Protein AF-0000000084738644 (afdb_homodimer)

Solvent-accessible surface area (backbone atoms only — not comparable to full-atom values): 33623 Å² total; per-residue (Å²): 111,67,91,70,59,58,33,34,40,40,30,47,86,84,39,48,60,25,46,39,52,50,38,49,37,42,56,42,66,54,77,56,34,34,26,78,48,74,93,55,86,80,57,75,73,49,34,63,57,49,36,42,52,64,68,69,28,37,40,32,46,27,19,35,22,23,37,47,69,67,31,37,50,54,48,46,40,69,77,33,54,62,65,42,54,50,46,48,28,77,83,65,40,88,31,53,58,59,37,56,51,52,43,53,23,50,71,39,67,52,38,51,48,50,58,53,48,56,59,50,88,77,48,48,70,68,51,44,51,50,48,21,62,33,58,73,43,93,69,48,62,68,58,49,58,66,42,29,62,35,44,47,27,26,40,50,29,52,49,51,50,52,44,50,42,34,34,72,28,5,70,69,65,77,36,31,50,71,35,15,93,50,73,33,50,49,48,46,56,51,30,30,54,54,51,45,43,24,71,48,74,35,56,64,54,43,44,69,78,35,46,66,54,42,50,49,31,52,53,50,39,62,69,24,49,64,84,50,65,82,73,45,54,74,45,57,53,68,55,54,54,50,40,20,57,68,33,52,67,79,85,76,80,66,42,71,72,68,59,51,94,64,62,74,68,40,51,27,30,42,26,40,71,74,48,33,70,39,52,23,46,25,28,29,54,26,36,44,63,67,33,35,30,26,42,24,74,26,78,90,76,68,33,62,25,40,35,32,31,36,25,69,64,35,36,58,41,71,50,72,68,83,125,111,66,93,70,60,58,35,34,41,42,30,46,86,84,38,49,60,26,45,39,51,51,36,48,37,42,55,44,66,54,78,57,34,35,26,79,50,73,96,53,85,79,58,74,72,49,34,62,58,48,36,42,54,66,66,69,27,39,39,32,47,25,19,33,22,23,37,48,68,66,29,38,51,55,49,48,42,69,77,32,55,63,63,41,56,49,48,49,29,77,84,65,40,87,31,52,58,60,37,56,51,52,42,53,22,50,72,40,66,53,37,51,48,52,57,54,46,57,60,50,89,77,47,47,70,68,51,44,52,50,49,22,62,31,58,74,43,93,70,47,63,68,57,48,58,65,43,28,62,36,43,46,26,27,38,51,29,53,49,50,51,52,43,50,42,32,35,73,26,4,69,71,64,76,34,32,49,70,34,15,93,51,73,33,51,50,48,44,55,54,29,32,54,54,50,45,44,24,71,48,73,35,56,62,53,44,44,68,78,36,46,66,52,42,50,50,32,52,54,49,39,61,68,24,49,63,85,52,64,83,73,45,54,75,46,56,55,68,55,54,53,50,40,21,59,69,32,52,66,80,83,76,80,66,45,71,73,68,58,52,92,65,61,75,67,39,53,27,29,42,26,40,71,74,50,34,71,38,52,22,46,27,28,29,53,27,38,46,63,66,35,35,26,27,41,23,74,24,78,90,77,68,34,62,24,39,35,34,30,36,25,70,63,35,38,60,40,73,51,74,69,79,126

Foldseek 3Di:
DDPAFAKEKEDADLDLLSLLLLLVCLLLVHAHFYAYADPFDDGVLCCQQAQWQPDDDWMDTQQEIEDDVLRSLVVSCVVRVPPHLWAAFPVRHTCVVVLVVVLVVLVPPLLVLLVLLAQLVPQDPRNQVRVCQFQVHHDDSVVSVVCNVVSVVVNLVVVVVQLVQQCVCQVLQVRGSNVGNDNHSSLSSLLSSLVNSCVRPHNVVCCVSPVSSSSSNVVSCVSSVSVCVVVHHYDYSVVSQVSNAVRDDDDPPADDPPPDPDDFQFWKWKAFPGTSRITRIATFRHDDQAKTWGWDADPVSRGIHIYIYGPPRIDMGGPPPPD/DDPAFAKEKEDADLDLLSLLLLLVCLLLVHAHFYAYADPFDDGVLCCQQAQWQPDDDWMDTQQEIEDDVLRSLVVSCVVRVPPHLWAAFPVRHTCVVVLVVVLVVLVPVLLVLLVLLAQLVPQDPRNQVRVCQFQVHHDDSVVSVVCNVVSVVVNLVVVVVQLVQQCVCQVLQVRGSNVGNDNHSSLSSLLSSLVNSCVRPHNVVCCPSPVSSSSSNVVSCVSSVSVCVVVHHYDYSVVSQVSNAVRDDDDPDADDPPPDPDDFQFWKWKAFPGTSRITRIATFRHDDQFKTWGWDADPVSRGIHIYIYGPPRIDIGGPPPDD

InterPro domains:
  IPR004045 Glutathione S-transferase, N-terminal [PF13417] (9-83)
  IPR004045 Glutathione S-transferase, N-terminal [PS50404] (5-84)
  IPR036249 Thioredoxin-like superfamily [SSF52833] (6-111)
  IPR058268 Domain of unknown function DUF7962 [PF25907] (122-197)

Organism: Rhizopus delemar (strain RA 99-880 / ATCC MYA-4621 / FGSC 9543 / NRRL 43880) (NCBI:txid246409)

Sequence (646 aa):
MTNNPTIILHWYSFSPFAQKVRWALNFKKAEYKLVEIPILEPRPERRPIDGGYRKTPILQIGNHTFCDSKAIFAELERRFPEPSFYPAGPQNEPTEAKVKSLARWLDSTFFMTVGSQVPVDVLDDAFLKDRQEFSGRPLEKQKLKFTAPYMRHTLKSEFELLQTIVAEGSENGKRWALGTDQLSLLDLHIAMNSWFISALIGSEWIQKEFPLLAGHLQKTLAAVNFDDADSRDKLVPEEAIEIAKKEKIELVEAKHDGSLPIELGESVAVIPTDTGVIPSTGKLVHSTTSETVIEHQDETHKSTVYIHFPVNGFVVIPLQNKLMTNNPTIILHWYSFSPFAQKVRWALNFKKAEYKLVEIPILEPRPERRPIDGGYRKTPILQIGNHTFCDSKAIFAELERRFPEPSFYPAGPQNEPTEAKVKSLARWLDSTFFMTVGSQVPVDVLDDAFLKDRQEFSGRPLEKQKLKFTAPYMRHTLKSEFELLQTIVAEGSENGKRWALGTDQLSLLDLHIAMNSWFISALIGSEWIQKEFPLLAGHLQKTLAAVNFDDADSRDKLVPEEAIEIAKKEKIELVEAKHDGSLPIELGESVAVIPTDTGVIPSTGKLVHSTTSETVIEHQDETHKSTVYIHFPVNGFVVIPLQNKL

Secondary structure (DSSP, 8-state):
--SSPPEEEEE-TT-HHHHHHHHHHHHTT---EEEE--SSS--TTTHHHHTT--SS-EEEETTEEEESHHHHHHHHHHH--SS-SS---TTS---HHHHHHHHHHHTTHHHHHHHTT--GGG--HHHHHHHHHHHTS---HHHHHHHHHHHHHHHHHHHHHHHHHHHHHHTTTTS-TTS-SS--HHHHHHHHHHHHHHHHH-HHHHHHH-HHHHHHHHHHHHHTTGGGGGGS-EE-HHHHHHHHHHS--------B-S-SSS-TT-EEEEEESSS----EEEEEEEE-SSEEEEEEEETTTTEEEEEEEESTTEEEEE-----/--SSPPEEEEE-TT-HHHHHHHHHHHHTT---EEEE--SSS--TTTHHHHTT--SS-EEEETTEEEESHHHHHHHHHHH--SS-SS---TTS---HHHHHHHHHHHTTHHHHHHHTT--GGG--HHHHHHHHHHHTS---HHHHHHHHHHHHHHHHHHHHHHHHHHHHHHTTTTS-TTS-SS--HHHHHHHHHHHHHHHHH-HHHHHHH-HHHHHHHHHHHHHTTGGGGGGS-EE-HHHHHHHHHHS--------B-S-SSS-TT-EEEEEESSS----EEEEEEEE-SSEEEEEEEETTTTEEEEEEEESTTEEEEE-----

Nearest PDB structures (foldseek):
  4kf9-assembly1_A-2  TM=8.338E-01  e=3.991E-23  Ralstonia solanacearum IPO1609
  3ic8-assembly2_B  TM=8.720E-01  e=3.286E-19  Pseudomonas syringae pv. tomato
  3ic8-assembly3_C  TM=8.233E-01  e=2.760E-18  Pseudomonas syringae pv. tomato
  4dej-assembly2_C  TM=7.360E-01  e=2.038E-06  Idiomarina loihiensis L2TR
  1oyj-assembly1_A  TM=6.171E-01  e=1.231E-06  Oryza sativa

Structure (mmCIF, N/CA/C/O backbone):
data_AF-0000000084738644-model_v1
#
loop_
_entity.id
_entity.type
_entity.pdbx_description
1 polymer 'GST N-terminal domain-containing protein'
#
loop_
_atom_site.group_PDB
_atom_site.id
_atom_site.type_symbol
_atom_site.label_atom_id
_atom_site.label_alt_id
_atom_site.label_comp_id
_atom_site.label_asym_id
_atom_site.label_entity_id
_atom_site.label_seq_id
_atom_site.pdbx_PDB_ins_code
_atom_site.Cartn_x
_atom_site.Cartn_y
_atom_site.Cartn_z
_atom_site.occupancy
_atom_site.B_iso_or_equiv
_atom_site.auth_seq_id
_atom_site.auth_comp_id
_atom_site.auth_asym_id
_atom_site.auth_atom_id
_atom_site.pdbx_PDB_model_num
ATOM 1 N N . MET A 1 1 ? 11.547 36.781 16.5 1 43.59 1 MET A N 1
ATOM 2 C CA . MET A 1 1 ? 11.281 35.406 16.141 1 43.59 1 MET A CA 1
ATOM 3 C C . MET A 1 1 ? 10.469 34.688 17.219 1 43.59 1 MET A C 1
ATOM 5 O O . MET A 1 1 ? 10.82 34.75 18.391 1 43.59 1 MET A O 1
ATOM 9 N N . THR A 1 2 ? 9.18 34.594 16.969 1 51.19 2 THR A N 1
ATOM 10 C CA . THR A 1 2 ? 8.336 34.125 18.078 1 51.19 2 THR A CA 1
ATOM 11 C C . THR A 1 2 ? 8.812 32.75 18.578 1 51.19 2 THR A C 1
ATOM 13 O O . THR A 1 2 ? 9.141 31.875 17.797 1 51.19 2 THR A O 1
ATOM 16 N N . ASN A 1 3 ? 9.164 32.656 19.844 1 68.5 3 ASN A N 1
ATOM 17 C CA . ASN A 1 3 ? 9.555 31.453 20.578 1 68.5 3 ASN A CA 1
ATOM 18 C C . ASN A 1 3 ? 8.414 30.438 20.656 1 68.5 3 ASN A C 1
ATOM 20 O O . ASN A 1 3 ? 8.641 29.266 20.938 1 68.5 3 ASN A O 1
ATOM 24 N N . ASN A 1 4 ? 7.234 30.969 20.281 1 84.62 4 ASN A N 1
ATOM 25 C CA . ASN A 1 4 ? 6.066 30.094 20.359 1 84.62 4 ASN A CA 1
ATOM 26 C C . ASN A 1 4 ? 5.148 30.281 19.156 1 84.62 4 ASN A C 1
ATOM 28 O O . ASN A 1 4 ? 4.059 30.844 19.281 1 84.62 4 ASN A O 1
ATOM 32 N N . PRO A 1 5 ? 5.562 29.844 18.047 1 92.44 5 PRO A N 1
ATOM 33 C CA . PRO A 1 5 ? 4.766 30.062 16.844 1 92.44 5 PRO A CA 1
ATOM 34 C C . PRO A 1 5 ? 3.371 29.453 16.938 1 92.44 5 PRO A C 1
ATOM 36 O O . PRO A 1 5 ? 3.17 28.469 17.656 1 92.44 5 PRO A O 1
ATOM 39 N N . THR A 1 6 ? 2.439 30.156 16.25 1 96.94 6 THR A N 1
ATOM 40 C CA . THR A 1 6 ? 1.07 29.656 16.188 1 96.94 6 THR A CA 1
ATOM 41 C C . THR A 1 6 ? 0.995 28.375 15.359 1 96.94 6 THR A C 1
ATOM 43 O O . THR A 1 6 ? 1.598 28.297 14.289 1 96.94 6 THR A O 1
ATOM 46 N N . ILE A 1 7 ? 0.357 27.359 15.875 1 98.19 7 ILE A N 1
ATOM 47 C CA . ILE A 1 7 ? 0.091 26.125 15.148 1 98.19 7 ILE A CA 1
ATOM 48 C C . ILE A 1 7 ? -1.337 26.125 14.609 1 98.19 7 ILE A C 1
ATOM 50 O O . ILE A 1 7 ? -2.291 26.328 15.367 1 98.19 7 ILE A O 1
ATOM 54 N N . ILE A 1 8 ? -1.474 26.016 13.281 1 98.56 8 ILE A N 1
ATOM 55 C CA . ILE A 1 8 ? -2.773 26.109 12.625 1 98.56 8 ILE A CA 1
ATOM 56 C C . ILE A 1 8 ? -3.025 24.875 11.781 1 98.56 8 ILE A C 1
ATOM 58 O O . ILE A 1 8 ? -2.223 24.531 10.906 1 98.56 8 ILE A O 1
ATOM 62 N N . LEU A 1 9 ? -4.082 24.156 12.039 1 98.25 9 LEU A N 1
ATOM 63 C CA . LEU A 1 9 ? -4.527 23.031 11.219 1 98.25 9 LEU A CA 1
ATOM 64 C C . LEU A 1 9 ? -5.527 23.484 10.164 1 98.25 9 LEU A C 1
ATOM 66 O O . LEU A 1 9 ? -6.605 23.984 10.5 1 98.25 9 LEU A O 1
ATOM 70 N N . HIS A 1 10 ? -5.168 23.453 8.883 1 98.56 10 HIS A N 1
ATOM 71 C CA . HIS A 1 10 ? -6.102 23.641 7.781 1 98.56 10 HIS A CA 1
ATOM 72 C C . HIS A 1 10 ? -6.844 22.359 7.453 1 98.56 10 HIS A C 1
ATOM 74 O O . HIS A 1 10 ? -6.227 21.359 7.039 1 98.56 10 HIS A O 1
ATOM 80 N N . TRP A 1 11 ? -8.172 22.406 7.656 1 96.94 11 TRP A N 1
ATOM 81 C CA . TRP A 1 11 ? -8.867 21.125 7.637 1 96.94 11 TRP A CA 1
ATOM 82 C C . TRP A 1 11 ? -10.336 21.297 7.27 1 96.94 11 TRP A C 1
ATOM 84 O O . TRP A 1 11 ? -10.812 22.438 7.125 1 96.94 11 TRP A O 1
ATOM 94 N N . TYR A 1 12 ? -11.008 20.297 6.914 1 95.25 12 TYR A N 1
ATOM 95 C CA . TYR A 1 12 ? -12.453 20.172 7.031 1 95.25 12 TYR A CA 1
ATOM 96 C C . TYR A 1 12 ? -12.82 18.891 7.781 1 95.25 12 TYR A C 1
ATOM 98 O O . TYR A 1 12 ? -12.109 17.891 7.699 1 95.25 12 TYR A O 1
ATOM 106 N N . SER A 1 13 ? -13.867 18.844 8.445 1 92.31 13 SER A N 1
ATOM 107 C CA . SER A 1 13 ? -14.148 17.906 9.516 1 92.31 13 SER A CA 1
ATOM 108 C C . SER A 1 13 ? -14.352 16.484 8.969 1 92.31 13 SER A C 1
ATOM 110 O O . SER A 1 13 ? -14.078 15.508 9.656 1 92.31 13 SER A O 1
ATOM 112 N N . PHE A 1 14 ? -14.766 16.344 7.801 1 93.19 14 PHE A N 1
ATOM 113 C CA . PHE A 1 14 ? -15.078 15.016 7.273 1 93.19 14 PHE A CA 1
ATOM 114 C C . PHE A 1 14 ? -13.836 14.352 6.707 1 93.19 14 PHE A C 1
ATOM 116 O O . PHE A 1 14 ? -13.852 13.164 6.371 1 93.19 14 PHE A O 1
ATOM 123 N N . SER A 1 15 ? -12.766 15.062 6.586 1 95.31 15 SER A N 1
ATOM 124 C CA . SER A 1 15 ? -11.516 14.484 6.094 1 95.31 15 SER A CA 1
ATOM 125 C C . SER A 1 15 ? -10.914 13.516 7.105 1 95.31 15 SER A C 1
ATOM 127 O O . SER A 1 15 ? -10.547 13.914 8.211 1 95.31 15 SER A O 1
ATOM 129 N N . PRO A 1 16 ? -10.773 12.273 6.742 1 97.19 16 PRO A N 1
ATOM 130 C CA . PRO A 1 16 ? -10.195 11.312 7.688 1 97.19 16 PRO A CA 1
ATOM 131 C C . PRO A 1 16 ? -8.742 11.633 8.039 1 97.19 16 PRO A C 1
ATOM 133 O O . PRO A 1 16 ? -8.344 11.508 9.195 1 97.19 16 PRO A O 1
ATOM 136 N N . PHE A 1 17 ? -7.98 12.078 7.109 1 98.06 17 PHE A N 1
ATOM 137 C CA . PHE A 1 17 ? -6.59 12.422 7.375 1 98.06 17 PHE A CA 1
ATOM 138 C C . PHE A 1 17 ? -6.496 13.664 8.25 1 98.06 17 PHE A C 1
ATOM 140 O O . PHE A 1 17 ? -5.602 13.773 9.094 1 98.06 17 PHE A O 1
ATOM 147 N N . ALA A 1 18 ? -7.387 14.602 8.055 1 97.5 18 ALA A N 1
ATOM 148 C CA . ALA A 1 18 ? -7.43 15.773 8.922 1 97.5 18 ALA A CA 1
ATOM 149 C C . ALA A 1 18 ? -7.785 15.391 10.352 1 97.5 18 ALA A C 1
ATOM 151 O O . ALA A 1 18 ? -7.199 15.906 11.305 1 97.5 18 ALA A O 1
ATOM 152 N N . GLN A 1 19 ? -8.758 14.492 10.469 1 97.38 19 GLN A N 1
ATOM 153 C CA . GLN A 1 19 ? -9.102 13.992 11.805 1 97.38 19 GLN A CA 1
ATOM 154 C C . GLN A 1 19 ? -7.898 13.344 12.477 1 97.38 19 GLN A C 1
ATOM 156 O O . GLN A 1 19 ? -7.609 13.617 13.641 1 97.38 19 GLN A O 1
ATOM 161 N N . LYS A 1 20 ? -7.227 12.508 11.789 1 98.56 20 LYS A N 1
ATOM 162 C CA . LYS A 1 20 ? -6.062 11.82 12.336 1 98.56 20 LYS A CA 1
ATOM 163 C C . LYS A 1 20 ? -5.023 12.812 12.844 1 98.56 20 LYS A C 1
ATOM 165 O O . LYS A 1 20 ? -4.445 12.617 13.914 1 98.56 20 LYS A O 1
ATOM 170 N N . VAL A 1 21 ? -4.762 13.883 12.086 1 98.44 21 VAL A N 1
ATOM 171 C CA . VAL A 1 21 ? -3.809 14.906 12.5 1 98.44 21 VAL A CA 1
ATOM 172 C C . VAL A 1 21 ? -4.336 15.633 13.734 1 98.44 21 VAL A C 1
ATOM 174 O O . VAL A 1 21 ? -3.58 15.922 14.664 1 98.44 21 VAL A O 1
ATOM 177 N N . ARG A 1 22 ? -5.586 15.922 13.703 1 97.69 22 ARG A N 1
ATOM 178 C CA . ARG A 1 22 ? -6.184 16.547 14.875 1 97.69 22 ARG A CA 1
ATOM 179 C C . ARG A 1 22 ? -6.004 15.68 16.109 1 97.69 22 ARG A C 1
ATOM 181 O O . ARG A 1 22 ? -5.629 16.172 17.172 1 97.69 22 ARG A O 1
ATOM 188 N N . TRP A 1 23 ? -6.316 14.367 15.977 1 98.12 23 TRP A N 1
ATOM 189 C CA . TRP A 1 23 ? -6.121 13.43 17.078 1 98.12 23 TRP A CA 1
ATOM 190 C C . TRP A 1 23 ? -4.676 13.461 17.562 1 98.12 23 TRP A C 1
ATOM 192 O O . TRP A 1 23 ? -4.426 13.422 18.766 1 98.12 23 TRP A O 1
ATOM 202 N N . ALA A 1 24 ? -3.746 13.508 16.625 1 98.5 24 ALA A N 1
ATOM 203 C CA . ALA A 1 24 ? -2.328 13.57 16.969 1 98.5 24 ALA A CA 1
ATOM 204 C C . ALA A 1 24 ? -2.004 14.828 17.766 1 98.5 24 ALA A C 1
ATOM 206 O O . ALA A 1 24 ? -1.271 14.773 18.766 1 98.5 24 ALA A O 1
ATOM 207 N N . LEU A 1 25 ? -2.533 15.953 17.312 1 97.88 25 LEU A N 1
ATOM 208 C CA . LEU A 1 25 ? -2.334 17.219 18.031 1 97.88 25 LEU A CA 1
ATOM 209 C C . LEU A 1 25 ? -2.869 17.125 19.453 1 97.88 25 LEU A C 1
ATOM 211 O O . LEU A 1 25 ? -2.207 17.578 20.391 1 97.88 25 LEU A O 1
ATOM 215 N N . ASN A 1 26 ? -4.02 16.547 19.578 1 97.19 26 ASN A N 1
ATOM 216 C CA . ASN A 1 26 ? -4.625 16.375 20.906 1 97.19 26 ASN A CA 1
ATOM 217 C C . ASN A 1 26 ? -3.797 15.445 21.781 1 97.19 26 ASN A C 1
ATOM 219 O O . ASN A 1 26 ? -3.588 15.719 22.969 1 97.19 26 ASN A O 1
ATOM 223 N N . PHE A 1 27 ? -3.361 14.344 21.25 1 97.56 27 PHE A N 1
ATOM 224 C CA . PHE A 1 27 ? -2.527 13.383 21.953 1 97.56 27 PHE A CA 1
ATOM 225 C C . PHE A 1 27 ? -1.268 14.047 22.5 1 97.56 27 PHE A C 1
ATOM 227 O O . PHE A 1 27 ? -0.854 13.789 23.625 1 97.56 27 PHE A O 1
ATOM 234 N N . LYS A 1 28 ? -0.726 14.969 21.609 1 97.38 28 LYS A N 1
ATOM 235 C CA . LYS A 1 28 ? 0.485 15.695 21.984 1 97.38 28 LYS A CA 1
ATOM 236 C C . LYS A 1 28 ? 0.165 16.859 22.922 1 97.38 28 LYS A C 1
ATOM 238 O O . LYS A 1 28 ? 1.071 17.531 23.422 1 97.38 28 LYS A O 1
ATOM 243 N N . LYS A 1 29 ? -1.089 17.172 23.172 1 95.06 29 LYS A N 1
ATOM 244 C CA . LYS A 1 29 ? -1.556 18.281 23.984 1 95.06 29 LYS A CA 1
ATOM 245 C C . LYS A 1 29 ? -1.049 19.609 23.438 1 95.06 29 LYS A C 1
ATOM 247 O O . LYS A 1 29 ? -0.683 20.5 24.203 1 95.06 29 LYS A O 1
ATOM 252 N N . ALA A 1 30 ? -0.95 19.641 22.156 1 95.31 30 ALA A N 1
ATOM 253 C CA . ALA A 1 30 ? -0.523 20.875 21.516 1 95.31 30 ALA A CA 1
ATOM 254 C C . ALA A 1 30 ? -1.662 21.891 21.453 1 95.31 30 ALA A C 1
ATOM 256 O O . ALA A 1 30 ? -2.82 21.516 21.234 1 95.31 30 ALA A O 1
ATOM 257 N N . GLU A 1 31 ? -1.354 23.109 21.703 1 94.75 31 GLU A N 1
ATOM 258 C CA . GLU A 1 31 ? -2.299 24.188 21.422 1 94.75 31 GLU A CA 1
ATOM 259 C C . GLU A 1 31 ? -2.287 24.562 19.953 1 94.75 31 GLU A C 1
ATOM 261 O O . GLU A 1 31 ? -1.225 24.797 19.375 1 94.75 31 GLU A O 1
ATOM 266 N N . TYR A 1 32 ? -3.418 24.5 19.375 1 96.5 32 TYR A N 1
ATOM 267 C CA . TYR A 1 32 ? -3.486 24.828 17.953 1 96.5 32 TYR A CA 1
ATOM 268 C C . TYR A 1 32 ? -4.805 25.5 17.609 1 96.5 32 TYR A C 1
ATOM 270 O O . TYR A 1 32 ? -5.754 25.469 18.406 1 96.5 32 TYR A O 1
ATOM 278 N N . LYS A 1 33 ? -4.84 26.125 16.469 1 97.12 33 LYS A N 1
ATOM 279 C CA . LYS A 1 33 ? -6.023 26.781 15.906 1 97.12 33 LYS A CA 1
ATOM 280 C C . LYS A 1 33 ? -6.477 26.094 14.625 1 97.12 33 LYS A C 1
ATOM 282 O O . LYS A 1 33 ? -5.762 25.25 14.078 1 97.12 33 LYS A O 1
ATOM 287 N N . LEU A 1 34 ? -7.715 26.422 14.234 1 97 34 LEU A N 1
ATOM 288 C CA . LEU A 1 34 ? -8.289 25.75 13.07 1 97 34 LEU A CA 1
ATOM 289 C C . LEU A 1 34 ? -8.609 26.766 11.969 1 97 34 LEU A C 1
ATOM 291 O O . LEU A 1 34 ? -9.07 27.875 12.242 1 97 34 LEU A O 1
ATOM 295 N N . VAL A 1 35 ? -8.305 26.438 10.789 1 97.81 35 VAL A N 1
ATOM 296 C CA . VAL A 1 35 ? -8.844 27.094 9.594 1 97.81 35 VAL A CA 1
ATOM 297 C C . VAL A 1 35 ? -9.672 26.094 8.797 1 97.81 35 VAL A C 1
ATOM 299 O O . VAL A 1 35 ? -9.148 25.094 8.297 1 97.81 35 VAL A O 1
ATOM 302 N N . GLU A 1 36 ? -10.914 26.328 8.688 1 96.44 36 GLU A N 1
ATOM 303 C CA . GLU A 1 36 ? -11.781 25.484 7.863 1 96.44 36 GLU A CA 1
ATOM 304 C C . GLU A 1 36 ? -11.578 25.781 6.379 1 96.44 36 GLU A C 1
ATOM 306 O O . GLU A 1 36 ? -11.516 26.938 5.969 1 96.44 36 GLU A O 1
ATOM 311 N N . ILE A 1 37 ? -11.414 24.75 5.625 1 96.81 37 ILE A N 1
ATOM 312 C CA . ILE A 1 37 ? -11.227 24.906 4.188 1 96.81 37 ILE A CA 1
ATOM 313 C C . ILE A 1 37 ? -12.367 24.219 3.439 1 96.81 37 ILE A C 1
ATOM 315 O O . ILE A 1 37 ? -13.023 23.328 3.982 1 96.81 37 ILE A O 1
ATOM 319 N N . PRO A 1 38 ? -12.641 24.656 2.162 1 94.69 38 PRO A N 1
ATOM 320 C CA . PRO A 1 38 ? -13.617 23.938 1.354 1 94.69 38 PRO A CA 1
ATOM 321 C C . PRO A 1 38 ? -13.195 22.484 1.077 1 94.69 38 PRO A C 1
ATOM 323 O O . PRO A 1 38 ? -12 22.219 0.92 1 94.69 38 PRO A O 1
ATOM 326 N N . ILE A 1 39 ? -14.203 21.672 0.961 1 92.5 39 ILE A N 1
ATOM 327 C CA . ILE A 1 39 ? -13.945 20.266 0.646 1 92.5 39 ILE A CA 1
ATOM 328 C C . ILE A 1 39 ? -13.391 20.141 -0.772 1 92.5 39 ILE A C 1
ATOM 330 O O . ILE A 1 39 ? -12.461 19.375 -1.02 1 92.5 39 ILE A O 1
ATOM 334 N N . LEU A 1 40 ? -13.914 21 -1.663 1 92.38 40 LEU A N 1
ATOM 335 C CA . LEU A 1 40 ? -13.57 20.953 -3.08 1 92.38 40 LEU A CA 1
ATOM 336 C C . LEU A 1 40 ? -12.656 22.109 -3.459 1 92.38 40 LEU A C 1
ATOM 338 O O . LEU A 1 40 ? -12.711 23.188 -2.844 1 92.38 40 LEU A O 1
ATOM 342 N N . GLU A 1 41 ? -11.828 21.828 -4.445 1 91.75 41 GLU A N 1
ATOM 343 C CA . GLU A 1 41 ? -11.125 22.938 -5.09 1 91.75 41 GLU A CA 1
ATOM 344 C C . GLU A 1 41 ? -12.102 23.875 -5.793 1 91.75 41 GLU A C 1
ATOM 346 O O . GLU A 1 41 ? -13.195 23.469 -6.184 1 91.75 41 GLU A O 1
ATOM 351 N N . PRO A 1 42 ? -11.75 25.141 -5.898 1 93.5 42 PRO A N 1
ATOM 352 C CA . PRO A 1 42 ? -10.469 25.781 -5.609 1 93.5 42 PRO A CA 1
ATOM 353 C C . PRO A 1 42 ? -10.344 26.219 -4.156 1 93.5 42 PRO A C 1
ATOM 355 O O . PRO A 1 42 ? -11.352 26.406 -3.471 1 93.5 42 PRO A O 1
ATOM 358 N N . ARG A 1 43 ? -9.141 26.312 -3.707 1 94.44 43 ARG A N 1
ATOM 359 C CA . ARG A 1 43 ? -8.766 26.828 -2.396 1 94.44 43 ARG A CA 1
ATOM 360 C C . ARG A 1 43 ? -7.742 27.953 -2.525 1 94.44 43 ARG A C 1
ATOM 362 O O . ARG A 1 43 ? -6.621 27.844 -2.023 1 94.44 43 ARG A O 1
ATOM 369 N N . PRO A 1 44 ? -8.18 29.078 -3.062 1 94.44 44 PRO A N 1
ATOM 370 C CA . PRO A 1 44 ? -7.234 30.156 -3.396 1 94.44 44 PRO A CA 1
ATOM 371 C C . PRO A 1 44 ? -6.539 30.734 -2.166 1 94.44 44 PRO A C 1
ATOM 373 O O . PRO A 1 44 ? -5.375 31.125 -2.24 1 94.44 44 PRO A O 1
ATOM 376 N N . GLU A 1 45 ? -7.203 30.781 -1.051 1 95 45 GLU A N 1
ATOM 377 C CA . GLU A 1 45 ? -6.645 31.406 0.145 1 95 45 GLU A CA 1
ATOM 378 C C . GLU A 1 45 ? -5.656 30.484 0.844 1 95 45 GLU A C 1
ATOM 380 O O . GLU A 1 45 ? -4.949 30.906 1.762 1 95 45 GLU A O 1
ATOM 385 N N . ARG A 1 46 ? -5.578 29.25 0.448 1 96.56 46 ARG A N 1
ATOM 386 C CA . ARG A 1 46 ? -4.602 28.312 1.012 1 96.56 46 ARG A CA 1
ATOM 387 C C . ARG A 1 46 ? -3.334 28.281 0.164 1 96.56 46 ARG A C 1
ATOM 389 O O . ARG A 1 46 ? -2.266 27.906 0.656 1 96.56 46 ARG A O 1
ATOM 396 N N . ARG A 1 47 ? -3.416 28.6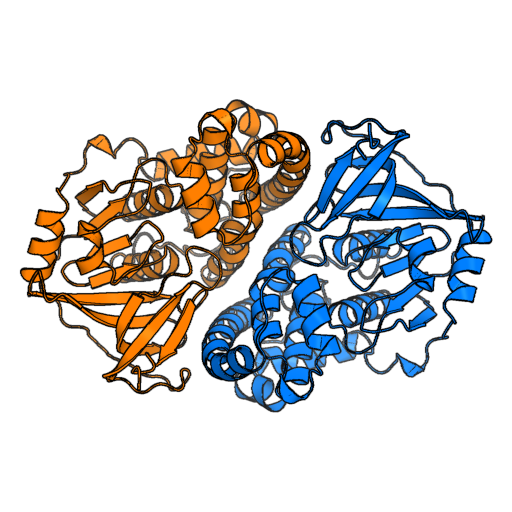88 -1.079 1 95.88 47 ARG A N 1
ATOM 397 C CA . ARG A 1 47 ? -2.34 28.531 -2.053 1 95.88 47 ARG A CA 1
ATOM 398 C C . ARG A 1 47 ? -1.105 29.312 -1.636 1 95.88 47 ARG A C 1
ATOM 400 O O . ARG A 1 47 ? 0.023 28.859 -1.799 1 95.88 47 ARG A O 1
ATOM 407 N N . PRO A 1 48 ? -1.311 30.5 -1.035 1 96.81 48 PRO A N 1
ATOM 408 C CA . PRO A 1 48 ? -0.127 31.234 -0.572 1 96.81 48 PRO A CA 1
ATOM 409 C C . PRO A 1 48 ? 0.646 30.469 0.507 1 96.81 48 PRO A C 1
ATOM 411 O O . PRO A 1 48 ? 1.813 30.781 0.764 1 96.81 48 PRO A O 1
ATOM 414 N N . ILE A 1 49 ? -0.003 29.438 1.101 1 96.44 49 ILE A N 1
ATOM 415 C CA . ILE A 1 49 ? 0.559 28.734 2.252 1 96.44 49 ILE A CA 1
ATOM 416 C C . ILE A 1 49 ? 1.081 27.359 1.823 1 96.44 49 ILE A C 1
ATOM 418 O O . ILE A 1 49 ? 2.029 26.844 2.414 1 96.44 49 ILE A O 1
ATOM 422 N N . ASP A 1 50 ? 0.535 26.812 0.779 1 97 50 ASP A N 1
ATOM 423 C CA . ASP A 1 50 ? 0.855 25.422 0.473 1 97 50 ASP A CA 1
ATOM 424 C C . ASP A 1 50 ? 1.453 25.281 -0.926 1 97 50 ASP A C 1
ATOM 426 O O . ASP A 1 50 ? 1.837 24.188 -1.343 1 97 50 ASP A O 1
ATOM 430 N N . GLY A 1 51 ? 1.536 26.344 -1.7 1 96.12 51 GLY A N 1
ATOM 431 C CA . GLY A 1 51 ? 2.223 26.359 -2.98 1 96.12 51 GLY A CA 1
ATOM 432 C C . GLY A 1 51 ? 1.534 25.531 -4.043 1 96.12 51 GLY A C 1
ATOM 433 O O . GLY A 1 51 ? 2.154 25.141 -5.035 1 96.12 51 GLY A O 1
ATOM 434 N N . GLY A 1 52 ? 0.329 25.125 -3.83 1 96.06 52 GLY A N 1
ATOM 435 C CA . GLY A 1 52 ? -0.407 24.359 -4.82 1 96.06 52 GLY A CA 1
ATOM 436 C C . GLY A 1 52 ? -0.82 22.984 -4.32 1 96.06 52 GLY A C 1
ATOM 437 O O . GLY A 1 52 ? -1.542 22.266 -5.012 1 96.06 52 GLY A O 1
ATOM 438 N N . TYR A 1 53 ? -0.409 22.641 -3.135 1 97.31 53 TYR A N 1
ATOM 439 C CA . TYR A 1 53 ? -0.682 21.312 -2.584 1 97.31 53 TYR A CA 1
ATOM 440 C C . TYR A 1 53 ? -2.182 21.062 -2.477 1 97.31 53 TYR A C 1
ATOM 442 O O . TYR A 1 53 ? -2.873 21.734 -1.705 1 97.31 53 TYR A O 1
ATOM 450 N N . ARG A 1 54 ? -2.664 20.141 -3.176 1 95.62 54 ARG A N 1
ATOM 451 C CA . ARG A 1 54 ? -4.102 19.922 -3.297 1 95.62 54 ARG A CA 1
ATOM 452 C C . ARG A 1 54 ? -4.625 19.094 -2.127 1 95.62 54 ARG A C 1
ATOM 454 O O . ARG A 1 54 ? -5.773 19.266 -1.707 1 95.62 54 ARG A O 1
ATOM 461 N N . LYS A 1 55 ? -3.83 18.203 -1.617 1 96.06 55 LYS A N 1
ATOM 462 C CA . LYS A 1 55 ? -4.293 17.281 -0.576 1 96.06 55 LYS A CA 1
ATOM 463 C C . LYS A 1 55 ? -4.504 18.016 0.746 1 96.06 55 LYS A C 1
ATOM 465 O O . LYS A 1 55 ? -4.105 19.172 0.888 1 96.06 55 LYS A O 1
ATOM 470 N N . THR A 1 56 ? -5.191 17.453 1.644 1 96 56 THR A N 1
ATOM 471 C CA . THR A 1 56 ? -5.523 17.953 2.973 1 96 56 THR A CA 1
ATOM 472 C C . THR A 1 56 ? -5.301 16.875 4.027 1 96 56 THR A C 1
ATOM 474 O O . THR A 1 56 ? -5.422 15.688 3.742 1 96 56 THR A O 1
ATOM 477 N N . PRO A 1 57 ? -4.918 17.172 5.199 1 97.94 57 PRO A N 1
ATOM 478 C CA . PRO A 1 57 ? -4.742 18.516 5.75 1 97.94 57 PRO A CA 1
ATOM 479 C C . PRO A 1 57 ? -3.334 19.062 5.523 1 97.94 57 PRO A C 1
ATOM 481 O O . PRO A 1 57 ? -2.475 18.375 4.98 1 97.94 57 PRO A O 1
ATOM 484 N N . ILE A 1 58 ? -3.131 20.312 5.848 1 98.75 58 ILE A N 1
ATOM 485 C CA . ILE A 1 58 ? -1.79 20.828 6.094 1 98.75 58 ILE A CA 1
ATOM 486 C C . ILE A 1 58 ? -1.705 21.375 7.516 1 98.75 58 ILE A C 1
ATOM 488 O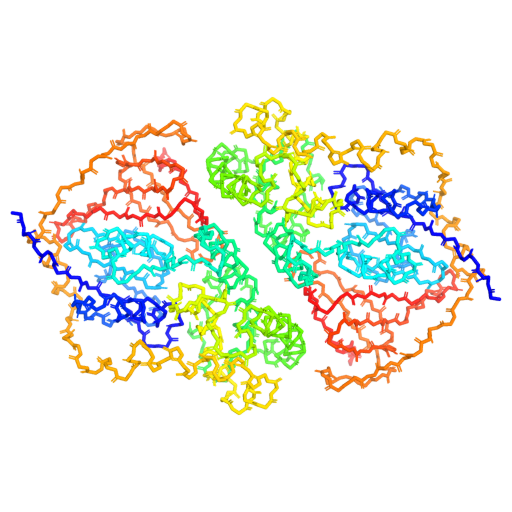 O . ILE A 1 58 ? -2.725 21.719 8.117 1 98.75 58 ILE A O 1
ATOM 492 N N . LEU A 1 59 ? -0.53 21.391 8.039 1 98.88 59 LEU A N 1
ATOM 493 C CA . LEU A 1 59 ? -0.242 22.016 9.328 1 98.88 59 LEU A CA 1
ATOM 494 C C . LEU A 1 59 ? 0.699 23.203 9.156 1 98.88 59 LEU A C 1
ATOM 496 O O . LEU A 1 59 ? 1.817 23.047 8.664 1 98.88 59 LEU A O 1
ATOM 500 N N . GLN A 1 60 ? 0.236 24.328 9.539 1 98.75 60 GLN A N 1
ATOM 501 C CA . GLN A 1 60 ? 1.012 25.562 9.477 1 98.75 60 GLN A CA 1
ATOM 502 C C . GLN A 1 60 ? 1.602 25.922 10.836 1 98.75 60 GLN A C 1
ATOM 504 O O . GLN A 1 60 ? 0.896 25.906 11.852 1 98.75 60 GLN A O 1
ATOM 509 N N . ILE A 1 61 ? 2.842 26.156 10.938 1 98.31 61 ILE A N 1
ATOM 510 C CA . ILE A 1 61 ? 3.535 26.672 12.117 1 98.31 61 ILE A CA 1
ATOM 511 C C . ILE A 1 61 ? 4.34 27.906 11.75 1 98.31 61 ILE A C 1
ATOM 513 O O . ILE A 1 61 ? 5.457 27.812 11.242 1 98.31 61 ILE A O 1
ATOM 517 N N . GLY A 1 62 ? 3.785 29.109 12.109 1 97.12 62 GLY A N 1
ATOM 518 C CA . GLY A 1 62 ? 4.359 30.328 11.562 1 97.12 62 GLY A CA 1
ATOM 519 C C . GLY A 1 62 ? 4.406 30.344 10.047 1 97.12 62 GLY A C 1
ATOM 520 O O . GLY A 1 62 ? 3.385 30.156 9.391 1 97.12 62 GLY A O 1
ATOM 521 N N . ASN A 1 63 ? 5.594 30.578 9.539 1 97.25 63 ASN A N 1
ATOM 522 C CA . ASN A 1 63 ? 5.746 30.609 8.094 1 97.25 63 ASN A CA 1
ATOM 523 C C . ASN A 1 63 ? 6.203 29.25 7.555 1 97.25 63 ASN A C 1
ATOM 525 O O . ASN A 1 63 ? 6.707 29.156 6.434 1 97.25 63 ASN A O 1
ATOM 529 N N . HIS A 1 64 ? 6.098 28.156 8.297 1 98.19 64 HIS A N 1
ATOM 530 C CA . HIS A 1 64 ? 6.348 26.797 7.852 1 98.19 64 HIS A CA 1
ATOM 531 C C . HIS A 1 64 ? 5.039 26.031 7.652 1 98.19 64 HIS A C 1
ATOM 533 O O . HIS A 1 64 ? 4.133 26.125 8.484 1 98.19 64 HIS A O 1
ATOM 539 N N . THR A 1 65 ? 4.973 25.375 6.562 1 98.62 65 THR A N 1
ATOM 540 C CA . THR A 1 65 ? 3.822 24.531 6.258 1 98.62 65 THR A CA 1
ATOM 541 C C . THR A 1 65 ? 4.258 23.078 6.055 1 98.62 65 THR A C 1
ATOM 543 O O . THR A 1 65 ? 5.176 22.812 5.277 1 98.62 65 THR A O 1
ATOM 546 N N . PHE A 1 66 ? 3.617 22.203 6.746 1 98.75 66 PHE A N 1
ATOM 547 C CA . PHE A 1 66 ? 3.881 20.766 6.598 1 98.75 66 PHE A CA 1
ATOM 548 C C . PHE A 1 66 ? 2.758 20.094 5.824 1 98.75 66 PHE A C 1
ATOM 550 O O . PHE A 1 66 ? 1.604 20.109 6.254 1 98.75 66 PHE A O 1
ATOM 557 N N . CYS A 1 67 ? 3.16 19.531 4.691 1 98.44 67 CYS A N 1
ATOM 558 C CA . CYS A 1 67 ? 2.217 18.859 3.812 1 98.44 67 CYS A CA 1
ATOM 559 C C . CYS A 1 67 ? 2.342 17.344 3.951 1 98.44 67 CYS A C 1
ATOM 561 O O . CYS A 1 67 ? 3.451 16.812 4.035 1 98.44 67 CYS A O 1
ATOM 563 N N . ASP A 1 68 ? 1.152 16.672 3.943 1 97.75 68 ASP A N 1
ATOM 564 C CA . ASP A 1 68 ? 1.08 15.219 4.121 1 97.75 68 ASP A CA 1
ATOM 565 C C . ASP A 1 68 ? 1.265 14.836 5.586 1 97.75 68 ASP A C 1
ATOM 567 O O . ASP A 1 68 ? 2.133 15.383 6.273 1 97.75 68 ASP A O 1
ATOM 571 N N . SER A 1 69 ? 0.474 13.891 6.023 1 98.06 69 SER A N 1
ATOM 572 C CA . SER A 1 69 ? 0.465 13.516 7.434 1 98.06 69 SER A CA 1
ATOM 573 C C . SER A 1 69 ? 1.838 13.023 7.887 1 98.06 69 SER A C 1
ATOM 575 O O . SER A 1 69 ? 2.223 13.219 9.039 1 98.06 69 SER A O 1
ATOM 577 N N . LYS A 1 70 ? 2.629 12.438 7.023 1 97.88 70 LYS A N 1
ATOM 578 C CA . LYS A 1 70 ? 3.949 11.93 7.398 1 97.88 70 LYS A CA 1
ATOM 579 C C . LYS A 1 70 ? 4.859 13.07 7.859 1 97.88 70 LYS A C 1
ATOM 581 O O . LYS A 1 70 ? 5.5 12.977 8.906 1 97.88 70 LYS A O 1
ATOM 586 N N . ALA A 1 71 ? 4.883 14.164 7.09 1 98.25 71 ALA A N 1
ATOM 587 C CA . ALA A 1 71 ? 5.695 15.312 7.48 1 98.25 71 ALA A CA 1
ATOM 588 C C . ALA A 1 71 ? 5.152 15.953 8.75 1 98.25 71 ALA A C 1
ATOM 590 O O . ALA A 1 71 ? 5.922 16.406 9.602 1 98.25 71 ALA A O 1
ATOM 591 N N . ILE A 1 72 ? 3.859 15.992 8.844 1 98.81 72 ILE A N 1
ATOM 592 C CA . ILE A 1 72 ? 3.221 16.578 10.023 1 98.81 72 ILE A CA 1
ATOM 593 C C . ILE A 1 72 ? 3.611 15.781 11.266 1 98.81 72 ILE A C 1
ATOM 595 O O . ILE A 1 72 ? 4.035 16.359 12.273 1 98.81 72 ILE A O 1
ATOM 599 N N . PHE A 1 73 ? 3.504 14.469 11.227 1 98.81 73 PHE A N 1
ATOM 600 C CA . PHE A 1 73 ? 3.803 13.633 12.391 1 98.81 73 PHE A CA 1
ATOM 601 C C . PHE A 1 73 ? 5.277 13.727 12.758 1 98.81 73 PHE A C 1
ATOM 603 O O . PHE A 1 73 ? 5.633 13.711 13.938 1 98.81 73 PHE A O 1
ATOM 610 N N . ALA A 1 74 ? 6.152 13.773 11.711 1 98.12 74 ALA A N 1
ATOM 611 C CA . ALA A 1 74 ? 7.578 13.938 11.992 1 98.12 74 ALA A CA 1
ATOM 612 C C . ALA A 1 74 ? 7.84 15.227 12.758 1 98.12 74 ALA A C 1
ATOM 614 O O . ALA A 1 74 ? 8.586 15.234 13.742 1 98.12 74 ALA A O 1
ATOM 615 N N . GLU A 1 75 ? 7.195 16.297 12.375 1 97.69 75 GLU A N 1
ATOM 616 C CA . GLU A 1 75 ? 7.383 17.594 13.031 1 97.69 75 GLU A CA 1
ATOM 617 C C . GLU A 1 75 ? 6.797 17.578 14.438 1 97.69 75 GLU A C 1
ATOM 619 O O . GLU A 1 75 ? 7.418 18.094 15.375 1 97.69 75 GLU A O 1
ATOM 624 N N . LEU A 1 76 ? 5.625 17.031 14.578 1 98.5 76 LEU A N 1
ATOM 625 C CA . LEU A 1 76 ? 4.996 16.984 15.898 1 98.5 76 LEU A CA 1
ATOM 626 C C . LEU A 1 76 ? 5.84 16.172 16.875 1 98.5 76 LEU A C 1
ATOM 628 O O . LEU A 1 76 ? 5.938 16.531 18.047 1 98.5 76 LEU A O 1
ATOM 632 N N . GLU A 1 77 ? 6.418 15.055 16.375 1 98.44 77 GLU A N 1
ATOM 633 C CA . GLU A 1 77 ? 7.293 14.258 17.234 1 98.44 77 GLU A CA 1
ATOM 634 C C . GLU A 1 77 ? 8.523 15.047 17.656 1 98.44 77 GLU A C 1
ATOM 636 O O . GLU A 1 77 ? 8.992 14.922 18.797 1 98.44 77 GLU A O 1
ATOM 641 N N . ARG A 1 78 ? 9.031 15.805 16.781 1 96.44 78 ARG A N 1
ATOM 642 C CA . ARG A 1 78 ? 10.211 16.609 17.062 1 96.44 78 ARG A CA 1
ATOM 643 C C . ARG A 1 78 ? 9.883 17.719 18.078 1 96.44 78 ARG A C 1
AT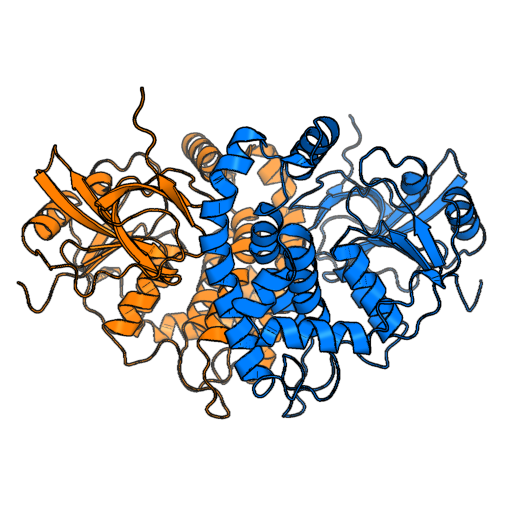OM 645 O O . ARG A 1 78 ? 10.617 17.922 19.031 1 96.44 78 ARG A O 1
ATOM 652 N N . ARG A 1 79 ? 8.797 18.391 17.922 1 96.19 79 ARG A N 1
ATOM 653 C CA . ARG A 1 79 ? 8.422 19.547 18.734 1 96.19 79 ARG A CA 1
ATOM 654 C C . ARG A 1 79 ? 7.879 19.109 20.094 1 96.19 79 ARG A C 1
ATOM 656 O O . ARG A 1 79 ? 8.07 19.797 21.094 1 96.19 79 ARG A O 1
ATOM 663 N N . PHE A 1 80 ? 7.137 18.031 20.031 1 97.44 80 PHE A N 1
ATOM 664 C CA . PHE A 1 80 ? 6.527 17.469 21.219 1 97.44 80 PHE A CA 1
ATOM 665 C C . PHE A 1 80 ? 6.957 16.016 21.422 1 97.44 80 PHE A C 1
ATOM 667 O O . PHE A 1 80 ? 6.164 15.102 21.203 1 97.44 80 PHE A O 1
ATOM 674 N N . PRO A 1 81 ? 8.086 15.789 22 1 97.62 81 PRO A N 1
ATOM 675 C CA . PRO A 1 81 ? 8.641 14.438 22.062 1 97.62 81 PRO A CA 1
ATOM 676 C C . PRO A 1 81 ? 7.895 13.531 23.031 1 97.62 81 PRO A C 1
ATOM 678 O O . PRO A 1 81 ? 7.949 12.305 22.922 1 97.62 81 PRO A O 1
ATOM 681 N N . GLU A 1 82 ? 7.152 14.203 24.016 1 97.38 82 GLU A N 1
ATOM 682 C CA . GLU A 1 82 ? 6.363 13.422 24.953 1 97.38 82 GLU A CA 1
ATOM 683 C C . GLU A 1 82 ? 4.902 13.867 24.953 1 97.38 82 GLU A C 1
ATOM 685 O O . GLU A 1 82 ? 4.613 15.062 24.984 1 97.38 82 GLU A O 1
ATOM 690 N N . PRO A 1 83 ? 4.008 13.055 25.016 1 97.81 83 PRO A N 1
ATOM 691 C CA . PRO A 1 83 ? 4.219 11.625 24.797 1 97.81 83 PRO A CA 1
ATOM 692 C C . PRO A 1 83 ? 4.695 11.305 23.375 1 97.81 83 PRO A C 1
ATOM 694 O O . PRO A 1 83 ? 4.395 12.039 22.438 1 97.81 83 PRO A O 1
ATOM 697 N N . SER A 1 84 ? 5.449 10.18 23.234 1 98.56 84 SER A N 1
ATOM 698 C CA . SER A 1 84 ? 6.008 9.828 21.938 1 98.56 84 SER A CA 1
ATOM 699 C C . SER A 1 84 ? 4.988 9.094 21.078 1 98.56 84 SER A C 1
ATOM 701 O O . SER A 1 84 ? 4.211 8.281 21.578 1 98.56 84 SER A O 1
ATOM 703 N N . PHE A 1 85 ? 5.055 9.32 19.812 1 98.75 8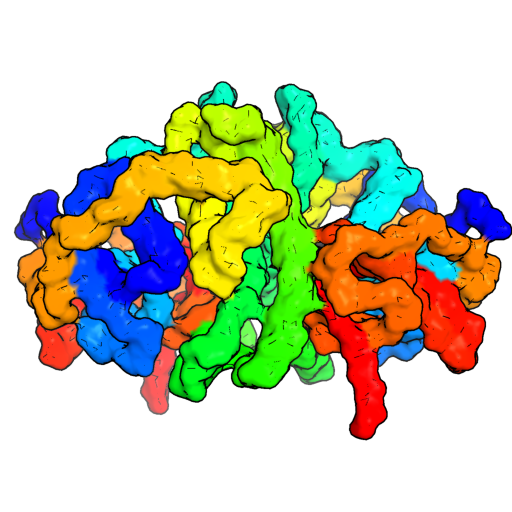5 PHE A N 1
ATOM 704 C CA . PHE A 1 85 ? 4.281 8.547 18.844 1 98.75 85 PHE A CA 1
ATOM 705 C C . PHE A 1 85 ? 4.758 7.105 18.797 1 98.75 85 PHE A C 1
ATOM 707 O O . PHE A 1 85 ? 4.066 6.23 18.266 1 98.75 85 PHE A O 1
ATOM 714 N N . TYR A 1 86 ? 5.934 6.914 19.344 1 98.62 86 TYR A N 1
ATOM 715 C CA . TYR A 1 86 ? 6.602 5.629 19.203 1 98.62 86 TYR A CA 1
ATOM 716 C C . TYR A 1 86 ? 7.051 5.086 20.562 1 98.62 86 TYR A C 1
ATOM 718 O O . TYR A 1 86 ? 8.242 4.891 20.781 1 98.62 86 TYR A O 1
ATOM 726 N N . PRO A 1 87 ? 6.105 4.836 21.406 1 98.31 87 PRO A N 1
ATOM 727 C CA . PRO A 1 87 ? 6.488 4.219 22.688 1 98.31 87 PRO A CA 1
ATOM 728 C C . PRO A 1 87 ? 7.176 2.869 22.5 1 98.31 87 PRO A C 1
ATOM 730 O O . PRO A 1 87 ? 6.949 2.188 21.5 1 98.31 87 PRO A O 1
ATOM 733 N N . ALA A 1 88 ? 7.992 2.525 23.469 1 96.81 88 ALA A N 1
ATOM 734 C CA . ALA A 1 88 ? 8.711 1.26 23.406 1 96.81 88 ALA A CA 1
ATOM 735 C C . ALA A 1 88 ? 7.75 0.076 23.391 1 96.81 88 ALA A C 1
ATOM 737 O O . ALA A 1 88 ? 6.707 0.112 24.062 1 96.81 88 ALA A O 1
ATOM 738 N N . GLY A 1 89 ? 8.156 -0.979 22.672 1 94.06 89 GLY A N 1
ATOM 739 C CA . GLY A 1 89 ? 7.363 -2.199 22.641 1 94.06 89 GLY A CA 1
ATOM 740 C C . GLY A 1 89 ? 7.461 -3.016 23.906 1 94.06 89 GLY A C 1
ATOM 741 O O . GLY A 1 89 ? 8.117 -2.605 24.875 1 94.06 89 GLY A O 1
ATOM 742 N N . PRO A 1 90 ? 6.75 -4.109 23.891 1 91.44 90 PRO A N 1
ATOM 743 C CA . PRO A 1 90 ? 6.668 -4.93 25.109 1 91.44 90 PRO A CA 1
ATOM 744 C C . PRO A 1 90 ? 8.031 -5.414 25.578 1 91.44 90 PRO A C 1
ATOM 746 O O . PRO A 1 90 ? 8.219 -5.664 26.781 1 91.44 90 PRO A O 1
ATOM 749 N N . GLN A 1 91 ? 8.953 -5.531 24.703 1 90.38 91 GLN A N 1
ATOM 750 C CA . GLN A 1 91 ? 10.297 -5.961 25.062 1 90.38 91 GLN A CA 1
ATOM 751 C C . GLN A 1 91 ? 11.281 -4.793 25.016 1 90.38 91 GLN A C 1
ATOM 753 O O . GLN A 1 91 ? 12.484 -4.992 24.844 1 90.38 91 GLN A O 1
ATOM 758 N N . ASN A 1 92 ? 10.766 -3.619 25 1 93.88 92 ASN A N 1
ATOM 759 C CA . ASN A 1 92 ? 11.523 -2.369 24.984 1 93.88 92 ASN A CA 1
ATOM 760 C C . ASN A 1 92 ? 12.188 -2.123 23.641 1 93.88 92 ASN A C 1
ATOM 762 O O . ASN A 1 92 ? 13.211 -1.442 23.562 1 93.88 92 ASN A O 1
ATOM 766 N N . GLU A 1 93 ? 11.695 -2.693 22.578 1 92.75 93 GLU A N 1
ATOM 767 C CA . GLU A 1 93 ? 12.227 -2.484 21.234 1 92.75 93 GLU A CA 1
ATOM 768 C C . GLU A 1 93 ? 11.656 -1.219 20.609 1 92.75 93 GLU A C 1
ATOM 770 O O . GLU A 1 93 ? 10.555 -0.782 20.969 1 92.75 93 GLU A O 1
ATOM 775 N N . PRO A 1 94 ? 12.43 -0.617 19.734 1 96.06 94 PRO A N 1
ATOM 776 C CA . PRO A 1 94 ? 11.867 0.531 19.016 1 96.06 94 PRO A CA 1
ATOM 777 C C . PRO A 1 94 ? 10.656 0.161 18.172 1 96.06 94 PRO A C 1
ATOM 779 O O . PRO A 1 94 ? 10.555 -0.968 17.688 1 96.06 94 PRO A O 1
ATOM 782 N N . THR A 1 95 ? 9.711 1.107 17.984 1 97.31 95 THR A N 1
ATOM 783 C CA . THR A 1 95 ? 8.469 0.798 17.297 1 97.31 95 THR A CA 1
ATOM 784 C C . THR A 1 95 ? 8.305 1.673 16.062 1 97.31 95 THR A C 1
ATOM 786 O O . THR A 1 95 ? 7.418 1.435 15.234 1 97.31 95 THR A O 1
ATOM 789 N N . GLU A 1 96 ? 9.188 2.635 15.875 1 98.25 96 GLU A N 1
ATOM 790 C CA . GLU A 1 96 ? 8.992 3.66 14.852 1 98.25 96 GLU A CA 1
ATOM 791 C C . GLU A 1 96 ? 8.945 3.045 13.453 1 98.25 96 GLU A C 1
ATOM 793 O O . GLU A 1 96 ? 8.016 3.309 12.688 1 98.25 96 GLU A O 1
ATOM 798 N N . ALA A 1 97 ? 9.906 2.221 13.102 1 97.19 97 ALA A N 1
ATOM 799 C CA . ALA A 1 97 ? 9.961 1.624 11.773 1 97.19 97 ALA A CA 1
ATOM 800 C C . ALA A 1 97 ? 8.742 0.738 11.523 1 97.19 97 ALA A C 1
ATOM 802 O O . ALA A 1 97 ? 8.211 0.701 10.406 1 97.19 97 ALA A O 1
ATOM 803 N N . LYS A 1 98 ? 8.281 0.031 12.555 1 96.19 98 LYS A N 1
ATOM 804 C CA . LYS A 1 98 ? 7.102 -0.819 12.453 1 96.19 98 LYS A CA 1
ATOM 805 C C . LYS A 1 98 ? 5.848 0.012 12.195 1 96.19 98 LYS A C 1
ATOM 807 O O . LYS A 1 98 ? 5.043 -0.323 11.32 1 96.19 98 LYS A O 1
ATOM 812 N N . VAL A 1 99 ? 5.711 1.083 12.922 1 98.38 99 VAL A N 1
ATOM 813 C CA . VAL A 1 99 ? 4.574 1.983 12.766 1 98.38 99 VAL A CA 1
ATOM 814 C C . VAL A 1 99 ? 4.555 2.551 11.344 1 98.38 99 VAL A C 1
ATOM 816 O O . VAL A 1 99 ? 3.521 2.52 10.672 1 98.38 99 VAL A O 1
ATOM 819 N N . LYS A 1 100 ? 5.703 3.002 10.898 1 98.06 100 LYS A N 1
ATOM 820 C CA . LYS A 1 100 ? 5.801 3.635 9.586 1 98.06 100 LYS A CA 1
ATOM 821 C C . LYS A 1 100 ? 5.52 2.633 8.469 1 98.06 100 LYS A C 1
ATOM 823 O O . LYS A 1 100 ? 4.883 2.971 7.469 1 98.06 100 LYS A O 1
ATOM 828 N N . SER A 1 101 ? 5.965 1.407 8.617 1 97.44 101 SER A N 1
ATOM 829 C CA . SER A 1 101 ? 5.746 0.4 7.582 1 97.44 101 SER A CA 1
ATOM 830 C C . SER A 1 101 ? 4.273 0.002 7.5 1 97.44 101 SER A C 1
ATOM 832 O O . SER A 1 101 ? 3.723 -0.14 6.406 1 97.44 101 SER A O 1
ATOM 834 N N . LEU A 1 102 ? 3.57 -0.187 8.648 1 98 102 LEU A N 1
ATOM 835 C CA . LEU A 1 102 ? 2.154 -0.545 8.656 1 98 102 LEU A CA 1
ATOM 836 C C . LEU A 1 102 ? 1.3 0.61 8.141 1 98 102 LEU A C 1
ATOM 838 O O . LEU A 1 102 ? 0.269 0.388 7.504 1 98 102 LEU A O 1
ATOM 842 N N . ALA A 1 103 ? 1.789 1.822 8.383 1 98.19 103 ALA A N 1
ATOM 843 C CA . ALA A 1 103 ? 1.086 3.006 7.898 1 98.19 103 ALA A CA 1
ATOM 844 C C . ALA A 1 103 ? 1.072 3.045 6.371 1 98.19 103 ALA A C 1
ATOM 846 O O . ALA A 1 103 ? 0.129 3.559 5.766 1 98.19 103 ALA A O 1
ATOM 847 N N . ARG A 1 104 ? 2.15 2.475 5.723 1 97.38 104 ARG A N 1
ATOM 848 C CA . ARG A 1 104 ? 2.195 2.42 4.266 1 97.38 104 ARG A CA 1
ATOM 849 C C . ARG A 1 104 ? 1.001 1.653 3.709 1 97.38 104 ARG A C 1
ATOM 851 O O . ARG A 1 104 ? 0.47 2.004 2.652 1 97.38 104 ARG A O 1
ATOM 858 N N . TRP A 1 105 ? 0.595 0.652 4.402 1 97.56 105 TRP A N 1
ATOM 859 C CA . TRP A 1 105 ? -0.562 -0.156 4.031 1 97.56 105 TRP A CA 1
ATOM 860 C C . TRP A 1 105 ? -1.861 0.546 4.414 1 97.56 105 TRP A C 1
ATOM 862 O O . TRP A 1 105 ? -2.721 0.78 3.561 1 97.56 105 TRP A O 1
ATOM 872 N N . LEU A 1 106 ? -1.986 1.043 5.605 1 98.44 106 LEU A N 1
ATOM 873 C CA . LEU A 1 106 ? -3.229 1.548 6.18 1 98.44 106 LEU A CA 1
ATOM 874 C C . LEU A 1 106 ? -3.646 2.854 5.512 1 98.44 106 LEU A C 1
ATOM 876 O O . LEU A 1 106 ? -4.84 3.123 5.355 1 98.44 106 LEU A O 1
ATOM 880 N N . ASP A 1 107 ? -2.639 3.641 5.043 1 97.56 107 ASP A N 1
ATOM 881 C CA . ASP A 1 107 ? -2.932 4.961 4.492 1 97.56 107 ASP A CA 1
ATOM 882 C C . ASP A 1 107 ? -3.029 4.914 2.971 1 97.56 107 ASP A C 1
ATOM 884 O O . ASP A 1 107 ? -3.336 5.922 2.33 1 97.56 107 ASP A O 1
ATOM 888 N N . SER A 1 108 ? -2.758 3.738 2.357 1 95.25 108 SER A N 1
ATOM 889 C CA . SER A 1 108 ? -2.758 3.67 0.899 1 95.25 108 SER A CA 1
ATOM 890 C C . SER A 1 108 ? -3.787 2.664 0.393 1 95.25 108 SER A C 1
ATOM 892 O O . SER A 1 108 ? -4.98 2.973 0.32 1 95.25 108 SER A O 1
ATOM 894 N N . THR A 1 109 ? -3.4 1.363 0.246 1 94.38 109 THR A N 1
ATOM 895 C CA . THR A 1 109 ? -4.297 0.394 -0.374 1 94.38 109 THR A CA 1
ATOM 896 C C . THR A 1 109 ? -5.492 0.106 0.531 1 94.38 109 THR A C 1
ATOM 898 O O . THR A 1 109 ? -6.617 -0.043 0.052 1 94.38 109 THR A O 1
ATOM 901 N N . PHE A 1 110 ? -5.246 -0.011 1.81 1 97.62 110 PHE A N 1
ATOM 902 C CA . PHE A 1 110 ? -6.344 -0.226 2.748 1 97.62 110 PHE A CA 1
ATOM 903 C C . PHE A 1 110 ? -7.34 0.923 2.689 1 97.62 110 PHE A C 1
ATOM 905 O O . PHE A 1 110 ? -8.547 0.7 2.561 1 97.62 110 PHE A O 1
ATOM 912 N N . PHE A 1 111 ? -6.828 2.137 2.732 1 97.06 111 PHE A N 1
ATOM 913 C CA . PHE A 1 111 ? -7.676 3.322 2.742 1 97.06 111 PHE A CA 1
ATOM 914 C C . PHE A 1 111 ? -8.469 3.43 1.446 1 97.06 111 PHE A C 1
ATOM 916 O O . PHE A 1 111 ? -9.625 3.869 1.453 1 97.06 111 PHE A O 1
ATOM 923 N N . MET A 1 112 ? -7.844 3.105 0.346 1 92.69 112 MET A N 1
ATOM 924 C CA . MET A 1 112 ? -8.555 3.152 -0.929 1 92.69 112 MET A CA 1
ATOM 925 C C . MET A 1 112 ? -9.758 2.215 -0.917 1 92.69 112 MET A C 1
ATOM 927 O O . MET A 1 112 ? -10.805 2.531 -1.491 1 92.69 112 MET A O 1
ATOM 931 N N . THR A 1 113 ? -9.594 1.067 -0.319 1 94.56 113 THR A N 1
ATOM 932 C CA . THR A 1 113 ? -10.711 0.134 -0.206 1 94.56 113 THR A CA 1
ATOM 933 C C . THR A 1 113 ? -11.812 0.716 0.672 1 94.56 113 THR A C 1
ATOM 935 O O . THR A 1 113 ? -13 0.571 0.365 1 94.56 113 THR A O 1
ATOM 938 N N . VAL A 1 114 ? -11.43 1.397 1.734 1 96.31 114 VAL A N 1
ATOM 939 C CA . VAL A 1 114 ? -12.406 2.084 2.58 1 96.31 114 VAL A CA 1
ATOM 940 C C . VAL A 1 114 ? -13.125 3.158 1.77 1 96.31 114 VAL A C 1
ATOM 942 O O . VAL A 1 114 ? -14.352 3.266 1.823 1 96.31 114 VAL A O 1
ATOM 945 N N . GLY A 1 115 ? -12.359 3.934 0.962 1 91.38 115 GLY A N 1
ATOM 946 C CA . GLY A 1 115 ? -12.906 5.008 0.148 1 91.38 115 GLY A CA 1
ATOM 947 C C . GLY A 1 115 ? -13.906 4.523 -0.887 1 91.38 115 GLY A C 1
ATOM 948 O O . GLY A 1 115 ? -14.766 5.289 -1.333 1 91.38 115 GLY A O 1
ATOM 949 N N . SER A 1 116 ? -13.789 3.252 -1.279 1 90.75 116 SER A N 1
ATOM 950 C CA . SER A 1 116 ? -14.695 2.684 -2.273 1 90.75 116 SER A CA 1
ATOM 951 C C . SER A 1 116 ? -16.125 2.588 -1.733 1 90.75 116 SER A C 1
ATOM 953 O O . SER A 1 116 ? -17.062 2.361 -2.494 1 90.75 116 SER A O 1
ATOM 955 N N . GLN A 1 117 ? -16.297 2.852 -0.407 1 93.56 117 GLN A N 1
ATOM 956 C CA . GLN A 1 117 ? -17.609 2.701 0.219 1 93.56 117 GLN A CA 1
ATOM 957 C C . GLN A 1 117 ? -18.297 4.051 0.376 1 93.56 117 GLN A C 1
ATOM 959 O O . GLN A 1 117 ? -19.359 4.141 1.001 1 93.56 117 GLN A O 1
ATOM 964 N N . VAL A 1 118 ? -17.734 5.102 -0.161 1 89.31 118 VAL A N 1
ATOM 965 C CA . VAL A 1 118 ? -18.359 6.414 -0.104 1 89.31 118 VAL A CA 1
ATOM 966 C C . VAL A 1 118 ? -19.734 6.359 -0.779 1 89.31 118 VAL A C 1
ATOM 968 O O . VAL A 1 118 ? -19.844 5.934 -1.932 1 89.31 118 VAL A O 1
ATOM 971 N N . PRO A 1 119 ? -20.719 6.762 -0.091 1 86.75 119 PRO A N 1
ATOM 972 C CA . PRO A 1 119 ? -22.047 6.742 -0.7 1 86.75 119 PRO A CA 1
ATOM 973 C C . PRO A 1 119 ? -22.172 7.691 -1.888 1 86.75 119 PRO A C 1
ATOM 975 O O . PRO A 1 119 ? -21.875 8.883 -1.76 1 86.75 119 PRO A O 1
ATOM 978 N N . VAL A 1 120 ? -22.578 7.191 -2.998 1 78.81 120 VAL A N 1
ATOM 979 C CA . VAL A 1 120 ? -22.609 7.945 -4.25 1 78.81 120 VAL A CA 1
ATOM 980 C C . VAL A 1 120 ? -23.781 8.922 -4.246 1 78.81 120 VAL A C 1
ATOM 982 O O . VAL A 1 120 ? -23.734 9.945 -4.934 1 78.81 120 VAL A O 1
ATOM 985 N N . ASP A 1 121 ? -24.766 8.523 -3.58 1 77.31 121 ASP A N 1
ATOM 986 C CA . ASP A 1 121 ? -25.969 9.336 -3.6 1 77.31 121 ASP A CA 1
ATOM 987 C C . ASP A 1 121 ? -25.719 10.719 -2.99 1 77.31 121 ASP A C 1
ATOM 989 O O . ASP A 1 121 ? -26.438 11.672 -3.277 1 77.31 121 ASP A O 1
ATOM 993 N N . VAL A 1 122 ? -24.703 10.82 -2.219 1 72 122 VAL A N 1
ATOM 994 C CA . VAL A 1 122 ? -24.422 12.102 -1.567 1 72 122 VAL A CA 1
ATOM 995 C C . VAL A 1 122 ? -23.406 12.891 -2.398 1 72 122 VAL A C 1
ATOM 997 O O . VAL A 1 122 ? -23.156 14.062 -2.117 1 72 122 VAL A O 1
ATOM 1000 N N . LEU A 1 123 ? -22.969 12.203 -3.385 1 76.69 123 LEU A N 1
ATOM 1001 C CA . LEU A 1 123 ? -21.969 12.867 -4.215 1 76.69 123 LEU A CA 1
ATOM 1002 C C . LEU A 1 123 ? -22.625 13.609 -5.371 1 76.69 123 LEU A C 1
ATOM 1004 O O . LEU A 1 123 ? -23.297 13 -6.207 1 76.69 123 LEU A O 1
ATOM 1008 N N . ASP A 1 124 ? -22.594 14.859 -5.285 1 82.19 124 ASP A N 1
ATOM 1009 C CA . ASP A 1 124 ? -23.094 15.609 -6.43 1 82.19 124 ASP A CA 1
ATOM 1010 C C . ASP A 1 124 ? -22.078 15.617 -7.57 1 82.19 124 ASP A C 1
ATOM 1012 O O . ASP A 1 124 ? -21 15.047 -7.445 1 82.19 124 ASP A O 1
ATOM 1016 N N . ASP A 1 125 ? -22.516 16.141 -8.672 1 82.81 125 ASP A N 1
ATOM 1017 C CA . ASP A 1 125 ? -21.703 16.109 -9.891 1 82.81 125 ASP A CA 1
ATOM 1018 C C . ASP A 1 125 ? -20.375 16.828 -9.68 1 82.81 125 ASP A C 1
ATOM 1020 O O . ASP A 1 125 ? -19.344 16.406 -10.203 1 82.81 125 ASP A O 1
ATOM 1024 N N . ALA A 1 126 ? -20.5 17.859 -8.961 1 83.06 126 ALA A N 1
ATOM 1025 C CA . ALA A 1 126 ? -19.281 18.625 -8.711 1 83.06 126 ALA A CA 1
ATOM 1026 C C . ALA A 1 126 ? -18.281 17.828 -7.887 1 83.06 126 ALA A C 1
ATOM 1028 O O . ALA A 1 126 ? -17.078 17.859 -8.156 1 83.06 126 ALA A O 1
ATOM 1029 N N . PHE A 1 127 ? -18.812 17.141 -7.031 1 84.69 127 PHE A N 1
ATOM 1030 C CA . PHE A 1 127 ? -17.969 16.312 -6.188 1 84.69 127 PHE A CA 1
ATOM 1031 C C . PHE A 1 127 ? -17.344 15.172 -6.992 1 84.69 127 PHE A C 1
ATOM 1033 O O . PHE A 1 127 ? -16.156 14.898 -6.875 1 84.69 127 PHE A O 1
ATOM 1040 N N . LEU A 1 128 ? -18.109 14.594 -7.777 1 84.5 128 LEU A N 1
ATOM 1041 C CA . LEU A 1 128 ? -17.641 13.484 -8.609 1 84.5 128 LEU A CA 1
ATOM 1042 C C . LEU A 1 128 ? -16.531 13.945 -9.555 1 84.5 128 LEU A C 1
ATOM 1044 O O . LEU A 1 128 ? -15.531 13.25 -9.719 1 84.5 128 LEU A O 1
ATOM 1048 N N . LYS A 1 129 ? -16.797 15.008 -10.07 1 85.25 129 LYS A N 1
ATOM 1049 C CA . LYS A 1 129 ? -15.797 15.562 -10.977 1 85.25 129 LYS A CA 1
ATOM 1050 C C . LYS A 1 129 ? -14.492 15.867 -10.25 1 85.25 129 LYS A C 1
ATOM 1052 O O . LYS A 1 129 ? -13.406 15.578 -10.758 1 85.25 129 LYS A O 1
ATOM 1057 N N . ASP A 1 130 ? -14.609 16.422 -9.156 1 86.38 130 ASP A N 1
ATOM 1058 C CA . ASP A 1 130 ? -13.445 16.766 -8.344 1 86.38 130 ASP A CA 1
ATOM 1059 C C . ASP A 1 130 ? -12.656 15.508 -7.961 1 86.38 130 ASP A C 1
ATOM 1061 O O . ASP A 1 130 ? -11.43 15.5 -8.039 1 86.38 130 ASP A O 1
ATOM 1065 N N . ARG A 1 131 ? -13.383 14.477 -7.613 1 83.62 131 ARG A N 1
ATOM 1066 C CA . ARG A 1 131 ? -12.742 13.242 -7.176 1 83.62 131 ARG A CA 1
ATOM 1067 C C . ARG A 1 131 ? -12.094 12.516 -8.352 1 83.62 131 ARG A C 1
ATOM 1069 O O . ARG A 1 131 ? -11.055 11.867 -8.195 1 83.62 131 ARG A O 1
ATOM 1076 N N . GLN A 1 132 ? -12.742 12.648 -9.422 1 84.12 132 GLN A N 1
ATOM 1077 C CA . GLN A 1 132 ? -12.148 12.102 -10.641 1 84.12 132 GLN A CA 1
ATOM 1078 C C . GLN A 1 132 ? -10.805 12.758 -10.945 1 84.12 132 GLN A C 1
ATOM 1080 O O . GLN A 1 132 ? -9.836 12.078 -11.258 1 84.12 132 GLN A O 1
ATOM 1085 N N . GLU A 1 133 ? -10.789 14.039 -10.812 1 83.19 133 GLU A N 1
ATOM 1086 C CA . GLU A 1 133 ? -9.547 14.773 -11.031 1 83.19 133 GLU A CA 1
ATOM 1087 C C . GLU A 1 133 ? -8.508 14.43 -9.961 1 83.19 133 GLU A C 1
ATOM 1089 O O . GLU A 1 133 ? -7.324 14.305 -10.266 1 83.19 133 GLU A O 1
ATOM 1094 N N . PHE A 1 134 ? -8.984 14.305 -8.844 1 84 134 PHE A N 1
ATOM 1095 C CA . PHE A 1 134 ? -8.125 14.023 -7.699 1 84 134 PHE A CA 1
ATOM 1096 C C . PHE A 1 134 ? -7.465 12.656 -7.84 1 84 134 PHE A C 1
ATOM 1098 O O . PHE A 1 134 ? -6.266 12.516 -7.602 1 84 134 PHE A O 1
ATOM 1105 N N . SER A 1 135 ? -8.18 11.633 -8.266 1 81.31 135 SER A N 1
ATOM 1106 C CA . SER A 1 135 ? -7.691 10.258 -8.328 1 81.31 135 SER A CA 1
ATOM 1107 C C . SER A 1 135 ? -7.031 9.961 -9.672 1 81.31 135 SER A C 1
ATOM 1109 O O . SER A 1 135 ? -6.27 9 -9.797 1 81.31 135 SER A O 1
ATOM 1111 N N . GLY A 1 136 ? -7.391 10.742 -10.703 1 76.12 136 GLY A N 1
ATOM 1112 C CA . GLY A 1 136 ? -6.879 10.5 -12.047 1 76.12 136 GLY A CA 1
ATOM 1113 C C . GLY A 1 136 ? -7.551 9.328 -12.734 1 76.12 136 GLY A C 1
ATOM 1114 O O . GLY A 1 136 ? -7.027 8.789 -13.719 1 76.12 136 GLY A O 1
ATOM 1115 N N . ARG A 1 137 ? -8.625 8.781 -12.172 1 77.38 137 ARG A N 1
ATOM 1116 C CA . ARG A 1 137 ? -9.367 7.664 -12.742 1 77.38 137 ARG A CA 1
ATOM 1117 C C . ARG A 1 137 ? -10.828 8.031 -12.961 1 77.38 137 ARG A C 1
ATOM 1119 O O . ARG A 1 137 ? -11.391 8.844 -12.211 1 77.38 137 ARG A O 1
ATOM 1126 N N . PRO A 1 138 ? -11.398 7.434 -14.016 1 78.06 138 PRO A N 1
ATOM 1127 C CA . PRO A 1 138 ? -12.82 7.719 -14.242 1 78.06 138 PRO A CA 1
ATOM 1128 C C . PRO A 1 138 ? -13.703 7.211 -13.102 1 78.06 138 PRO A C 1
ATOM 1130 O O . PRO A 1 138 ? -13.469 6.125 -12.57 1 78.06 138 PRO A O 1
ATOM 1133 N N . LEU A 1 139 ? -14.594 8.109 -12.719 1 81.75 139 LEU A N 1
ATOM 1134 C CA . LEU A 1 139 ? -15.562 7.773 -11.688 1 81.75 139 LEU A CA 1
ATOM 1135 C C . LEU A 1 139 ? -16.984 7.965 -12.195 1 81.75 139 LEU A C 1
ATOM 1137 O O . LEU A 1 139 ? -17.359 9.07 -12.594 1 81.75 139 LEU A O 1
ATOM 1141 N N . GLU A 1 140 ? -17.625 6.891 -12.367 1 84 140 GLU A N 1
ATOM 1142 C CA . GLU A 1 140 ? -19.031 6.93 -12.766 1 84 140 GLU A CA 1
ATOM 1143 C C . GLU A 1 140 ? -19.938 6.527 -11.609 1 84 140 GLU A C 1
ATOM 1145 O O . GLU A 1 140 ? -19.781 5.453 -11.031 1 84 140 GLU A O 1
ATOM 1150 N N . LYS A 1 141 ? -20.875 7.41 -11.406 1 85 141 LYS A N 1
ATOM 1151 C CA . LYS A 1 141 ? -21.781 7.223 -10.266 1 85 141 LYS A CA 1
ATOM 1152 C C . LYS A 1 141 ? -22.422 5.84 -10.297 1 85 141 LYS A C 1
ATOM 1154 O O . LYS A 1 141 ? -22.422 5.133 -9.289 1 85 141 LYS A O 1
ATOM 1159 N N . GLN A 1 142 ? -22.922 5.535 -11.383 1 85.62 142 GLN A N 1
ATOM 1160 C CA . GLN A 1 142 ? -23.641 4.27 -11.508 1 85.62 142 GLN A CA 1
ATOM 1161 C C . GLN A 1 142 ? -22.703 3.086 -11.281 1 85.62 142 GLN A C 1
ATOM 1163 O O . GLN A 1 142 ? -23.078 2.096 -10.656 1 85.62 142 GLN A O 1
ATOM 1168 N N . LYS A 1 143 ? -21.547 3.186 -11.758 1 86.69 143 LYS A N 1
ATOM 1169 C CA . LYS A 1 143 ? -20.562 2.117 -11.586 1 86.69 143 LYS A CA 1
ATOM 1170 C C . LYS A 1 143 ? -20.125 1.991 -10.125 1 86.69 143 LYS A C 1
ATOM 1172 O O . LYS A 1 143 ? -19.984 0.88 -9.609 1 86.69 143 LYS A O 1
ATOM 1177 N N . LEU A 1 144 ? -19.984 3.125 -9.57 1 87.06 144 LEU A N 1
ATOM 1178 C CA . LEU A 1 144 ? -19.594 3.135 -8.164 1 87.06 144 LEU A CA 1
ATOM 1179 C C . LEU A 1 144 ? -20.688 2.527 -7.293 1 87.06 144 LEU A C 1
ATOM 1181 O O . LEU A 1 144 ? -20.391 1.723 -6.402 1 87.06 144 LEU A O 1
ATOM 1185 N N . LYS A 1 145 ? -21.844 2.908 -7.574 1 87.94 145 LYS A N 1
ATOM 1186 C CA . LYS A 1 145 ? -22.969 2.365 -6.832 1 87.94 145 LYS A CA 1
ATOM 1187 C C . LYS A 1 145 ? -23.094 0.858 -7.043 1 87.94 145 LYS A C 1
ATOM 1189 O O . LYS A 1 145 ? -23.359 0.114 -6.098 1 87.94 145 LYS A O 1
ATOM 1194 N N . PHE A 1 146 ? -22.906 0.491 -8.227 1 89.81 146 PHE A N 1
ATOM 1195 C CA . PHE A 1 146 ? -23.031 -0.917 -8.586 1 89.81 146 PHE A CA 1
ATOM 1196 C C . PHE A 1 146 ? -21.953 -1.748 -7.891 1 89.81 146 PHE A C 1
ATOM 1198 O O . PHE A 1 146 ? -22.234 -2.838 -7.387 1 89.81 146 PHE A O 1
ATOM 1205 N N . THR A 1 147 ? -20.75 -1.245 -7.762 1 92 147 THR A N 1
ATOM 1206 C CA . THR A 1 147 ? -19.625 -2.061 -7.324 1 92 147 THR A CA 1
ATOM 1207 C C . THR A 1 147 ? -19.484 -2.029 -5.805 1 92 147 THR A C 1
ATOM 1209 O O . THR A 1 147 ? -18.828 -2.883 -5.215 1 92 147 THR A O 1
ATOM 1212 N N . ALA A 1 148 ? -20.125 -1.091 -5.152 1 91.88 148 ALA A N 1
ATOM 1213 C CA . ALA A 1 148 ? -19.906 -0.838 -3.729 1 91.88 148 ALA A CA 1
ATOM 1214 C C . ALA A 1 148 ? -20.156 -2.1 -2.908 1 91.88 148 ALA A C 1
ATOM 1216 O O . ALA A 1 148 ? -19.328 -2.48 -2.076 1 91.88 148 ALA A O 1
ATOM 1217 N N . PRO A 1 149 ? -21.234 -2.84 -3.197 1 93.5 149 PRO A N 1
ATOM 1218 C CA . PRO A 1 149 ? -21.469 -4.031 -2.377 1 93.5 149 PRO A CA 1
ATOM 1219 C C . PRO A 1 149 ? -20.406 -5.113 -2.592 1 93.5 149 PRO A C 1
ATOM 1221 O O . PRO A 1 149 ? -20.094 -5.863 -1.664 1 93.5 149 PRO A O 1
ATOM 1224 N N . TYR A 1 150 ? -19.906 -5.219 -3.771 1 96.38 150 TYR A N 1
ATOM 1225 C CA . TYR A 1 150 ? -18.906 -6.227 -4.086 1 96.38 150 TYR A CA 1
ATOM 1226 C C . TYR A 1 150 ? -17.547 -5.848 -3.5 1 96.38 150 TYR A C 1
ATOM 1228 O O . TYR A 1 150 ? -16.797 -6.715 -3.051 1 96.38 150 TYR A O 1
ATOM 1236 N N . MET A 1 151 ? -17.359 -4.508 -3.457 1 95.88 151 MET A N 1
ATOM 1237 C CA . MET A 1 151 ? -16.125 -4.027 -2.85 1 95.88 151 MET A CA 1
ATOM 1238 C C . MET A 1 151 ? -16.156 -4.203 -1.336 1 95.88 151 MET A C 1
ATOM 1240 O O . MET A 1 151 ? -15.109 -4.305 -0.694 1 95.88 151 MET A O 1
ATOM 1244 N N . ARG A 1 152 ? -17.328 -4.238 -0.761 1 95.81 152 ARG A N 1
ATOM 1245 C CA . ARG A 1 152 ? -17.453 -4.461 0.676 1 95.81 152 ARG A CA 1
ATOM 1246 C C . ARG A 1 152 ? -16.922 -5.832 1.069 1 95.81 152 ARG A C 1
ATOM 1248 O O . ARG A 1 152 ? -16.344 -5.992 2.152 1 95.81 152 ARG A O 1
ATOM 1255 N N . HIS A 1 153 ? -17.062 -6.754 0.195 1 96.62 153 HIS A N 1
ATOM 1256 C CA . HIS A 1 153 ? -16.5 -8.086 0.387 1 96.62 153 HIS A CA 1
ATOM 1257 C C . HIS A 1 153 ? -14.977 -8.031 0.53 1 96.62 153 HIS A C 1
ATOM 1259 O O . HIS A 1 153 ? -14.414 -8.641 1.443 1 96.62 153 HIS A O 1
ATOM 1265 N N . THR A 1 154 ? -14.344 -7.289 -0.299 1 95.69 154 THR A N 1
ATOM 1266 C CA . THR A 1 154 ? -12.898 -7.094 -0.259 1 95.69 154 THR A CA 1
ATOM 1267 C C . THR A 1 154 ? -12.492 -6.348 1.008 1 95.69 154 THR A C 1
ATOM 1269 O O . THR A 1 154 ? -11.492 -6.691 1.642 1 95.69 154 THR A O 1
ATOM 1272 N N . LEU A 1 155 ? -13.25 -5.371 1.32 1 96.81 155 LEU A N 1
ATOM 1273 C CA . LEU A 1 155 ? -13 -4.578 2.518 1 96.81 155 LEU A CA 1
ATOM 1274 C C . LEU A 1 155 ? -13.047 -5.449 3.768 1 96.81 155 LEU A C 1
ATOM 1276 O O . LEU A 1 155 ? -12.219 -5.297 4.668 1 96.81 155 LEU A O 1
ATOM 1280 N N . LYS A 1 156 ? -14.031 -6.336 3.84 1 97.19 156 LYS A N 1
ATOM 1281 C CA . LYS A 1 156 ? -14.164 -7.242 4.977 1 97.19 156 LYS A CA 1
ATOM 1282 C C . LYS A 1 156 ? -12.906 -8.086 5.152 1 97.19 156 LYS A C 1
ATOM 1284 O O . LYS A 1 156 ? -12.422 -8.266 6.27 1 97.19 156 LYS A O 1
ATOM 1289 N N . SER A 1 157 ? -12.422 -8.578 4.059 1 96.94 157 SER A N 1
ATOM 1290 C CA . SER A 1 157 ? -11.195 -9.367 4.094 1 96.94 157 SER A CA 1
ATOM 1291 C C . SER A 1 157 ? -10.031 -8.562 4.664 1 96.94 157 SER A C 1
ATOM 1293 O O . SER A 1 157 ? -9.258 -9.07 5.484 1 96.94 157 SER A O 1
ATOM 1295 N N . GLU A 1 158 ? -9.883 -7.316 4.285 1 97 158 GLU A N 1
ATOM 1296 C CA . GLU A 1 158 ? -8.82 -6.438 4.77 1 97 158 GLU A CA 1
ATOM 1297 C C . GLU A 1 158 ? -8.977 -6.152 6.262 1 97 158 GLU A C 1
ATOM 1299 O O . GLU A 1 158 ? -7.992 -6.184 7.008 1 97 158 GLU A O 1
ATOM 1304 N N . PHE A 1 159 ? -10.18 -5.926 6.684 1 98.12 159 PHE A N 1
ATOM 1305 C CA . PHE A 1 159 ? -10.43 -5.637 8.086 1 98.12 159 PHE A CA 1
ATOM 1306 C C . PHE A 1 159 ? -10.172 -6.875 8.945 1 98.12 159 PHE A C 1
ATOM 1308 O O . PHE A 1 159 ? -9.758 -6.762 10.102 1 98.12 159 PHE A O 1
ATOM 1315 N N . GLU A 1 160 ? -10.414 -8.055 8.383 1 97.94 160 GLU A N 1
ATOM 1316 C CA . GLU A 1 160 ? -10.109 -9.281 9.117 1 97.94 160 GLU A CA 1
ATOM 1317 C C . GLU A 1 160 ? -8.617 -9.398 9.414 1 97.94 160 GLU A C 1
ATOM 1319 O O . GLU A 1 160 ? -8.234 -9.75 10.531 1 97.94 160 GLU A O 1
ATOM 1324 N N . LEU A 1 161 ? -7.836 -9.094 8.461 1 97.81 161 LEU A N 1
ATOM 1325 C CA . LEU A 1 161 ? -6.395 -9.109 8.68 1 97.81 161 LEU A CA 1
ATOM 1326 C C . LEU A 1 161 ? -5.992 -8.07 9.719 1 97.81 161 LEU A C 1
ATOM 1328 O O . LEU A 1 161 ? -5.199 -8.359 10.617 1 97.81 161 LEU A O 1
ATOM 1332 N N . LEU A 1 162 ? -6.562 -6.863 9.602 1 98.25 162 LEU A N 1
ATOM 1333 C CA . LEU A 1 162 ? -6.242 -5.793 10.539 1 98.25 162 LEU A CA 1
ATOM 1334 C C . LEU A 1 162 ? -6.637 -6.18 11.961 1 98.25 162 LEU A C 1
ATOM 1336 O O . LEU A 1 162 ? -5.871 -5.965 12.898 1 98.25 162 LEU A O 1
ATOM 1340 N N . GLN A 1 163 ? -7.816 -6.758 12.109 1 98.19 163 GLN A N 1
ATOM 1341 C CA . GLN A 1 163 ? -8.258 -7.18 13.43 1 98.19 163 GLN A CA 1
ATOM 1342 C C . GLN A 1 163 ? -7.332 -8.242 14.008 1 98.19 163 GLN A C 1
ATOM 1344 O O . GLN A 1 163 ? -7.059 -8.258 15.211 1 98.19 163 GLN A O 1
ATOM 1349 N N . THR A 1 164 ? -6.875 -9.156 13.172 1 97.44 164 THR A N 1
ATOM 1350 C CA . THR A 1 164 ? -5.945 -10.188 13.625 1 97.44 164 THR A CA 1
ATOM 1351 C C . THR A 1 164 ? -4.652 -9.562 14.141 1 97.44 164 THR A C 1
ATOM 1353 O O . THR A 1 164 ? -4.156 -9.945 15.203 1 97.44 164 THR A O 1
ATOM 1356 N N . ILE A 1 165 ? -4.164 -8.562 13.469 1 96.06 165 ILE A N 1
ATOM 1357 C CA . ILE A 1 165 ? -2.943 -7.871 13.859 1 96.06 165 ILE A CA 1
ATOM 1358 C C . ILE A 1 165 ? -3.143 -7.203 15.219 1 96.06 165 ILE A C 1
ATOM 1360 O O . ILE A 1 165 ? -2.309 -7.348 16.125 1 96.06 165 ILE A O 1
ATOM 1364 N N . VAL A 1 166 ? -4.262 -6.543 15.344 1 96.94 166 VAL A N 1
ATOM 1365 C CA . VAL A 1 166 ? -4.535 -5.816 16.578 1 96.94 166 VAL A CA 1
ATOM 1366 C C . VAL A 1 166 ? -4.758 -6.805 17.719 1 96.94 166 VAL A C 1
ATOM 1368 O O . VAL A 1 166 ? -4.273 -6.59 18.844 1 96.94 166 VAL A O 1
ATOM 1371 N N . ALA A 1 167 ? -5.453 -7.887 17.422 1 96.94 167 ALA A N 1
ATOM 1372 C CA . ALA A 1 167 ? -5.707 -8.898 18.438 1 96.94 167 ALA A CA 1
ATOM 1373 C C . ALA A 1 167 ? -4.402 -9.5 18.953 1 96.94 167 ALA A C 1
ATOM 1375 O O . ALA A 1 167 ? -4.199 -9.609 20.172 1 96.94 167 ALA A O 1
ATOM 1376 N N . GLU A 1 168 ? -3.496 -9.82 18.094 1 93.88 168 GLU A N 1
ATOM 1377 C CA . GLU A 1 168 ? -2.221 -10.445 18.453 1 93.88 168 GLU A CA 1
ATOM 1378 C C . GLU A 1 168 ? -1.315 -9.453 19.188 1 93.88 168 GLU A C 1
ATOM 1380 O O . GLU A 1 168 ? -0.566 -9.844 20.078 1 93.88 168 GLU A O 1
ATOM 1385 N N . GLY A 1 169 ? -1.425 -8.188 18.781 1 91.12 169 GLY A N 1
ATOM 1386 C CA . GLY A 1 169 ? -0.533 -7.191 19.359 1 91.12 169 GLY A CA 1
ATOM 1387 C C . GLY A 1 169 ? -1.04 -6.621 20.672 1 91.12 169 GLY A C 1
ATOM 1388 O O . GLY A 1 169 ? -0.25 -6.199 21.516 1 91.12 169 GLY A O 1
ATOM 1389 N N . SER A 1 170 ? -2.352 -6.625 20.891 1 92.44 170 SER A N 1
ATOM 1390 C CA . SER A 1 170 ? -2.943 -5.859 21.984 1 92.44 170 SER A CA 1
ATOM 1391 C C . SER A 1 170 ? -3.445 -6.773 23.094 1 92.44 170 SER A C 1
ATOM 1393 O O . SER A 1 170 ? -4.078 -6.316 24.047 1 92.44 170 SER A O 1
ATOM 1395 N N . GLU A 1 171 ? -3.143 -8 23.047 1 90.06 171 GLU A N 1
ATOM 1396 C CA . GLU A 1 171 ? -3.744 -8.953 23.969 1 90.06 171 GLU A CA 1
ATOM 1397 C C . GLU A 1 171 ? -5.262 -8.812 24 1 90.06 171 GLU A C 1
ATOM 1399 O O . GLU A 1 171 ? -5.855 -8.625 25.062 1 90.06 171 GLU A O 1
ATOM 1404 N N . ASN A 1 172 ? -5.844 -8.82 22.828 1 89 172 ASN A N 1
ATOM 1405 C CA . ASN A 1 172 ? -7.277 -8.773 22.562 1 89 172 ASN A CA 1
ATOM 1406 C C . ASN A 1 172 ? -7.898 -7.484 23.109 1 89 172 ASN A C 1
ATOM 1408 O O . ASN A 1 172 ? -8.969 -7.516 23.719 1 89 172 ASN A O 1
ATOM 1412 N N . GLY A 1 173 ? -7.176 -6.434 23 1 88.12 173 GLY A N 1
ATOM 1413 C CA . GLY A 1 173 ? -7.715 -5.117 23.281 1 88.12 173 GLY A CA 1
ATOM 1414 C C . GLY A 1 173 ? -7.289 -4.582 24.641 1 88.12 173 GLY A C 1
ATOM 1415 O O . GLY A 1 173 ? -7.586 -3.438 24.984 1 88.12 173 GLY A O 1
ATOM 1416 N N . LYS A 1 174 ? -6.578 -5.289 25.391 1 91.44 174 LYS A N 1
ATOM 1417 C CA . LYS A 1 174 ? -6.109 -4.844 26.703 1 91.44 174 LYS A CA 1
ATOM 1418 C C . LYS A 1 174 ? -5.008 -3.799 26.562 1 91.44 174 LYS A C 1
ATOM 1420 O O . LYS A 1 174 ? -4.922 -2.867 27.375 1 91.44 174 LYS A O 1
ATOM 1425 N N . ARG A 1 175 ? -4.207 -3.969 25.594 1 95.69 175 ARG A N 1
ATOM 1426 C CA . ARG A 1 175 ? -3.125 -3.039 25.297 1 95.69 175 ARG A CA 1
ATOM 1427 C C . ARG A 1 175 ? -3.367 -2.338 23.953 1 95.69 175 ARG A C 1
ATOM 1429 O O . ARG A 1 175 ? -4.414 -2.523 23.344 1 95.69 175 ARG A O 1
ATOM 1436 N N . TRP A 1 176 ? -2.523 -1.491 23.672 1 98 176 TRP A N 1
ATOM 1437 C CA . TRP A 1 176 ? -2.613 -0.819 22.391 1 98 176 TRP A CA 1
ATOM 1438 C C . TRP A 1 176 ? -2.105 -1.722 21.266 1 98 176 TRP A C 1
ATOM 1440 O O . TRP A 1 176 ? -1.613 -2.822 21.531 1 98 176 TRP A O 1
ATOM 1450 N N . ALA A 1 177 ? -2.252 -1.386 20.078 1 97.31 177 ALA A N 1
ATOM 1451 C CA . ALA A 1 177 ? -2.182 -2.244 18.891 1 97.31 177 ALA A CA 1
ATOM 1452 C C . ALA A 1 177 ? -0.833 -2.949 18.812 1 97.31 177 ALA A C 1
ATOM 1454 O O . ALA A 1 177 ? -0.746 -4.082 18.328 1 97.31 177 ALA A O 1
ATOM 1455 N N . LEU A 1 178 ? 0.299 -2.291 19.297 1 95.38 178 LEU A N 1
ATOM 1456 C CA . LEU A 1 178 ? 1.63 -2.883 19.219 1 95.38 178 LEU A CA 1
ATOM 1457 C C . LEU A 1 178 ? 2.014 -3.549 20.531 1 95.38 178 LEU A C 1
ATOM 1459 O O . LEU A 1 178 ? 3.178 -3.891 20.75 1 95.38 178 LEU A O 1
ATOM 1463 N N . GLY A 1 179 ? 1.074 -3.666 21.344 1 95.75 179 GLY A N 1
ATOM 1464 C CA . GLY A 1 179 ? 1.344 -4.211 22.672 1 95.75 179 GLY A CA 1
ATOM 1465 C C . GLY A 1 179 ? 1.941 -3.195 23.625 1 95.75 179 GLY A C 1
ATOM 1466 O O . GLY A 1 179 ? 2.455 -3.559 24.688 1 95.75 179 GLY A O 1
ATOM 1467 N N . THR A 1 180 ? 1.947 -1.94 23.203 1 97 180 THR A N 1
ATOM 1468 C CA . THR A 1 180 ? 2.52 -0.873 24.016 1 97 180 THR A CA 1
ATOM 1469 C C . THR A 1 180 ? 1.576 -0.495 25.156 1 97 180 THR A C 1
ATOM 1471 O O . THR A 1 180 ? 0.361 -0.669 25.047 1 97 180 THR A O 1
ATOM 1474 N N . ASP A 1 181 ? 2.145 0.042 26.156 1 95.75 181 ASP A N 1
ATOM 1475 C CA . ASP A 1 181 ? 1.342 0.529 27.281 1 95.75 181 ASP A CA 1
ATOM 1476 C C . ASP A 1 181 ? 0.685 1.866 26.938 1 95.75 181 ASP A C 1
ATOM 1478 O O . ASP A 1 181 ? -0.377 2.193 27.469 1 95.75 181 ASP A O 1
ATOM 1482 N N . GLN A 1 182 ? 1.332 2.559 26.062 1 96.88 182 GLN A N 1
ATOM 1483 C CA . GLN A 1 182 ? 0.827 3.867 25.656 1 96.88 182 GLN A CA 1
ATOM 1484 C C . GLN A 1 182 ? 0.346 3.846 24.203 1 96.88 182 GLN A C 1
ATOM 1486 O O . GLN A 1 182 ? 0.798 3.021 23.406 1 96.88 182 GLN A O 1
ATOM 1491 N N . LEU A 1 183 ? -0.57 4.773 23.938 1 98.12 183 LEU A N 1
ATOM 1492 C CA . LEU A 1 183 ? -1.036 4.98 22.578 1 98.12 183 LEU A CA 1
ATOM 1493 C C . LEU A 1 183 ? 0.133 5.273 21.641 1 98.12 183 LEU A C 1
ATOM 1495 O O . LEU A 1 183 ? 1.033 6.039 21.984 1 98.12 183 LEU A O 1
ATOM 1499 N N . SER A 1 184 ? 0.184 4.609 20.531 1 98.56 184 SER A N 1
ATOM 1500 C CA . SER A 1 184 ? 1.178 4.898 19.5 1 98.56 184 SER A CA 1
ATOM 1501 C C . SER A 1 184 ? 0.528 5.504 18.266 1 98.56 184 SER A C 1
ATOM 1503 O O . SER A 1 184 ? -0.697 5.488 18.125 1 98.56 184 SER A O 1
ATOM 1505 N N . LEU A 1 185 ? 1.326 6.008 17.359 1 98.88 185 LEU A N 1
ATOM 1506 C CA . LEU A 1 185 ? 0.833 6.559 16.109 1 98.88 185 LEU A CA 1
ATOM 1507 C C . LEU A 1 185 ? 0.106 5.492 15.289 1 98.88 185 LEU A C 1
ATOM 1509 O O . LEU A 1 185 ? -0.79 5.809 14.508 1 98.88 185 LEU A O 1
ATOM 1513 N N . LEU A 1 186 ? 0.473 4.215 15.453 1 98.75 186 LEU A N 1
ATOM 1514 C CA . LEU A 1 186 ? -0.228 3.145 14.75 1 98.75 186 LEU A CA 1
ATOM 1515 C C . LEU A 1 186 ? -1.705 3.121 15.133 1 98.75 186 LEU A C 1
ATOM 1517 O O . LEU A 1 186 ? -2.564 2.863 14.289 1 98.75 186 LEU A O 1
ATOM 1521 N N . ASP A 1 187 ? -1.985 3.322 16.375 1 98.88 187 ASP A N 1
ATOM 1522 C CA . ASP A 1 187 ? -3.369 3.332 16.828 1 98.88 187 ASP A CA 1
ATOM 1523 C C . ASP A 1 187 ? -4.18 4.414 16.125 1 98.88 187 ASP A C 1
ATOM 1525 O O . ASP A 1 187 ? -5.359 4.219 15.828 1 98.88 187 ASP A O 1
ATOM 1529 N N . LEU A 1 188 ? -3.586 5.543 15.859 1 98.88 188 LEU A N 1
ATOM 1530 C CA . LEU A 1 188 ? -4.277 6.609 15.148 1 98.88 188 LEU A CA 1
ATOM 1531 C C . LEU A 1 188 ? -4.539 6.207 13.695 1 98.88 188 LEU A C 1
ATOM 1533 O O . LEU A 1 188 ? -5.605 6.496 13.156 1 98.88 188 LEU A O 1
ATOM 1537 N N . HIS A 1 189 ? -3.537 5.574 13.07 1 98.88 189 HIS A N 1
ATOM 1538 C CA . HIS A 1 189 ? -3.723 5.082 11.711 1 98.88 189 HIS A CA 1
ATOM 1539 C C . HIS A 1 189 ? -4.875 4.086 11.633 1 98.88 189 HIS A C 1
ATOM 1541 O O . HIS A 1 189 ? -5.695 4.148 10.719 1 98.88 189 HIS A O 1
ATOM 1547 N N . ILE A 1 190 ? -4.926 3.17 12.586 1 98.88 190 ILE A N 1
ATOM 1548 C CA . ILE A 1 190 ? -5.969 2.154 12.633 1 98.88 190 ILE A CA 1
ATOM 1549 C C . ILE A 1 190 ? -7.324 2.814 12.883 1 98.88 190 ILE A C 1
ATOM 1551 O O . ILE A 1 190 ? -8.289 2.557 12.156 1 98.88 190 ILE A O 1
ATOM 1555 N N . ALA A 1 191 ? -7.375 3.691 13.82 1 98.81 191 ALA A N 1
ATOM 1556 C CA . ALA A 1 191 ? -8.617 4.348 14.219 1 98.81 191 ALA A CA 1
ATOM 1557 C C . ALA A 1 191 ? -9.18 5.188 13.078 1 98.81 191 ALA A C 1
ATOM 1559 O O . ALA A 1 191 ? -10.398 5.277 12.914 1 98.81 191 ALA A O 1
ATOM 1560 N N . MET A 1 192 ? -8.336 5.844 12.336 1 98.75 192 MET A N 1
ATOM 1561 C CA . MET A 1 192 ? -8.797 6.672 11.219 1 98.75 192 MET A CA 1
ATOM 1562 C C . MET A 1 192 ? -9.641 5.852 10.25 1 98.75 192 MET A C 1
ATOM 1564 O O . MET A 1 192 ? -10.719 6.277 9.836 1 98.75 192 MET A O 1
ATOM 1568 N N . ASN A 1 193 ? -9.133 4.676 9.891 1 98.75 193 ASN A N 1
ATOM 1569 C CA . ASN A 1 193 ? -9.844 3.822 8.945 1 98.75 193 ASN A CA 1
ATOM 1570 C C . ASN A 1 193 ? -11.156 3.305 9.539 1 98.75 193 ASN A C 1
ATOM 1572 O O . ASN A 1 193 ? -12.18 3.268 8.852 1 98.75 193 ASN A O 1
ATOM 1576 N N . SER A 1 194 ? -11.102 2.914 10.82 1 98.75 194 SER A N 1
ATOM 1577 C CA . SER A 1 194 ? -12.312 2.467 11.5 1 98.75 194 SER A CA 1
ATOM 1578 C C . SER A 1 194 ? -13.336 3.596 11.609 1 98.75 194 SER A C 1
ATOM 1580 O O . SER A 1 194 ? -14.531 3.377 11.43 1 98.75 194 SER A O 1
ATOM 1582 N N . TRP A 1 195 ? -12.844 4.766 11.922 1 98.38 195 TRP A N 1
ATOM 1583 C CA . TRP A 1 195 ? -13.711 5.934 12.031 1 98.38 195 TRP A CA 1
ATOM 1584 C C . TRP A 1 195 ? -14.359 6.258 10.688 1 98.38 195 TRP A C 1
ATOM 1586 O O . TRP A 1 195 ? -15.57 6.488 10.617 1 98.38 195 TRP A O 1
ATOM 1596 N N . PHE A 1 196 ? -13.625 6.277 9.656 1 98.38 196 PHE A N 1
ATOM 1597 C CA . PHE A 1 196 ? -14.133 6.695 8.359 1 98.38 196 PHE A CA 1
ATOM 1598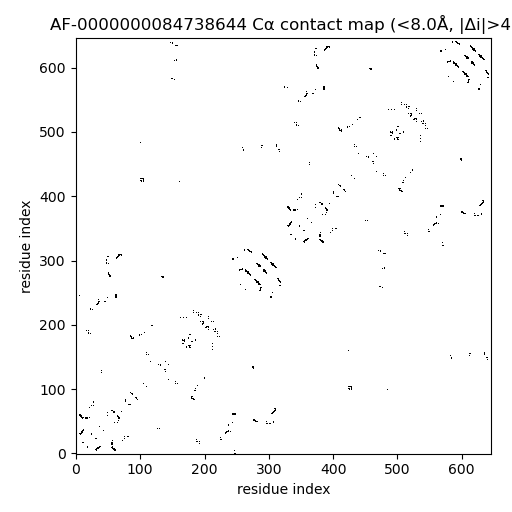 C C . PHE A 1 196 ? -15.148 5.691 7.82 1 98.38 196 PHE A C 1
ATOM 1600 O O . PHE A 1 196 ? -16.188 6.082 7.277 1 98.38 196 PHE A O 1
ATOM 1607 N N . ILE A 1 197 ? -14.828 4.375 7.934 1 97.75 197 ILE A N 1
ATOM 1608 C CA . ILE A 1 197 ? -15.781 3.379 7.445 1 97.75 197 ILE A CA 1
ATOM 1609 C C . ILE A 1 197 ? -17.094 3.484 8.227 1 97.75 197 ILE A C 1
ATOM 1611 O O . ILE A 1 197 ? -18.172 3.295 7.668 1 97.75 197 ILE A O 1
ATOM 1615 N N . SER A 1 198 ? -16.969 3.777 9.555 1 97.19 198 SER A N 1
ATOM 1616 C CA . SER A 1 198 ? -18.156 3.992 10.375 1 97.19 198 SER A CA 1
ATOM 1617 C C . SER A 1 198 ? -18.984 5.172 9.859 1 97.19 198 SER A C 1
ATOM 1619 O O . SER A 1 198 ? -20.219 5.125 9.852 1 97.19 198 SER A O 1
ATOM 1621 N N . ALA A 1 199 ? -18.297 6.199 9.453 1 94.69 199 ALA A N 1
ATOM 1622 C CA . ALA A 1 199 ? -18.969 7.383 8.922 1 94.69 199 ALA A CA 1
ATOM 1623 C C . ALA A 1 199 ? -19.641 7.086 7.582 1 94.69 199 ALA A C 1
ATOM 1625 O O . ALA A 1 199 ? -20.688 7.66 7.258 1 94.69 199 ALA A O 1
ATOM 1626 N N . LEU A 1 200 ? -19.078 6.227 6.801 1 94 200 LEU A N 1
ATOM 1627 C CA . LEU A 1 200 ? -19.547 5.98 5.441 1 94 200 LEU A CA 1
ATOM 1628 C C . LEU A 1 200 ? -20.734 5.02 5.434 1 94 200 LEU A C 1
ATOM 1630 O O . LEU A 1 200 ? -21.703 5.23 4.707 1 94 200 LEU A O 1
ATOM 1634 N N . ILE A 1 201 ? -20.656 3.963 6.27 1 93.44 201 ILE A N 1
ATOM 1635 C CA . ILE A 1 201 ? -21.688 2.945 6.09 1 93.44 201 ILE A CA 1
ATOM 1636 C C . ILE A 1 201 ? -22.375 2.664 7.426 1 93.44 201 ILE A C 1
ATOM 1638 O O . ILE A 1 201 ? -23.234 1.783 7.52 1 93.44 201 ILE A O 1
ATOM 1642 N N . GLY A 1 202 ? -21.969 3.34 8.492 1 94.88 202 GLY A N 1
ATOM 1643 C CA . GLY A 1 202 ? -22.594 3.203 9.797 1 94.88 202 GLY A CA 1
ATOM 1644 C C . GLY A 1 202 ? -21.719 2.482 10.805 1 94.88 202 GLY A C 1
ATOM 1645 O O . GLY A 1 202 ? -21.031 1.522 10.461 1 94.88 202 GLY A O 1
ATOM 1646 N N . SER A 1 203 ? -21.781 2.912 12.023 1 96.12 203 SER A N 1
ATOM 1647 C CA . SER A 1 203 ? -20.953 2.352 13.086 1 96.12 203 SER A CA 1
ATOM 1648 C C . SER A 1 203 ? -21.375 0.927 13.43 1 96.12 203 SER A C 1
ATOM 1650 O O . SER A 1 203 ? -20.578 0.145 13.953 1 96.12 203 SER A O 1
ATOM 1652 N N . GLU A 1 204 ? -22.578 0.584 13.148 1 96.88 204 GLU A N 1
ATOM 1653 C CA . GLU A 1 204 ? -23.094 -0.747 13.453 1 96.88 204 GLU A CA 1
ATOM 1654 C C . GLU A 1 204 ? -22.344 -1.823 12.68 1 96.88 204 GLU A C 1
ATOM 1656 O O . GLU A 1 204 ? -22.141 -2.932 13.18 1 96.88 204 GLU A O 1
ATOM 1661 N N . TRP A 1 205 ? -21.969 -1.46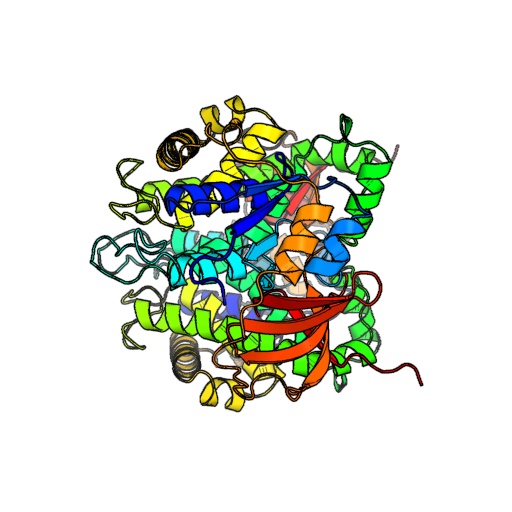3 11.508 1 95.81 205 TRP A N 1
ATOM 1662 C CA . TRP A 1 205 ? -21.281 -2.441 10.664 1 95.81 205 TRP A CA 1
ATOM 1663 C C . TRP A 1 205 ? -19.984 -2.9 11.297 1 95.81 205 TRP A C 1
ATOM 1665 O O . TRP A 1 205 ? -19.75 -4.102 11.453 1 95.81 205 TRP A O 1
ATOM 1675 N N . ILE A 1 206 ? -19.156 -1.972 11.719 1 97.12 206 ILE A N 1
ATOM 1676 C CA . ILE A 1 206 ? -17.859 -2.334 12.281 1 97.12 206 ILE A CA 1
ATOM 1677 C C . ILE A 1 206 ? -18.062 -2.965 13.656 1 97.12 206 ILE A C 1
ATOM 1679 O O . ILE A 1 206 ? -17.312 -3.869 14.047 1 97.12 206 ILE A O 1
ATOM 1683 N N . GLN A 1 207 ? -19.031 -2.494 14.406 1 97.81 207 GLN A N 1
ATOM 1684 C CA . GLN A 1 207 ? -19.328 -3.072 15.719 1 97.81 207 GLN A CA 1
ATOM 1685 C C . GLN A 1 207 ? -19.703 -4.543 15.594 1 97.81 207 GLN A C 1
ATOM 1687 O O . GLN A 1 207 ? -19.281 -5.367 16.406 1 97.81 207 GLN A O 1
ATOM 1692 N N . LYS A 1 208 ? -20.453 -4.805 14.625 1 97.31 208 LYS A N 1
ATOM 1693 C CA . LYS A 1 208 ? -20.922 -6.168 14.422 1 97.31 208 LYS A CA 1
ATOM 1694 C C . LYS A 1 208 ? -19.828 -7.051 13.82 1 97.31 208 LYS A C 1
ATOM 1696 O O . LYS A 1 208 ? -19.578 -8.148 14.312 1 97.31 208 LYS A O 1
ATOM 1701 N N . GLU A 1 209 ? -19.188 -6.629 12.82 1 96.81 209 GLU A N 1
ATOM 1702 C CA . GLU A 1 209 ? -18.266 -7.453 12.047 1 96.81 209 GLU A CA 1
ATOM 1703 C C . GLU A 1 209 ? -16.891 -7.508 12.703 1 96.81 209 GLU A C 1
ATOM 1705 O O . GLU A 1 209 ? -16.188 -8.523 12.609 1 96.81 209 GLU A O 1
ATOM 1710 N N . PHE A 1 210 ? -16.531 -6.406 13.359 1 98 210 PHE A N 1
ATOM 1711 C CA . PHE A 1 210 ? -15.18 -6.285 13.906 1 98 210 PHE A CA 1
ATOM 1712 C C . PHE A 1 210 ? -15.219 -5.609 15.273 1 98 210 PHE A C 1
ATOM 1714 O O . PHE A 1 210 ? -14.664 -4.52 15.445 1 98 210 PHE A O 1
ATOM 1721 N N . PRO A 1 211 ? -15.695 -6.27 16.266 1 97.81 211 PRO A N 1
ATOM 1722 C CA . PRO A 1 211 ? -15.906 -5.664 17.594 1 97.81 211 PRO A CA 1
ATOM 1723 C C . PRO A 1 211 ? -14.609 -5.207 18.25 1 97.81 211 PRO A C 1
ATOM 1725 O O . PRO A 1 211 ? -14.602 -4.211 18.984 1 97.81 211 PRO A O 1
ATOM 1728 N N . LEU A 1 212 ? -13.578 -5.91 18.016 1 98.19 212 LEU A N 1
ATOM 1729 C CA . LEU A 1 212 ? -12.305 -5.508 18.609 1 98.19 212 LEU A CA 1
ATOM 1730 C C . LEU A 1 212 ? -11.852 -4.156 18.047 1 98.19 212 LEU A C 1
ATOM 1732 O O . LEU A 1 212 ? -11.375 -3.307 18.797 1 98.19 212 LEU A O 1
ATOM 1736 N N . LEU A 1 213 ? -11.969 -3.969 16.75 1 98.5 213 LEU A N 1
ATOM 1737 C CA . LEU A 1 213 ? -11.57 -2.709 16.125 1 98.5 213 LEU A CA 1
ATOM 1738 C C . LEU A 1 213 ? -12.508 -1.581 16.547 1 98.5 213 LEU A C 1
ATOM 1740 O O . LEU A 1 213 ? -12.078 -0.437 16.703 1 98.5 213 LEU A O 1
ATOM 1744 N N . ALA A 1 214 ? -13.781 -1.917 16.703 1 98.19 214 ALA A N 1
ATOM 1745 C CA . ALA A 1 214 ? -14.734 -0.933 17.203 1 98.19 214 ALA A CA 1
ATOM 1746 C C . ALA A 1 214 ? -14.352 -0.471 18.609 1 98.19 214 ALA A C 1
ATOM 1748 O O . ALA A 1 214 ? -14.391 0.725 18.906 1 98.19 214 ALA A O 1
ATOM 1749 N N . GLY A 1 215 ? -14.039 -1.44 19.422 1 97.94 215 GLY A N 1
ATOM 1750 C CA . GLY A 1 215 ? -13.57 -1.099 20.766 1 97.94 215 GLY A CA 1
ATOM 1751 C C . GLY A 1 215 ? -12.289 -0.285 20.75 1 97.94 215 GLY A C 1
ATOM 1752 O O . GLY A 1 215 ? -12.156 0.673 21.516 1 97.94 215 GLY A O 1
ATOM 1753 N N . HIS A 1 216 ? -11.375 -0.674 19.891 1 98.44 216 HIS A N 1
ATOM 1754 C CA . HIS A 1 216 ? -10.125 0.051 19.75 1 98.44 216 HIS A CA 1
ATOM 1755 C C . HIS A 1 216 ? -10.367 1.496 19.328 1 98.44 216 HIS A C 1
ATOM 1757 O O . HIS A 1 216 ? -9.695 2.41 19.797 1 98.44 216 HIS A O 1
ATOM 1763 N N . LEU A 1 217 ? -11.273 1.71 18.391 1 98.31 217 LEU A N 1
ATOM 1764 C CA . LEU A 1 217 ? -11.641 3.055 17.953 1 98.31 217 LEU A CA 1
ATOM 1765 C C . LEU A 1 217 ? -12.133 3.889 19.141 1 98.31 217 LEU A C 1
ATOM 1767 O O . LEU A 1 217 ? -11.68 5.016 19.344 1 98.31 217 LEU A O 1
ATOM 1771 N N . GLN A 1 218 ? -13 3.365 19.922 1 97.25 218 GLN A N 1
ATOM 1772 C CA . GLN A 1 218 ? -13.555 4.082 21.062 1 97.25 218 GLN A CA 1
ATOM 1773 C C . GLN A 1 218 ? -12.461 4.438 22.078 1 97.25 218 GLN A C 1
ATOM 1775 O O . GLN A 1 218 ? -12.422 5.559 22.578 1 97.25 218 GLN A O 1
ATOM 1780 N N . LYS A 1 219 ? -11.68 3.465 22.328 1 97.38 219 LYS A N 1
ATOM 1781 C CA . LYS A 1 219 ? -10.555 3.674 23.234 1 97.38 219 LYS A CA 1
ATOM 1782 C C . LYS A 1 219 ? -9.648 4.801 22.734 1 97.38 219 LYS A C 1
ATOM 1784 O O . LYS A 1 219 ? -9.219 5.648 23.516 1 97.38 219 LYS A O 1
ATOM 1789 N N . THR A 1 220 ? -9.352 4.809 21.438 1 98.25 220 THR A N 1
ATOM 1790 C CA . THR A 1 220 ? -8.477 5.797 20.828 1 98.25 220 THR A CA 1
ATOM 1791 C C . THR A 1 220 ? -9.109 7.184 20.859 1 98.25 220 THR A C 1
ATOM 1793 O O . THR A 1 220 ? -8.461 8.164 21.25 1 98.25 220 THR A O 1
ATOM 1796 N N . LEU A 1 221 ? -10.375 7.258 20.531 1 97.31 221 LEU A N 1
ATOM 1797 C CA . LEU A 1 221 ? -11.078 8.539 20.516 1 97.31 221 LEU A CA 1
ATOM 1798 C C . LEU A 1 221 ? -11.148 9.133 21.922 1 97.31 221 LEU A C 1
ATOM 1800 O O . LEU A 1 221 ? -11.055 10.352 22.078 1 97.31 221 LEU A O 1
ATOM 1804 N N . ALA A 1 222 ? -11.305 8.312 22.906 1 96.56 222 ALA A N 1
ATOM 1805 C CA . ALA A 1 222 ? -11.297 8.773 24.297 1 96.56 222 ALA A CA 1
ATOM 1806 C C . ALA A 1 222 ? -9.93 9.32 24.688 1 96.56 222 ALA A C 1
ATOM 1808 O O . ALA A 1 222 ? -9.828 10.359 25.344 1 96.56 222 ALA A O 1
ATOM 1809 N N . ALA A 1 223 ? -8.922 8.633 24.234 1 96.81 223 ALA A N 1
ATOM 1810 C CA . ALA A 1 223 ? -7.555 8.984 24.609 1 96.81 223 ALA A CA 1
ATOM 1811 C C . ALA A 1 223 ? -7.141 10.312 23.984 1 96.81 223 ALA A C 1
ATOM 1813 O O . ALA A 1 223 ? -6.305 11.031 24.531 1 96.81 223 ALA A O 1
ATOM 1814 N N . VAL A 1 224 ? -7.711 10.68 22.828 1 96.5 224 VAL A N 1
ATOM 1815 C CA . VAL A 1 224 ? -7.277 11.883 22.109 1 96.5 224 VAL A CA 1
ATOM 1816 C C . VAL A 1 224 ? -8.312 12.992 22.297 1 96.5 224 VAL A C 1
ATOM 1818 O O . VAL A 1 224 ? -8.281 14 21.578 1 96.5 224 VAL A O 1
ATOM 1821 N N . ASN A 1 225 ? -9.289 12.812 23.156 1 91.69 225 ASN A N 1
ATOM 1822 C CA . ASN A 1 225 ? -10.32 13.805 23.453 1 91.69 225 ASN A CA 1
ATOM 1823 C C . ASN A 1 225 ? -11.016 14.266 22.172 1 91.69 225 ASN A C 1
ATOM 1825 O O . ASN A 1 225 ? -11.094 15.469 21.906 1 91.69 225 ASN A O 1
ATOM 1829 N N . PHE A 1 226 ? -11.562 13.375 21.438 1 88.81 226 PHE A N 1
ATOM 1830 C CA . PHE A 1 226 ? -12.164 13.57 20.125 1 88.81 226 PHE A CA 1
ATOM 1831 C C . PHE A 1 226 ? -13.195 14.695 20.172 1 88.81 226 PHE A C 1
ATOM 1833 O O . PHE A 1 226 ? -13.328 15.461 19.203 1 88.81 226 PHE A O 1
ATOM 1840 N N . ASP A 1 227 ? -13.914 14.953 21.188 1 81.94 227 ASP A N 1
ATOM 1841 C CA . ASP A 1 227 ? -15.047 15.859 21.25 1 81.94 227 ASP A CA 1
ATOM 1842 C C . ASP A 1 227 ? -14.602 17.281 21.578 1 81.94 227 ASP A C 1
ATOM 1844 O O . ASP A 1 227 ? -15.43 18.188 21.734 1 81.94 227 ASP A O 1
ATOM 1848 N N . ASP A 1 228 ? -13.367 17.516 21.469 1 77.31 228 ASP A N 1
ATOM 1849 C CA . ASP A 1 228 ? -12.859 18.812 21.906 1 77.31 228 ASP A CA 1
ATOM 1850 C C . ASP A 1 228 ? -12.781 19.781 20.734 1 77.31 228 ASP A C 1
ATOM 1852 O O . ASP A 1 228 ? -12.297 20.906 20.875 1 77.31 228 ASP A O 1
ATOM 1856 N N . ALA A 1 229 ? -13.211 19.453 19.531 1 67.5 229 ALA A N 1
ATOM 1857 C CA . ALA A 1 229 ? -13.008 20.281 18.344 1 67.5 229 ALA A CA 1
ATOM 1858 C C . ALA A 1 229 ? -13.695 21.625 18.469 1 67.5 229 ALA A C 1
ATOM 1860 O O . ALA A 1 229 ? -13.141 22.656 18.078 1 67.5 229 ALA A O 1
ATOM 1861 N N . ASP A 1 230 ? -14.742 21.609 19.016 1 70.88 230 ASP A N 1
ATOM 1862 C CA . ASP A 1 230 ? -15.547 22.812 19.078 1 70.88 230 ASP A CA 1
ATOM 1863 C C . ASP A 1 230 ? -14.922 23.859 20 1 70.88 230 ASP A C 1
ATOM 1865 O O . ASP A 1 230 ? -15.258 25.047 19.938 1 70.88 230 ASP A O 1
ATOM 1869 N N . SER A 1 231 ? -13.992 23.406 20.641 1 78.5 231 SER A N 1
ATOM 1870 C CA . SER A 1 231 ? -13.43 24.312 21.641 1 78.5 231 SER A CA 1
ATOM 1871 C C . SER A 1 231 ? -12.188 25.016 21.109 1 78.5 231 SER A C 1
ATOM 1873 O O . SER A 1 231 ? -11.656 25.922 21.75 1 78.5 231 SER A O 1
ATOM 1875 N N . ARG A 1 232 ? -11.875 24.797 19.922 1 86.94 232 ARG A N 1
ATOM 1876 C CA . ARG A 1 232 ? -10.648 25.375 19.391 1 86.94 232 ARG A CA 1
ATOM 1877 C C . ARG A 1 232 ? -10.922 26.719 18.734 1 86.94 232 ARG A C 1
ATOM 1879 O O . ARG A 1 232 ? -11.984 26.938 18.156 1 86.94 232 ARG A O 1
ATOM 1886 N N . ASP A 1 233 ? -9.977 27.578 18.859 1 92.38 233 ASP A N 1
ATOM 1887 C CA . ASP A 1 233 ? -10.07 28.859 18.156 1 92.38 233 ASP A CA 1
ATOM 1888 C C . ASP A 1 233 ? -10.062 28.656 16.641 1 92.38 233 ASP A C 1
ATOM 1890 O O . ASP A 1 233 ? -9.281 27.859 16.125 1 92.38 233 ASP A O 1
ATOM 1894 N N . LYS A 1 234 ? -10.914 29.375 16.062 1 95.56 234 LYS A N 1
ATOM 1895 C CA . LYS A 1 234 ? -11.023 29.328 14.609 1 95.56 234 LYS A CA 1
ATOM 1896 C C . LYS A 1 234 ? -10.531 30.625 13.977 1 95.56 234 LYS A C 1
ATOM 1898 O O . LYS A 1 234 ? -10.797 31.703 14.484 1 95.56 234 LYS A O 1
ATOM 1903 N N . LEU A 1 235 ? -9.773 30.406 12.914 1 97.06 235 LEU A N 1
ATOM 1904 C CA . LEU A 1 235 ? -9.281 31.531 12.125 1 97.06 235 LEU A CA 1
ATOM 1905 C C . LEU A 1 235 ? -9.891 31.531 10.727 1 97.06 235 LEU A C 1
ATOM 1907 O O . LEU A 1 235 ? -10.25 30.469 10.203 1 97.06 235 LEU A O 1
ATOM 1911 N N . VAL A 1 236 ? -10.047 32.719 10.188 1 96.56 236 VAL A N 1
ATOM 1912 C CA . VAL A 1 236 ? -10.352 32.781 8.758 1 96.56 236 VAL A CA 1
ATOM 1913 C C . VAL A 1 236 ? -9.07 32.625 7.949 1 96.56 236 VAL A C 1
ATOM 1915 O O . VAL A 1 236 ? -7.98 32.938 8.438 1 96.56 236 VAL A O 1
ATOM 1918 N N . PRO A 1 237 ? -9.125 32.188 6.77 1 96.31 237 PRO A N 1
ATOM 1919 C CA . PRO A 1 237 ? -7.945 31.891 5.953 1 96.31 237 PRO A CA 1
ATOM 1920 C C . PRO A 1 237 ? -7 33.094 5.855 1 96.31 237 PRO A C 1
ATOM 1922 O O . PRO A 1 237 ? -5.777 32.938 5.895 1 96.31 237 PRO A O 1
ATOM 1925 N N . GLU A 1 238 ? -7.52 34.312 5.805 1 95.94 238 GLU A N 1
ATOM 1926 C CA . GLU A 1 238 ? -6.707 35.5 5.68 1 95.94 238 GLU A CA 1
ATOM 1927 C C . GLU A 1 238 ? -5.836 35.719 6.914 1 95.94 238 GLU A C 1
ATOM 1929 O O . GLU A 1 238 ? -4.711 36.188 6.812 1 95.94 238 GLU A O 1
ATOM 1934 N N . GLU A 1 239 ? -6.371 35.406 8 1 97.56 239 GLU A N 1
ATOM 1935 C CA . GLU A 1 239 ? -5.609 35.5 9.242 1 97.56 239 GLU A CA 1
ATOM 1936 C C . GLU A 1 239 ? -4.418 34.562 9.258 1 97.56 239 GLU A C 1
ATOM 1938 O O . GLU A 1 239 ? -3.363 34.875 9.805 1 97.56 239 GLU A O 1
ATOM 1943 N N . ALA A 1 240 ? -4.598 33.375 8.711 1 97.81 240 ALA A N 1
ATOM 1944 C CA . ALA A 1 240 ? -3.502 32.406 8.617 1 97.81 240 ALA A CA 1
ATOM 1945 C C . ALA A 1 240 ? -2.359 32.938 7.766 1 97.81 240 ALA A C 1
ATOM 1947 O O . ALA A 1 240 ? -1.186 32.781 8.102 1 97.81 240 ALA A O 1
ATOM 1948 N N . ILE A 1 241 ? -2.717 33.594 6.688 1 97.56 241 ILE A N 1
ATOM 1949 C CA . ILE A 1 241 ? -1.718 34.219 5.816 1 97.56 241 ILE A CA 1
ATOM 1950 C C . ILE A 1 241 ? -0.971 35.312 6.578 1 97.56 241 ILE A C 1
ATOM 1952 O O . ILE A 1 241 ? 0.255 35.406 6.492 1 97.56 241 ILE A O 1
ATOM 1956 N N . GLU A 1 242 ? -1.697 36.125 7.32 1 97.19 242 GLU A N 1
ATOM 1957 C CA . GLU A 1 242 ? -1.087 37.188 8.102 1 97.19 242 GLU A CA 1
ATOM 1958 C C . GLU A 1 242 ? -0.137 36.625 9.156 1 97.19 242 GLU A C 1
ATOM 1960 O O . GLU A 1 242 ? 0.917 37.219 9.414 1 97.19 242 GLU A O 1
ATOM 1965 N N . ILE A 1 243 ? -0.529 35.562 9.75 1 97.25 243 ILE A N 1
ATOM 1966 C CA . ILE A 1 243 ? 0.319 34.938 10.75 1 97.25 243 ILE A CA 1
ATOM 1967 C C . ILE A 1 243 ? 1.611 34.438 10.094 1 97.25 243 ILE A C 1
ATOM 1969 O O . ILE A 1 243 ? 2.695 34.594 10.664 1 97.25 243 ILE A O 1
ATOM 1973 N N . ALA A 1 244 ? 1.528 33.844 8.922 1 96.75 244 ALA A N 1
ATOM 1974 C CA . ALA A 1 244 ? 2.723 33.406 8.195 1 96.75 244 ALA A CA 1
ATOM 1975 C C . ALA A 1 244 ? 3.658 34.594 7.938 1 96.75 244 ALA A C 1
ATOM 1977 O O . ALA A 1 244 ? 4.883 34.438 7.98 1 96.75 244 ALA A O 1
ATOM 1978 N N . LYS A 1 245 ? 3.137 35.781 7.699 1 95.75 245 LYS A N 1
ATOM 1979 C CA . LYS A 1 245 ? 3.924 36.969 7.422 1 95.75 245 LYS A CA 1
ATOM 1980 C C . LYS A 1 245 ? 4.57 37.531 8.695 1 95.75 245 LYS A C 1
ATOM 1982 O O . LYS A 1 245 ? 5.707 38 8.664 1 95.75 245 LYS A O 1
ATOM 1987 N N . LYS A 1 246 ? 3.869 37.406 9.711 1 95.38 246 LYS A N 1
ATOM 1988 C CA . LYS A 1 246 ? 4.285 38.031 10.961 1 95.38 246 LYS A CA 1
ATOM 1989 C C . LYS A 1 246 ? 5.242 37.156 11.742 1 95.38 246 LYS A C 1
ATOM 1991 O O . LYS A 1 246 ? 6.199 37.625 12.344 1 95.38 246 LYS A O 1
ATOM 1996 N N . GLU A 1 247 ? 4.926 35.875 11.75 1 95.75 247 GLU A N 1
ATOM 1997 C CA . GLU A 1 247 ? 5.723 34.906 12.516 1 95.75 247 GLU A CA 1
ATOM 1998 C C . GLU A 1 247 ? 6.746 34.219 11.625 1 95.75 247 GLU A C 1
ATOM 2000 O O . GLU A 1 247 ? 6.621 33 11.359 1 95.75 247 GLU A O 1
ATOM 2005 N N . LYS A 1 248 ? 7.785 34.906 11.383 1 92.75 248 LYS A N 1
ATOM 2006 C CA . LYS A 1 248 ? 8.844 34.375 10.523 1 92.75 248 LYS A CA 1
ATOM 2007 C C . LYS A 1 248 ? 9.859 33.562 11.32 1 92.75 248 LYS A C 1
ATOM 2009 O O . LYS A 1 248 ? 10.461 34.094 12.266 1 92.75 248 LYS A O 1
ATOM 2014 N N . ILE A 1 249 ? 9.945 32.344 10.922 1 92.31 249 ILE A N 1
ATOM 2015 C CA . ILE A 1 249 ? 10.914 31.422 11.523 1 92.31 249 ILE A CA 1
ATOM 2016 C C . ILE A 1 249 ? 11.922 30.984 10.469 1 92.31 249 ILE A C 1
ATOM 2018 O O . ILE A 1 249 ? 11.547 30.531 9.391 1 92.31 249 ILE A O 1
ATOM 2022 N N . GLU A 1 250 ? 13.164 31.125 10.742 1 89.44 250 GLU A N 1
ATOM 2023 C CA . GLU A 1 250 ? 14.211 30.734 9.797 1 89.44 250 GLU A CA 1
ATOM 2024 C C . GLU A 1 250 ? 14.312 29.219 9.68 1 89.44 250 GLU A C 1
ATOM 2026 O O . GLU A 1 250 ? 14.125 28.5 10.664 1 89.44 250 GLU A O 1
ATOM 2031 N N . LEU A 1 251 ? 14.516 28.781 8.469 1 89.69 251 LEU A N 1
ATOM 2032 C CA . LEU A 1 251 ? 14.781 27.359 8.266 1 89.69 251 LEU A CA 1
ATOM 2033 C C . LEU A 1 251 ? 16.141 26.969 8.867 1 89.69 251 LEU A C 1
ATOM 2035 O O . LEU A 1 251 ? 17.172 27.516 8.469 1 89.69 251 LEU A O 1
ATOM 2039 N N . VAL A 1 252 ? 16.094 26.219 9.844 1 80.31 252 VAL A N 1
ATOM 2040 C CA . VAL A 1 252 ? 17.328 25.797 10.492 1 80.31 252 VAL A CA 1
ATOM 2041 C C . VAL A 1 252 ? 17.844 24.516 9.859 1 80.31 252 VAL A C 1
ATOM 2043 O O . VAL A 1 252 ? 17.047 23.625 9.5 1 80.31 252 VAL A O 1
ATOM 2046 N N . GLU A 1 253 ? 19.156 24.422 9.523 1 82.44 253 GLU A N 1
ATOM 2047 C CA . GLU A 1 253 ? 19.891 23.219 9.141 1 82.44 253 GLU A CA 1
ATOM 2048 C C . GLU A 1 253 ? 19.484 22.75 7.742 1 82.44 253 GLU A C 1
ATOM 2050 O O . GLU A 1 253 ? 19.094 21.609 7.559 1 82.44 253 GLU A O 1
ATOM 2055 N N . ALA A 1 254 ? 19.406 23.734 6.789 1 87.19 254 ALA A N 1
ATOM 2056 C CA . ALA A 1 254 ? 19.281 23.344 5.383 1 87.19 254 ALA A CA 1
ATOM 2057 C C . ALA A 1 254 ? 20.344 22.312 5 1 87.19 254 ALA A C 1
ATOM 2059 O O . ALA A 1 254 ? 21.531 22.531 5.191 1 87.19 254 ALA A O 1
ATOM 2060 N N . LYS A 1 255 ? 19.922 21.203 4.664 1 94.38 255 LYS A N 1
ATOM 2061 C CA . LYS A 1 255 ? 20.812 20.109 4.301 1 94.38 255 LYS A CA 1
ATOM 2062 C C . LYS A 1 255 ? 20.5 19.578 2.906 1 94.38 255 LYS A C 1
ATOM 2064 O O . LYS A 1 255 ? 19.359 19.672 2.447 1 94.38 255 LYS A O 1
ATOM 2069 N N . HIS A 1 256 ? 21.469 19.219 2.17 1 97 256 HIS A N 1
ATOM 2070 C CA . HIS A 1 256 ? 21.391 18.438 0.94 1 97 256 HIS A CA 1
ATOM 2071 C C . HIS A 1 256 ? 22.25 17.188 1.026 1 97 256 HIS A C 1
ATOM 2073 O O . HIS A 1 256 ? 23.484 17.281 0.989 1 97 256 HIS A O 1
ATOM 2079 N N . ASP A 1 257 ? 21.719 16.062 1.056 1 95.44 257 ASP A N 1
ATOM 2080 C CA . ASP A 1 257 ? 22.5 14.867 1.344 1 95.44 257 ASP A CA 1
ATOM 2081 C C . ASP A 1 257 ? 22.953 14.188 0.055 1 95.44 257 ASP A C 1
ATOM 2083 O O . ASP A 1 257 ? 23.531 13.094 0.093 1 95.44 257 ASP A O 1
ATOM 2087 N N . GLY A 1 258 ? 22.609 14.781 -1.105 1 95.38 258 GLY A N 1
ATOM 2088 C CA . GLY A 1 258 ? 23.109 14.305 -2.387 1 95.38 258 GLY A CA 1
ATOM 2089 C C . GLY A 1 258 ? 22.203 13.258 -3.02 1 95.38 258 GLY A C 1
ATOM 2090 O O . GLY A 1 258 ? 22.453 12.836 -4.152 1 95.38 258 GLY A O 1
ATOM 2091 N N . SER A 1 259 ? 21.141 12.891 -2.377 1 95.06 259 SER A N 1
ATOM 2092 C CA . SER A 1 259 ? 20.281 11.828 -2.885 1 95.06 259 SER A CA 1
ATOM 2093 C C . SER A 1 259 ? 19.406 12.328 -4.023 1 95.06 259 SER A C 1
ATOM 2095 O O . SER A 1 259 ? 18.969 11.547 -4.875 1 95.06 259 SER A O 1
ATOM 2097 N N . LEU A 1 260 ? 19.062 13.531 -3.988 1 96.88 260 LEU A N 1
ATOM 2098 C CA . LEU A 1 260 ? 18.328 14.172 -5.066 1 96.88 260 LEU A CA 1
ATOM 2099 C C . LEU A 1 260 ? 19.266 14.93 -6 1 96.88 260 LEU A C 1
ATOM 2101 O O . LEU A 1 260 ? 20.078 15.734 -5.547 1 96.88 260 LEU A O 1
ATOM 2105 N N . PRO A 1 261 ? 19.203 14.641 -7.328 1 96.62 261 PRO A N 1
ATOM 2106 C CA . PRO A 1 261 ? 20.125 15.305 -8.25 1 96.62 261 PRO A CA 1
ATOM 2107 C C . PRO A 1 261 ? 19.656 16.703 -8.648 1 96.62 261 PRO A C 1
ATOM 2109 O O . PRO A 1 261 ? 19.641 17.047 -9.828 1 96.62 261 PRO A O 1
ATOM 2112 N N . ILE A 1 262 ? 19.234 17.484 -7.695 1 97.5 262 ILE A N 1
ATOM 2113 C CA . ILE A 1 262 ? 18.859 18.891 -7.859 1 97.5 262 ILE A CA 1
ATOM 2114 C C . ILE A 1 262 ? 19.562 19.734 -6.793 1 97.5 262 ILE A C 1
ATOM 2116 O O . ILE A 1 262 ? 19.5 19.422 -5.602 1 97.5 262 ILE A O 1
ATOM 2120 N N . GLU A 1 263 ? 20.188 20.781 -7.133 1 96.81 263 GLU A N 1
ATOM 2121 C CA . GLU A 1 263 ? 20.922 21.609 -6.191 1 96.81 263 GLU A CA 1
ATOM 2122 C C . GLU A 1 263 ? 19.969 22.516 -5.402 1 96.81 263 GLU A C 1
ATOM 2124 O O . GLU A 1 263 ? 18.938 22.938 -5.922 1 96.81 263 GLU A O 1
ATOM 2129 N N . LEU A 1 264 ? 20.391 22.797 -4.148 1 97.38 264 LEU A N 1
ATOM 2130 C CA . LEU A 1 264 ? 19.641 23.781 -3.393 1 97.38 264 LEU A CA 1
ATOM 2131 C C . LEU A 1 264 ? 19.609 25.125 -4.117 1 97.38 264 LEU A C 1
ATOM 2133 O O . LEU A 1 264 ? 20.609 25.5 -4.746 1 97.38 264 LEU A O 1
ATOM 2137 N N . GLY A 1 265 ? 18.516 25.781 -4.043 1 96.69 265 GLY A N 1
ATOM 2138 C CA . GLY A 1 265 ? 18.375 27.078 -4.699 1 96.69 265 GLY A CA 1
ATOM 2139 C C . GLY A 1 265 ? 17.656 26.984 -6.031 1 96.69 265 GLY A C 1
ATOM 2140 O O . GLY A 1 265 ? 17.172 28 -6.547 1 96.69 265 GLY A O 1
ATOM 2141 N N . GLU A 1 266 ? 17.578 25.812 -6.598 1 97.19 266 GLU A N 1
ATOM 2142 C CA . GLU A 1 266 ? 16.875 25.625 -7.871 1 97.19 266 GLU A CA 1
ATOM 2143 C C . GLU A 1 266 ? 15.367 25.594 -7.676 1 97.19 266 GLU A C 1
ATOM 2145 O O . GLU A 1 266 ? 14.875 25.125 -6.645 1 97.19 266 GLU A O 1
ATOM 2150 N N . SER A 1 267 ? 14.633 26.109 -8.742 1 97.94 267 SER A N 1
ATOM 2151 C CA . SER A 1 267 ? 13.172 26.031 -8.742 1 97.94 267 SER A CA 1
ATOM 2152 C C . SER A 1 267 ? 12.695 24.625 -9.055 1 97.94 267 SER A C 1
ATOM 2154 O O . SER A 1 267 ? 13.156 24.016 -10.023 1 97.94 267 SER A O 1
ATOM 2156 N N . VAL A 1 268 ? 11.82 24.125 -8.211 1 98.44 268 VAL A N 1
ATOM 2157 C CA . VAL A 1 268 ? 11.391 22.75 -8.375 1 98.44 268 VAL A CA 1
ATOM 2158 C C . VAL A 1 268 ? 9.875 22.656 -8.234 1 98.44 268 VAL A C 1
ATOM 2160 O O . VAL A 1 268 ? 9.227 23.594 -7.773 1 98.44 268 VAL A O 1
ATOM 2163 N N . ALA A 1 269 ? 9.305 21.609 -8.734 1 97.94 269 ALA A N 1
ATOM 2164 C CA . ALA A 1 269 ? 7.945 21.141 -8.477 1 97.94 269 ALA A CA 1
ATOM 2165 C C . ALA A 1 269 ? 7.949 19.875 -7.621 1 97.94 269 ALA A C 1
ATOM 2167 O O . ALA A 1 269 ? 8.695 18.938 -7.902 1 97.94 269 ALA A O 1
ATOM 2168 N N . VAL A 1 270 ? 7.285 19.938 -6.52 1 98.19 270 VAL A N 1
ATOM 2169 C CA . VAL A 1 270 ? 7.043 18.75 -5.699 1 98.19 270 VAL A CA 1
ATOM 2170 C C . VAL A 1 270 ? 5.664 18.172 -6.02 1 98.19 270 VAL A C 1
ATOM 2172 O O . VAL A 1 270 ? 4.648 18.859 -5.867 1 98.19 270 VAL A O 1
ATOM 2175 N N . ILE A 1 271 ? 5.598 16.938 -6.453 1 96.88 271 ILE A N 1
ATOM 2176 C CA . ILE A 1 271 ? 4.367 16.359 -6.992 1 96.88 271 ILE A CA 1
ATOM 2177 C C . ILE A 1 271 ? 4.039 15.062 -6.27 1 96.88 271 ILE A C 1
ATOM 2179 O O . ILE A 1 271 ? 4.879 14.164 -6.188 1 96.88 271 ILE A O 1
ATOM 2183 N N . PRO A 1 272 ? 2.811 14.977 -5.617 1 95.88 272 PRO A N 1
ATOM 2184 C CA . PRO A 1 272 ? 2.416 13.656 -5.117 1 95.88 272 PRO A CA 1
ATOM 2185 C C . PRO A 1 272 ? 2.4 12.586 -6.207 1 95.88 272 PRO A C 1
ATOM 2187 O O . PRO A 1 272 ? 2.082 12.883 -7.363 1 95.88 272 PRO A O 1
ATOM 2190 N N . THR A 1 273 ? 2.654 11.328 -5.879 1 91.75 273 THR A N 1
ATOM 2191 C CA . THR A 1 273 ? 2.766 10.281 -6.891 1 91.75 273 THR A CA 1
ATOM 2192 C C . THR A 1 273 ? 1.526 9.391 -6.887 1 91.75 273 THR A C 1
ATOM 2194 O O . THR A 1 273 ? 1.405 8.477 -7.707 1 91.75 273 THR A O 1
ATOM 2197 N N . ASP A 1 274 ? 0.605 9.594 -6.016 1 89.25 274 ASP A N 1
ATOM 2198 C CA . ASP A 1 274 ? -0.582 8.75 -5.887 1 89.25 274 ASP A CA 1
ATOM 2199 C C . ASP A 1 274 ? -1.839 9.508 -6.309 1 89.25 274 ASP A C 1
ATOM 2201 O O . ASP A 1 274 ? -2.344 9.312 -7.414 1 89.25 274 ASP A O 1
ATOM 2205 N N . THR A 1 275 ? -2.342 10.453 -5.559 1 86.19 275 THR A N 1
ATOM 2206 C CA . THR A 1 275 ? -3.52 11.266 -5.852 1 86.19 275 THR A CA 1
ATOM 2207 C C . THR A 1 275 ? -3.197 12.75 -5.727 1 86.19 275 THR A C 1
ATOM 2209 O O . THR A 1 275 ? -2.146 13.117 -5.199 1 86.19 275 THR A O 1
ATOM 2212 N N . GLY A 1 276 ? -4.105 13.547 -6.23 1 88.44 276 GLY A N 1
ATOM 2213 C CA . GLY A 1 276 ? -3.875 14.977 -6.148 1 88.44 276 GLY A CA 1
ATOM 2214 C C . GLY A 1 276 ? -2.588 15.414 -6.824 1 88.44 276 GLY A C 1
ATOM 2215 O O . GLY A 1 276 ? -1.799 16.156 -6.242 1 88.44 276 GLY A O 1
ATOM 2216 N N . VAL A 1 277 ? -2.309 14.867 -7.934 1 90.12 277 VAL A N 1
ATOM 2217 C CA . VAL A 1 277 ? -1.04 15.031 -8.633 1 90.12 277 VAL A CA 1
ATOM 2218 C C . VAL A 1 277 ? -0.95 16.438 -9.219 1 90.12 277 VAL A C 1
ATOM 2220 O O . VAL A 1 277 ? -0.858 16.609 -10.438 1 90.12 277 VAL A O 1
ATOM 2223 N N . ILE A 1 278 ? -1.002 17.438 -8.375 1 93.56 278 ILE A N 1
ATOM 2224 C CA . ILE A 1 278 ? -0.823 18.859 -8.664 1 93.56 278 ILE A CA 1
ATOM 2225 C C . ILE A 1 278 ? 0.466 19.359 -8.008 1 93.56 278 ILE A C 1
ATOM 2227 O O . ILE A 1 278 ? 0.7 19.125 -6.82 1 93.56 278 ILE A O 1
ATOM 2231 N N . PRO A 1 279 ? 1.312 20 -8.703 1 96.12 279 PRO A N 1
ATOM 2232 C CA . PRO A 1 279 ? 2.625 20.391 -8.18 1 96.12 279 PRO A CA 1
ATOM 2233 C C . PRO A 1 279 ? 2.543 21.547 -7.176 1 96.12 279 PRO A C 1
ATOM 2235 O O . PRO A 1 279 ? 1.719 22.453 -7.34 1 96.12 279 PRO A O 1
ATOM 2238 N N . SER A 1 280 ? 3.311 21.469 -6.133 1 97.94 280 SER A N 1
ATOM 2239 C CA . SER A 1 280 ? 3.719 22.609 -5.332 1 97.94 280 SER A CA 1
ATOM 2240 C C . SER A 1 280 ? 5.074 23.141 -5.785 1 97.94 280 SER A C 1
ATOM 2242 O O . SER A 1 280 ? 6.039 22.391 -5.902 1 97.94 280 SER A O 1
ATOM 2244 N N . THR A 1 281 ? 5.141 24.438 -6.012 1 97.5 281 THR A N 1
ATOM 2245 C CA . THR A 1 281 ? 6.352 24.953 -6.641 1 97.5 281 THR A CA 1
ATOM 2246 C C . THR A 1 281 ? 7.078 25.922 -5.703 1 97.5 281 THR A C 1
ATOM 2248 O O . THR A 1 281 ? 6.449 26.609 -4.895 1 97.5 281 THR A O 1
ATOM 2251 N N . GLY A 1 282 ? 8.359 25.938 -5.82 1 97.75 282 GLY A N 1
ATOM 2252 C CA . GLY A 1 282 ? 9.219 26.812 -5.051 1 97.75 282 GLY A CA 1
ATOM 2253 C C . GLY A 1 282 ? 10.695 26.516 -5.242 1 97.75 282 GLY A C 1
ATOM 2254 O O . GLY A 1 282 ? 11.07 25.75 -6.125 1 97.75 282 GLY A O 1
ATOM 2255 N N . LYS A 1 283 ? 11.516 27.203 -4.492 1 97.62 283 LYS A N 1
ATOM 2256 C CA . LYS A 1 283 ? 12.961 26.969 -4.492 1 97.62 283 LYS A CA 1
ATOM 2257 C C . LYS A 1 283 ? 13.336 25.859 -3.514 1 97.62 283 LYS A C 1
ATOM 2259 O O . LYS A 1 283 ? 12.938 25.891 -2.35 1 97.62 283 LYS A O 1
ATOM 2264 N N . LEU A 1 284 ? 14.117 24.875 -4.023 1 98.31 284 LEU A N 1
ATOM 2265 C CA . LEU A 1 284 ? 14.57 23.797 -3.139 1 98.31 284 LEU A CA 1
ATOM 2266 C C . LEU A 1 284 ? 15.539 24.344 -2.09 1 98.31 284 LEU A C 1
ATOM 2268 O O . LEU A 1 284 ? 16.578 24.906 -2.43 1 98.31 284 LEU A O 1
ATOM 2272 N N . VAL A 1 285 ? 15.203 24.125 -0.804 1 98.31 285 VAL A N 1
ATOM 2273 C CA . VAL A 1 285 ? 16.078 24.719 0.203 1 98.31 285 VAL A CA 1
ATOM 2274 C C . VAL A 1 285 ? 16.547 23.656 1.185 1 98.31 285 VAL A C 1
ATOM 2276 O O . VAL A 1 285 ? 17.406 23.922 2.031 1 98.31 285 VAL A O 1
ATOM 2279 N N . HIS A 1 286 ? 16.047 22.5 1.127 1 98.44 286 HIS A N 1
ATOM 2280 C CA . HIS A 1 286 ? 16.438 21.344 1.931 1 98.44 286 HIS A CA 1
ATOM 2281 C C . HIS A 1 286 ? 16.094 20.047 1.228 1 98.44 286 HIS A C 1
ATOM 2283 O O . HIS A 1 286 ? 15 19.922 0.655 1 98.44 286 HIS A O 1
ATOM 2289 N N . SER A 1 287 ? 16.984 19.094 1.184 1 97.88 287 SER A N 1
ATOM 2290 C CA . SER A 1 287 ? 16.734 17.828 0.501 1 97.88 287 SER A CA 1
ATOM 2291 C C . SER A 1 287 ? 17.531 16.688 1.141 1 97.88 287 SER A C 1
ATOM 2293 O O . SER A 1 287 ? 18.75 16.625 0.997 1 97.88 287 SER A O 1
ATOM 2295 N N . THR A 1 288 ? 16.859 15.859 1.837 1 97.25 288 THR A N 1
ATOM 2296 C CA . THR A 1 288 ? 17.391 14.617 2.379 1 97.25 288 THR A CA 1
ATOM 2297 C C . THR A 1 288 ? 16.469 13.438 2.053 1 97.25 288 THR A C 1
ATOM 2299 O O . THR A 1 288 ? 15.391 13.633 1.487 1 97.25 288 THR A O 1
ATOM 2302 N N . THR A 1 289 ? 16.891 12.242 2.387 1 95.69 289 THR A N 1
ATOM 2303 C CA . THR A 1 289 ? 16.047 11.07 2.143 1 95.69 289 THR A CA 1
ATOM 2304 C C . THR A 1 289 ? 14.844 11.07 3.074 1 95.69 289 THR A C 1
ATOM 2306 O O . THR A 1 289 ? 13.922 10.266 2.906 1 95.69 289 THR A O 1
ATOM 2309 N N . SER A 1 290 ? 14.703 12.07 3.982 1 94.94 290 SER A N 1
ATOM 2310 C CA . SER A 1 290 ? 13.609 12.117 4.941 1 94.94 290 SER A CA 1
ATOM 2311 C C . SER A 1 290 ? 12.641 13.25 4.613 1 94.94 290 SER A C 1
ATOM 2313 O O . SER A 1 290 ? 11.445 13.156 4.914 1 94.94 290 SER A O 1
ATOM 2315 N N . GLU A 1 291 ? 13.242 14.32 4 1 97.12 291 GLU A N 1
ATOM 2316 C CA . GLU A 1 291 ? 12.398 15.5 3.875 1 97.12 291 GLU A CA 1
ATOM 2317 C C . GLU A 1 291 ? 12.852 16.375 2.709 1 97.12 291 GLU A C 1
ATOM 2319 O O . GLU A 1 291 ? 14.047 16.531 2.459 1 97.12 291 GLU A O 1
ATOM 2324 N N . THR A 1 292 ? 11.852 16.906 2.061 1 98.38 292 THR A N 1
ATOM 2325 C CA . THR A 1 292 ? 12.031 17.969 1.08 1 98.38 292 THR A CA 1
ATOM 2326 C C . THR A 1 292 ? 11.406 19.266 1.573 1 98.38 292 THR A C 1
ATOM 2328 O O . THR A 1 292 ? 10.273 19.266 2.057 1 98.38 292 THR A O 1
ATOM 2331 N N . VAL A 1 293 ? 12.164 20.375 1.509 1 98.75 293 VAL A N 1
ATOM 2332 C CA . VAL A 1 293 ? 11.602 21.672 1.846 1 98.75 293 VAL A CA 1
ATOM 2333 C C . VAL A 1 293 ? 11.789 22.641 0.676 1 98.75 293 VAL A C 1
ATOM 2335 O O . VAL A 1 293 ? 12.875 22.719 0.106 1 98.75 293 VAL A O 1
ATOM 2338 N N . ILE A 1 294 ? 10.758 23.328 0.355 1 98.44 294 ILE A N 1
ATOM 2339 C CA . ILE A 1 294 ? 10.859 24.359 -0.667 1 98.44 294 ILE A CA 1
ATOM 2340 C C . ILE A 1 294 ? 10.453 25.703 -0.077 1 98.44 294 ILE A C 1
ATOM 2342 O O . ILE A 1 294 ? 9.664 25.766 0.868 1 98.44 294 ILE A O 1
ATOM 2346 N N . GLU A 1 295 ? 11.031 26.719 -0.544 1 98.06 295 GLU A N 1
ATOM 2347 C CA . GLU A 1 295 ? 10.633 28.094 -0.265 1 98.06 295 GLU A CA 1
ATOM 2348 C C . GLU A 1 295 ? 9.672 28.609 -1.323 1 98.06 295 GLU A C 1
ATOM 2350 O O . GLU A 1 295 ? 9.992 28.625 -2.514 1 98.06 295 GLU A O 1
ATOM 2355 N N . HIS A 1 296 ? 8.523 28.938 -0.896 1 97.94 296 HIS A N 1
ATOM 2356 C CA . HIS A 1 296 ? 7.484 29.422 -1.793 1 97.94 296 HIS A CA 1
ATOM 2357 C C . HIS A 1 296 ? 7.164 30.891 -1.523 1 97.94 296 HIS A C 1
ATOM 2359 O O . HIS A 1 296 ? 6.895 31.266 -0.382 1 97.94 296 HIS A O 1
ATOM 2365 N N . GLN A 1 297 ? 7.18 31.656 -2.553 1 96.38 297 GLN A N 1
ATOM 2366 C CA . GLN A 1 297 ? 6.848 33.094 -2.471 1 96.38 297 GLN A CA 1
ATOM 2367 C C . GLN A 1 297 ? 5.535 33.375 -3.189 1 96.38 297 GLN A C 1
ATOM 2369 O O . GLN A 1 297 ? 5.332 32.969 -4.328 1 96.38 297 GLN A O 1
ATOM 2374 N N . ASP A 1 298 ? 4.707 33.969 -2.439 1 95.06 298 ASP A N 1
ATOM 2375 C CA . ASP A 1 298 ? 3.453 34.438 -3.023 1 95.06 298 ASP A CA 1
ATOM 2376 C C . ASP A 1 298 ? 3.496 35.938 -3.273 1 95.06 298 ASP A C 1
ATOM 2378 O O . ASP A 1 298 ? 3.518 36.75 -2.33 1 95.06 298 ASP A O 1
ATOM 2382 N N . GLU A 1 299 ? 3.344 36.375 -4.477 1 92.44 299 GLU A N 1
ATOM 2383 C CA . GLU A 1 299 ? 3.496 37.781 -4.852 1 92.44 299 GLU A CA 1
ATOM 2384 C C . GLU A 1 299 ? 2.264 38.594 -4.469 1 92.44 299 GLU A C 1
ATOM 2386 O O . GLU A 1 299 ? 2.373 39.75 -4.109 1 92.44 299 GLU A O 1
ATOM 2391 N N . THR A 1 300 ? 1.188 37.969 -4.578 1 93.5 300 THR A N 1
ATOM 2392 C CA . THR A 1 300 ? -0.065 38.656 -4.305 1 93.5 300 THR A CA 1
ATOM 2393 C C . THR A 1 300 ? -0.14 39.094 -2.838 1 93.5 300 THR A C 1
ATOM 2395 O O . THR A 1 300 ? -0.49 40.219 -2.529 1 93.5 300 THR A O 1
ATOM 2398 N N . HIS A 1 301 ? 0.277 38.188 -1.944 1 93.5 301 HIS A N 1
ATOM 2399 C CA . HIS A 1 301 ? 0.173 38.438 -0.514 1 93.5 301 HIS A CA 1
ATOM 2400 C C . HIS A 1 301 ? 1.521 38.844 0.07 1 93.5 301 HIS A C 1
ATOM 2402 O O . HIS A 1 301 ? 1.616 39.188 1.256 1 93.5 301 HIS A O 1
ATOM 2408 N N . LYS A 1 302 ? 2.545 38.812 -0.773 1 91.94 302 LYS A N 1
ATOM 2409 C CA . LYS A 1 302 ? 3.902 39.156 -0.348 1 91.94 302 LYS A CA 1
ATOM 2410 C C . LYS A 1 302 ? 4.32 38.312 0.856 1 91.94 302 LYS A C 1
ATOM 2412 O O . LYS A 1 302 ? 4.773 38.844 1.868 1 91.94 302 LYS A O 1
ATOM 2417 N N . SER A 1 303 ? 4.094 37.062 0.842 1 92.5 303 SER A N 1
ATOM 2418 C CA . SER A 1 303 ? 4.465 36.125 1.886 1 92.5 303 SER A CA 1
ATOM 2419 C C . SER A 1 303 ? 5.48 35.094 1.373 1 92.5 303 SER A C 1
ATOM 2421 O O . SER A 1 303 ? 5.535 34.812 0.174 1 92.5 303 SER A O 1
ATOM 2423 N N . THR A 1 304 ? 6.352 34.719 2.227 1 95.81 304 THR A N 1
ATOM 2424 C CA . THR A 1 304 ? 7.305 33.656 1.988 1 95.81 304 THR A CA 1
ATOM 2425 C C . THR A 1 304 ? 7.129 32.531 3.014 1 95.81 304 THR A C 1
ATOM 2427 O O . THR A 1 304 ? 7.168 32.781 4.219 1 95.81 304 THR A O 1
ATOM 2430 N N . VAL A 1 305 ? 6.906 31.375 2.477 1 97.94 305 VAL A N 1
ATOM 2431 C CA . VAL A 1 305 ? 6.727 30.25 3.389 1 97.94 305 VAL A CA 1
ATOM 2432 C C . VAL A 1 305 ? 7.684 29.125 3.012 1 97.94 305 VAL A C 1
ATOM 2434 O O . VAL A 1 305 ? 8.133 29.047 1.865 1 97.94 305 VAL A O 1
ATOM 2437 N N . TYR A 1 306 ? 8.07 28.328 3.977 1 98.31 306 TYR A N 1
ATOM 2438 C CA . TYR A 1 306 ? 8.758 27.062 3.781 1 98.31 306 TYR A CA 1
ATOM 2439 C C . TYR A 1 306 ? 7.773 25.891 3.816 1 98.31 306 TYR A C 1
ATOM 2441 O O . TYR A 1 306 ? 7.027 25.734 4.785 1 98.31 306 TYR A O 1
ATOM 2449 N N . ILE A 1 307 ? 7.762 25.141 2.789 1 98.75 307 ILE A N 1
ATOM 2450 C CA . ILE A 1 307 ? 6.828 24.031 2.699 1 98.75 307 ILE A CA 1
ATOM 2451 C C . ILE A 1 307 ? 7.59 22.703 2.797 1 98.75 307 ILE A C 1
ATOM 2453 O O . ILE A 1 307 ? 8.516 22.453 2.021 1 98.75 307 ILE A O 1
ATOM 2457 N N . HIS A 1 308 ? 7.18 21.938 3.742 1 98.69 308 HIS A N 1
ATOM 2458 C CA . HIS A 1 308 ? 7.824 20.656 4.062 1 98.69 308 HIS A CA 1
ATOM 2459 C C . HIS A 1 308 ? 7.031 19.484 3.498 1 98.69 308 HIS A C 1
ATOM 2461 O O . HIS A 1 308 ? 5.812 19.422 3.674 1 98.69 308 HIS A O 1
ATOM 2467 N N . PHE A 1 309 ? 7.742 18.609 2.805 1 98.56 309 PHE A N 1
ATOM 2468 C CA . PHE A 1 309 ? 7.16 17.391 2.256 1 98.56 309 PHE A CA 1
ATOM 2469 C C . PHE A 1 309 ? 7.953 16.172 2.705 1 98.56 309 PHE A C 1
ATOM 2471 O O . PHE A 1 309 ? 9.18 16.219 2.832 1 98.56 309 PHE A O 1
ATOM 2478 N N . PRO A 1 310 ? 7.242 15.07 3.025 1 98 310 PRO A N 1
ATOM 2479 C CA . PRO A 1 310 ? 8 13.812 3.068 1 98 310 PRO A CA 1
ATOM 2480 C C . PRO A 1 310 ? 8.562 13.422 1.705 1 98 310 PRO A C 1
ATOM 2482 O O . PRO A 1 310 ? 8.109 13.922 0.675 1 98 310 PRO A O 1
ATOM 2485 N N . VAL A 1 311 ? 9.555 12.602 1.713 1 97.44 311 VAL A N 1
ATOM 2486 C CA . VAL A 1 311 ? 10.141 12.133 0.46 1 97.44 311 VAL A CA 1
ATOM 2487 C C . VAL A 1 311 ? 9.281 11.016 -0.123 1 97.44 311 VAL A C 1
ATOM 2489 O O . VAL A 1 311 ? 9.031 10.984 -1.329 1 97.44 311 VAL A O 1
ATOM 2492 N N . ASN A 1 312 ? 8.844 10.141 0.771 1 94.44 312 ASN A N 1
ATOM 2493 C CA . ASN A 1 312 ? 7.965 9.062 0.321 1 94.44 312 ASN A CA 1
ATOM 2494 C C . ASN A 1 312 ? 6.629 9.602 -0.178 1 94.44 312 ASN A C 1
ATOM 2496 O O . ASN A 1 312 ? 5.98 10.398 0.506 1 94.44 312 ASN A O 1
ATOM 2500 N N . GLY A 1 313 ? 6.242 9.172 -1.376 1 94.56 313 GLY A N 1
ATOM 2501 C CA . GLY A 1 313 ? 4.957 9.562 -1.934 1 94.56 313 GLY A CA 1
ATOM 2502 C C . GLY A 1 313 ? 5.035 10.797 -2.805 1 94.56 313 GLY A C 1
ATOM 2503 O O . GLY A 1 313 ? 4.027 11.242 -3.354 1 94.56 313 GLY A O 1
ATOM 2504 N N . PHE A 1 314 ? 6.246 11.367 -2.996 1 97.06 314 PHE A N 1
ATOM 2505 C CA . PHE A 1 314 ? 6.406 12.57 -3.805 1 97.06 314 PHE A CA 1
ATOM 2506 C C . PHE A 1 314 ? 7.594 12.43 -4.75 1 97.06 314 PHE A C 1
ATOM 2508 O O . PHE A 1 314 ? 8.531 11.68 -4.477 1 97.06 314 PHE A O 1
ATOM 2515 N N . VAL A 1 315 ? 7.52 13.094 -5.836 1 96.62 315 VAL A N 1
ATOM 2516 C CA . VAL A 1 315 ? 8.664 13.273 -6.719 1 96.62 315 VAL A CA 1
ATOM 2517 C C . VAL A 1 315 ? 8.984 14.758 -6.859 1 96.62 315 VAL A C 1
ATOM 2519 O O . VAL A 1 315 ? 8.078 15.594 -6.91 1 96.62 315 VAL A O 1
ATOM 2522 N N . VAL A 1 316 ? 10.234 15.047 -6.754 1 98.12 316 VAL A N 1
ATOM 2523 C CA . VAL A 1 316 ? 10.719 16.422 -6.93 1 98.12 316 VAL A CA 1
ATOM 2524 C C . VAL A 1 316 ? 11.445 16.547 -8.266 1 98.12 316 VAL A C 1
ATOM 2526 O O . VAL A 1 316 ? 12.391 15.797 -8.539 1 98.12 316 VAL A O 1
ATOM 2529 N N . ILE A 1 317 ? 10.992 17.453 -9.102 1 97.5 317 ILE A N 1
ATOM 2530 C CA . ILE A 1 317 ? 11.617 17.641 -10.406 1 97.5 317 ILE A CA 1
ATOM 2531 C C . ILE A 1 317 ? 11.938 19.125 -10.625 1 97.5 317 ILE A C 1
ATOM 2533 O O . ILE A 1 317 ? 11.305 19.984 -10.023 1 97.5 317 ILE A O 1
ATOM 2537 N N . PRO A 1 318 ? 12.969 19.375 -11.391 1 96.88 318 PRO A N 1
ATOM 2538 C CA . PRO A 1 318 ? 13.211 20.781 -11.719 1 96.88 318 PRO A CA 1
ATOM 2539 C C . PRO A 1 318 ? 12.039 21.422 -12.453 1 96.88 318 PRO A C 1
ATOM 2541 O O . PRO A 1 318 ? 11.383 20.781 -13.273 1 96.88 318 PRO A O 1
ATOM 2544 N N . LEU A 1 319 ? 11.781 22.547 -12.039 1 92.31 319 LEU A N 1
ATOM 2545 C CA . LEU A 1 319 ? 10.742 23.297 -12.727 1 92.31 319 LEU A CA 1
ATOM 2546 C C . LEU A 1 319 ? 11.219 23.75 -14.102 1 92.31 319 LEU A C 1
ATOM 2548 O O . LEU A 1 319 ? 12.289 24.344 -14.227 1 92.31 319 LEU A O 1
ATOM 2552 N N . GLN A 1 320 ? 11.195 22.875 -15.227 1 73 320 GLN A N 1
ATOM 2553 C CA . GLN A 1 320 ? 11.648 23.25 -16.562 1 73 320 GLN A CA 1
ATOM 2554 C C . GLN A 1 320 ? 11.086 24.594 -16.984 1 73 320 GLN A C 1
ATOM 2556 O O . GLN A 1 320 ? 9.898 24.875 -16.781 1 73 320 GLN A O 1
ATOM 2561 N N . ASN A 1 321 ? 11.844 25.641 -16.844 1 53.16 321 ASN A N 1
ATOM 2562 C CA . ASN A 1 321 ? 11.461 26.875 -17.516 1 53.16 321 ASN A CA 1
ATOM 2563 C C . ASN A 1 321 ? 10.797 26.594 -18.859 1 53.16 321 ASN A C 1
ATOM 2565 O O . ASN A 1 321 ? 11.188 25.672 -19.578 1 53.16 321 ASN A O 1
ATOM 2569 N N . LYS A 1 322 ? 9.531 26.75 -19.062 1 37.97 322 LYS A N 1
ATOM 2570 C CA . LYS A 1 322 ? 9.141 26.922 -20.453 1 37.97 322 LYS A CA 1
ATOM 2571 C C . LYS A 1 322 ? 10.281 27.531 -21.266 1 37.97 322 LYS A C 1
ATOM 2573 O O . LYS A 1 322 ? 10.711 28.656 -21 1 37.97 322 LYS A O 1
ATOM 2578 N N . LEU A 1 323 ? 11.266 26.812 -21.859 1 21.3 323 LEU A N 1
ATOM 2579 C CA . LEU A 1 323 ? 11.688 27.391 -23.125 1 21.3 323 LEU A CA 1
ATOM 2580 C C . LEU A 1 323 ? 10.484 27.609 -24.047 1 21.3 323 LEU A C 1
ATOM 2582 O O . LEU A 1 323 ? 9.57 26.781 -24.094 1 21.3 323 LEU A O 1
ATOM 2586 N N . MET B 1 1 ? -8.227 -40.094 -9.734 1 42.97 1 MET B N 1
ATOM 2587 C CA . MET B 1 1 ? -7.871 -38.781 -9.172 1 42.97 1 MET B CA 1
ATOM 2588 C C . MET B 1 1 ? -6.426 -38.781 -8.68 1 42.97 1 MET B C 1
ATOM 2590 O O . MET B 1 1 ? -6.012 -39.688 -7.957 1 42.97 1 MET B O 1
ATOM 2594 N N . THR B 1 2 ? -5.555 -38.25 -9.5 1 50.81 2 THR B N 1
ATOM 2595 C CA . THR B 1 2 ? -4.141 -38.438 -9.188 1 50.81 2 THR B CA 1
ATOM 2596 C C . THR B 1 2 ? -3.828 -37.938 -7.777 1 50.81 2 THR B C 1
ATOM 2598 O O . THR B 1 2 ? -4.301 -36.875 -7.367 1 50.81 2 THR B O 1
ATOM 2601 N N . ASN B 1 3 ? -3.33 -38.781 -6.922 1 68 3 ASN B N 1
ATOM 2602 C CA . ASN B 1 3 ? -2.873 -38.562 -5.559 1 68 3 ASN B CA 1
ATOM 2603 C C . ASN B 1 3 ? -1.7 -37.562 -5.523 1 68 3 ASN B C 1
ATOM 2605 O O . ASN B 1 3 ? -1.421 -36.969 -4.488 1 68 3 ASN B O 1
ATOM 2609 N N . ASN B 1 4 ? -1.139 -37.375 -6.738 1 84.75 4 ASN B N 1
ATOM 2610 C CA . ASN B 1 4 ? 0.021 -36.469 -6.812 1 84.75 4 ASN B CA 1
ATOM 2611 C C . ASN B 1 4 ? -0.034 -35.594 -8.047 1 84.75 4 ASN B C 1
ATOM 2613 O O . ASN B 1 4 ? 0.729 -35.781 -8.992 1 84.75 4 ASN B O 1
ATOM 2617 N N . PRO B 1 5 ? -0.892 -34.656 -8.039 1 92.5 5 PRO B N 1
ATOM 2618 C CA . PRO B 1 5 ? -1.053 -33.812 -9.219 1 92.5 5 PRO B CA 1
ATOM 2619 C C . PRO B 1 5 ? 0.232 -33.062 -9.594 1 92.5 5 PRO B C 1
ATOM 2621 O O . PRO B 1 5 ? 1.067 -32.781 -8.727 1 92.5 5 PRO B O 1
ATOM 2624 N N . THR B 1 6 ? 0.368 -32.875 -10.906 1 97 6 THR B N 1
ATOM 2625 C CA . THR B 1 6 ? 1.511 -32.125 -11.414 1 97 6 THR B CA 1
ATOM 2626 C C . THR B 1 6 ? 1.411 -30.656 -11.023 1 97 6 THR B C 1
ATOM 2628 O O . THR B 1 6 ? 0.341 -30.047 -11.125 1 97 6 THR B O 1
ATOM 2631 N N . ILE B 1 7 ? 2.473 -30.109 -10.492 1 98.19 7 ILE B N 1
ATOM 2632 C CA . ILE B 1 7 ? 2.576 -28.688 -10.18 1 98.19 7 ILE B CA 1
ATOM 2633 C C . ILE B 1 7 ? 3.348 -27.969 -11.289 1 98.19 7 ILE B C 1
ATOM 2635 O O . ILE B 1 7 ? 4.469 -28.359 -11.625 1 98.19 7 ILE B O 1
ATOM 2639 N N . ILE B 1 8 ? 2.709 -26.969 -11.922 1 98.56 8 ILE B N 1
ATOM 2640 C CA . ILE B 1 8 ? 3.295 -26.281 -13.062 1 98.56 8 ILE B CA 1
ATOM 2641 C C . ILE B 1 8 ? 3.312 -24.766 -12.789 1 98.56 8 ILE B C 1
ATOM 2643 O O . ILE B 1 8 ? 2.27 -24.172 -12.516 1 98.56 8 ILE B O 1
ATOM 2647 N N . LEU B 1 9 ? 4.457 -24.156 -12.82 1 98.25 9 LEU B N 1
ATOM 2648 C CA . LEU B 1 9 ? 4.605 -22.703 -12.734 1 98.25 9 LEU B CA 1
ATOM 2649 C C . LEU B 1 9 ? 4.633 -22.078 -14.125 1 98.25 9 LEU B C 1
ATOM 2651 O O . LEU B 1 9 ? 5.531 -22.375 -14.922 1 98.25 9 LEU B O 1
ATOM 2655 N N . HIS B 1 10 ? 3.613 -21.312 -14.492 1 98.56 10 HIS B N 1
ATOM 2656 C CA . HIS B 1 10 ? 3.629 -20.484 -15.688 1 98.56 10 HIS B CA 1
ATOM 2657 C C . HIS B 1 10 ? 4.34 -19.156 -15.43 1 98.56 10 HIS B C 1
ATOM 2659 O O . HIS B 1 10 ? 3.879 -18.344 -14.617 1 98.56 10 HIS B O 1
ATOM 2665 N N . TRP B 1 11 ? 5.453 -18.969 -16.156 1 96.94 11 TRP B N 1
ATOM 2666 C CA . TRP B 1 11 ? 6.309 -17.859 -15.734 1 96.94 11 TRP B CA 1
ATOM 2667 C C . TRP B 1 11 ? 7.168 -17.359 -16.891 1 96.94 11 TRP B C 1
ATOM 2669 O O . TRP B 1 11 ? 7.152 -17.938 -17.984 1 96.94 11 TRP B O 1
ATOM 2679 N N . TYR B 1 12 ? 7.734 -16.25 -16.812 1 95.25 12 TYR B N 1
ATOM 2680 C CA . TYR B 1 12 ? 8.945 -15.852 -17.516 1 95.25 12 TYR B CA 1
ATOM 2681 C C . TYR B 1 12 ? 10 -15.336 -16.531 1 95.25 12 TYR B C 1
ATOM 2683 O O . TYR B 1 12 ? 9.664 -14.766 -15.492 1 95.25 12 TYR B O 1
ATOM 2691 N N . SER B 1 13 ? 11.211 -15.469 -16.797 1 92.38 13 SER B N 1
ATOM 2692 C CA . SER B 1 13 ? 12.297 -15.422 -15.836 1 92.38 13 SER B CA 1
ATOM 2693 C C . SER B 1 13 ? 12.492 -14.016 -15.289 1 92.38 13 SER B C 1
ATOM 2695 O O . SER B 1 13 ? 12.953 -13.836 -14.156 1 92.38 13 SER B O 1
ATOM 2697 N N . PHE B 1 14 ? 12.164 -13.039 -15.992 1 93.19 14 PHE B N 1
ATOM 2698 C CA . PHE B 1 14 ? 12.438 -11.672 -15.555 1 93.19 14 PHE B CA 1
ATOM 2699 C C . PHE B 1 14 ? 11.32 -11.156 -14.656 1 93.19 14 PHE B C 1
ATOM 2701 O O . PHE B 1 14 ? 11.453 -10.094 -14.047 1 93.19 14 PHE B O 1
ATOM 2708 N N . SER B 1 15 ? 10.242 -11.875 -14.547 1 95.31 15 SER B N 1
ATOM 2709 C CA . SER B 1 15 ? 9.148 -11.469 -13.672 1 95.31 15 SER B CA 1
ATOM 2710 C C . SER B 1 15 ? 9.539 -11.602 -12.203 1 95.31 15 SER B C 1
ATOM 2712 O O . SER B 1 15 ? 9.805 -12.703 -11.727 1 95.31 15 SER B O 1
ATOM 2714 N N . PRO B 1 16 ? 9.547 -10.516 -11.477 1 97.19 16 PRO B N 1
ATOM 2715 C CA . PRO B 1 16 ? 9.906 -10.602 -10.062 1 97.19 16 PRO B CA 1
ATOM 2716 C C . PRO B 1 16 ? 8.922 -11.438 -9.25 1 97.19 16 PRO B C 1
ATOM 2718 O O . PRO B 1 16 ? 9.336 -12.219 -8.383 1 97.19 16 PRO B O 1
ATOM 2721 N N . PHE B 1 17 ? 7.668 -11.352 -9.531 1 98.12 17 PHE B N 1
ATOM 2722 C CA . PHE B 1 17 ? 6.672 -12.141 -8.805 1 98.12 17 PHE B CA 1
ATOM 2723 C C . PHE B 1 17 ? 6.797 -13.617 -9.148 1 98.12 17 PHE B C 1
ATOM 2725 O O . PHE B 1 17 ? 6.578 -14.477 -8.297 1 98.12 17 PHE B O 1
ATOM 2732 N N . ALA B 1 18 ? 7.117 -13.906 -10.383 1 97.5 18 ALA B N 1
ATOM 2733 C CA . ALA B 1 18 ? 7.352 -15.297 -10.766 1 97.5 18 ALA B CA 1
ATOM 2734 C C . ALA B 1 18 ? 8.57 -15.867 -10.047 1 97.5 18 ALA B C 1
ATOM 2736 O O . ALA B 1 18 ? 8.555 -17.016 -9.594 1 97.5 18 ALA B O 1
ATOM 2737 N N . GLN B 1 19 ? 9.625 -15.055 -9.977 1 97.38 19 GLN B N 1
ATOM 2738 C CA . GLN B 1 19 ? 10.805 -15.477 -9.234 1 97.38 19 GLN B CA 1
ATOM 2739 C C . GLN B 1 19 ? 10.453 -15.773 -7.773 1 97.38 19 GLN B C 1
ATOM 2741 O O . GLN B 1 19 ? 10.844 -16.812 -7.234 1 97.38 19 GLN B O 1
ATOM 2746 N N . LYS B 1 20 ? 9.75 -14.922 -7.16 1 98.56 20 LYS B N 1
ATOM 2747 C CA . LYS B 1 20 ? 9.359 -15.094 -5.766 1 98.56 20 LYS B CA 1
ATOM 2748 C C . LYS B 1 20 ? 8.609 -16.406 -5.562 1 98.56 20 LYS B C 1
ATOM 2750 O O . LYS B 1 20 ? 8.852 -17.125 -4.59 1 98.56 20 LYS B O 1
ATOM 2755 N N . VAL B 1 21 ? 7.68 -16.734 -6.457 1 98.44 21 VAL B N 1
ATOM 2756 C CA . VAL B 1 21 ? 6.93 -17.984 -6.371 1 98.44 21 VAL B CA 1
ATOM 2757 C C . VAL B 1 21 ? 7.875 -19.156 -6.574 1 98.44 21 VAL B C 1
ATOM 2759 O O . VAL B 1 21 ? 7.77 -20.172 -5.879 1 98.44 21 VAL B O 1
ATOM 2762 N N . ARG B 1 22 ? 8.734 -19.016 -7.527 1 97.69 22 ARG B N 1
ATOM 2763 C CA . ARG B 1 22 ? 9.719 -20.062 -7.734 1 97.69 22 ARG B CA 1
ATOM 2764 C C . ARG B 1 22 ? 10.539 -20.312 -6.469 1 97.69 22 ARG B C 1
ATOM 2766 O O . ARG B 1 22 ? 10.75 -21.453 -6.07 1 97.69 22 ARG B O 1
ATOM 2773 N N . TRP B 1 23 ? 11.039 -19.203 -5.852 1 98.06 23 TRP B N 1
ATOM 2774 C CA . TRP B 1 23 ? 11.781 -19.312 -4.602 1 98.06 23 TRP B CA 1
ATOM 2775 C C . TRP B 1 23 ? 10.961 -20.031 -3.539 1 98.06 23 TRP B C 1
ATOM 2777 O O . TRP B 1 23 ? 11.492 -20.859 -2.797 1 98.06 23 TRP B O 1
ATOM 2787 N N . ALA B 1 24 ? 9.68 -19.703 -3.473 1 98.5 24 ALA B N 1
ATOM 2788 C CA . ALA B 1 24 ? 8.781 -20.344 -2.514 1 98.5 24 ALA B CA 1
ATOM 2789 C C . ALA B 1 24 ? 8.672 -21.844 -2.771 1 98.5 24 ALA B C 1
ATOM 2791 O O . ALA B 1 24 ? 8.711 -22.641 -1.834 1 98.5 24 ALA B O 1
ATOM 2792 N N . LEU B 1 25 ? 8.523 -22.203 -4.039 1 97.88 25 LEU B N 1
ATOM 2793 C CA . LEU B 1 25 ? 8.453 -23.625 -4.418 1 97.88 25 LEU B CA 1
ATOM 2794 C C . LEU B 1 25 ? 9.727 -24.359 -3.998 1 97.88 25 LEU B C 1
ATOM 2796 O O . LEU B 1 25 ? 9.656 -25.453 -3.453 1 97.88 25 LEU B O 1
ATOM 2800 N N . ASN B 1 26 ? 10.836 -23.719 -4.227 1 97.19 26 ASN B N 1
ATOM 2801 C CA . ASN B 1 26 ? 12.125 -24.312 -3.844 1 97.19 26 ASN B CA 1
ATOM 2802 C C . ASN B 1 26 ? 12.25 -24.438 -2.33 1 97.19 26 ASN B C 1
ATOM 2804 O O . ASN B 1 26 ? 12.711 -25.469 -1.827 1 97.19 26 ASN B O 1
ATOM 2808 N N . PHE B 1 27 ? 11.891 -23.422 -1.606 1 97.56 27 PHE B N 1
ATOM 2809 C CA . PHE B 1 27 ? 11.922 -23.422 -0.149 1 97.56 27 PHE B CA 1
ATOM 2810 C C . PHE B 1 27 ? 11.102 -24.578 0.409 1 97.56 27 PHE B C 1
ATOM 2812 O O . PHE B 1 27 ? 11.523 -25.25 1.363 1 97.56 27 PHE B O 1
ATOM 2819 N N . LYS B 1 28 ? 9.93 -24.797 -0.29 1 97.38 28 LYS B N 1
ATOM 2820 C CA . LYS B 1 28 ? 9.023 -25.875 0.12 1 97.38 28 LYS B CA 1
ATOM 2821 C C . LYS B 1 28 ? 9.516 -27.234 -0.385 1 97.38 28 LYS B C 1
ATOM 2823 O O . LYS B 1 28 ? 8.938 -28.266 -0.056 1 97.38 28 LYS B O 1
ATOM 2828 N N . LYS B 1 29 ? 10.547 -27.281 -1.191 1 95 29 LYS B N 1
ATOM 2829 C CA . LYS B 1 29 ? 11.086 -28.484 -1.812 1 95 29 LYS B CA 1
ATOM 2830 C C . LYS B 1 29 ? 10.031 -29.203 -2.645 1 95 29 LYS B C 1
ATOM 2832 O O . LYS B 1 29 ? 9.969 -30.438 -2.652 1 95 29 LYS B O 1
ATOM 2837 N N . ALA B 1 30 ? 9.195 -28.406 -3.217 1 95.38 30 ALA B N 1
ATOM 2838 C CA . ALA B 1 30 ? 8.164 -28.969 -4.082 1 95.38 30 ALA B CA 1
ATOM 2839 C C . ALA B 1 30 ? 8.734 -29.359 -5.441 1 95.38 30 ALA B C 1
ATOM 2841 O O . ALA B 1 30 ? 9.586 -28.656 -5.988 1 95.38 30 ALA B O 1
ATOM 2842 N N . GLU B 1 31 ? 8.336 -30.469 -5.941 1 94.81 31 GLU B N 1
ATOM 2843 C CA . GLU B 1 31 ? 8.609 -30.797 -7.336 1 94.81 31 GLU B CA 1
ATOM 2844 C C . GLU B 1 31 ? 7.633 -30.094 -8.273 1 94.81 31 GLU B C 1
ATOM 2846 O O . GLU B 1 31 ? 6.418 -30.172 -8.078 1 94.81 31 GLU B O 1
ATOM 2851 N N . TYR B 1 32 ? 8.172 -29.391 -9.188 1 96.56 32 TYR B N 1
ATOM 2852 C CA . TYR B 1 32 ? 7.301 -28.672 -10.109 1 96.56 32 TYR B CA 1
ATOM 2853 C C . TYR B 1 32 ? 7.934 -28.578 -11.492 1 96.56 32 TYR B C 1
ATOM 2855 O O . TYR B 1 32 ? 9.133 -28.828 -11.656 1 96.56 32 TYR B O 1
ATOM 2863 N N . LYS B 1 33 ? 7.129 -28.25 -12.461 1 97.19 33 LYS B N 1
ATOM 2864 C CA . LYS B 1 33 ? 7.527 -28.031 -13.852 1 97.19 33 LYS B CA 1
ATOM 2865 C C . LYS B 1 33 ? 7.305 -26.594 -14.273 1 97.19 33 LYS B C 1
ATOM 2867 O O . LYS B 1 33 ? 6.66 -25.828 -13.555 1 97.19 33 LYS B O 1
ATOM 2872 N N . LEU B 1 34 ? 7.93 -26.25 -15.414 1 97 34 LEU B N 1
ATOM 2873 C CA . LEU B 1 34 ? 7.863 -24.859 -15.867 1 97 34 LEU B CA 1
ATOM 2874 C C . LEU B 1 34 ? 7.191 -24.766 -17.234 1 97 34 LEU B C 1
ATOM 2876 O O . LEU B 1 34 ? 7.418 -25.609 -18.094 1 97 34 LEU B O 1
ATOM 2880 N N . VAL B 1 35 ? 6.344 -23.844 -17.406 1 97.81 35 VAL B N 1
ATOM 2881 C CA . VAL B 1 35 ? 5.887 -23.391 -18.703 1 97.81 35 VAL B CA 1
ATOM 2882 C C . VAL B 1 35 ? 6.312 -21.938 -18.922 1 97.81 35 VAL B C 1
ATOM 2884 O O . VAL B 1 35 ? 5.875 -21.047 -18.203 1 97.81 35 VAL B O 1
ATOM 2887 N N . GLU B 1 36 ? 7.152 -21.703 -19.844 1 96.44 36 GLU B N 1
ATOM 2888 C CA . GLU B 1 36 ? 7.547 -20.344 -20.203 1 96.44 36 GLU B CA 1
ATOM 2889 C C . GLU B 1 36 ? 6.445 -19.641 -20.969 1 96.44 36 GLU B C 1
ATOM 2891 O O . GLU B 1 36 ? 5.863 -20.203 -21.906 1 96.44 36 GLU B O 1
ATOM 2896 N N . ILE B 1 37 ? 6.133 -18.453 -20.562 1 96.81 37 ILE B N 1
ATOM 2897 C CA . ILE B 1 37 ? 5.102 -17.672 -21.25 1 96.81 37 ILE B CA 1
ATOM 2898 C C . ILE B 1 37 ? 5.711 -16.391 -21.812 1 96.81 37 ILE B C 1
ATOM 2900 O O . ILE B 1 37 ? 6.766 -15.945 -21.359 1 96.81 37 ILE B O 1
ATOM 2904 N N . PRO B 1 38 ? 5.066 -15.797 -22.875 1 94.62 38 PRO B N 1
ATOM 2905 C CA . PRO B 1 38 ? 5.523 -14.492 -23.359 1 94.62 38 PRO B CA 1
ATOM 2906 C C . PRO B 1 38 ? 5.406 -13.406 -22.297 1 94.62 38 PRO B C 1
ATOM 2908 O O . PRO B 1 38 ? 4.477 -13.422 -21.484 1 94.62 38 PRO B O 1
ATOM 2911 N N . ILE B 1 39 ? 6.32 -12.477 -22.391 1 92.5 39 ILE B N 1
ATOM 2912 C CA . ILE B 1 39 ? 6.297 -11.352 -21.469 1 92.5 39 ILE B CA 1
ATOM 2913 C C . ILE B 1 39 ? 5.066 -10.484 -21.734 1 92.5 39 ILE B C 1
ATOM 2915 O O . ILE B 1 39 ? 4.402 -10.031 -20.812 1 92.5 39 ILE B O 1
ATOM 2919 N N . LEU B 1 40 ? 4.719 -10.375 -23.031 1 92.44 40 LEU B N 1
ATOM 2920 C CA . LEU B 1 40 ? 3.633 -9.5 -23.469 1 92.44 40 LEU B CA 1
ATOM 2921 C C . LEU B 1 40 ? 2.408 -10.32 -23.875 1 92.44 40 LEU B C 1
ATOM 2923 O O . LEU B 1 40 ? 2.537 -11.461 -24.312 1 92.44 40 LEU B O 1
ATOM 2927 N N . GLU B 1 41 ? 1.273 -9.695 -23.656 1 91.75 41 GLU B N 1
ATOM 2928 C CA . GLU B 1 41 ? 0.069 -10.242 -24.281 1 91.75 41 GLU B CA 1
ATOM 2929 C C . GLU B 1 41 ? 0.154 -10.18 -25.797 1 91.75 41 GLU B C 1
ATOM 2931 O O . GLU B 1 41 ? 0.864 -9.344 -26.359 1 91.75 41 GLU B O 1
ATOM 2936 N N . PRO B 1 42 ? -0.509 -11.102 -26.469 1 93.44 42 PRO B N 1
ATOM 2937 C CA . PRO B 1 42 ? -1.488 -12.078 -26 1 93.44 42 PRO B CA 1
ATOM 2938 C C . PRO B 1 42 ? -0.842 -13.383 -25.531 1 93.44 42 PRO B C 1
ATOM 2940 O O . PRO B 1 42 ? 0.286 -13.688 -25.922 1 93.44 42 PRO B O 1
ATOM 2943 N N . ARG B 1 43 ? -1.513 -14.047 -24.672 1 94.44 43 ARG B N 1
ATOM 2944 C CA . ARG B 1 43 ? -1.162 -15.375 -24.172 1 94.44 43 ARG B CA 1
ATOM 2945 C C . ARG B 1 43 ? -2.311 -16.359 -24.359 1 94.44 43 ARG B C 1
ATOM 2947 O O . ARG B 1 43 ? -2.84 -16.906 -23.391 1 94.44 43 ARG B O 1
ATOM 2954 N N . PRO B 1 44 ? -2.59 -16.688 -25.625 1 94.38 44 PRO B N 1
ATOM 2955 C CA . PRO B 1 44 ? -3.787 -17.484 -25.922 1 94.38 44 PRO B CA 1
ATOM 2956 C C . PRO B 1 44 ? -3.744 -18.875 -25.312 1 94.38 44 PRO B C 1
ATOM 2958 O O . PRO B 1 44 ? -4.785 -19.422 -24.922 1 94.38 44 PRO B O 1
ATOM 2961 N N . GLU B 1 45 ? -2.598 -19.469 -25.203 1 94.94 45 GLU B N 1
ATOM 2962 C CA . GLU B 1 45 ? -2.48 -20.828 -24.719 1 94.94 45 GLU B CA 1
ATOM 2963 C C . GLU B 1 45 ? -2.584 -20.891 -23.188 1 94.94 45 GLU B C 1
ATOM 2965 O O . GLU B 1 45 ? -2.691 -21.969 -22.609 1 94.94 45 GLU B O 1
ATOM 2970 N N . ARG B 1 46 ? -2.547 -19.781 -22.531 1 96.5 46 ARG B N 1
ATOM 2971 C CA . ARG B 1 46 ? -2.721 -19.75 -21.078 1 96.5 46 ARG B CA 1
ATOM 2972 C C . ARG B 1 46 ? -4.18 -19.484 -20.703 1 96.5 46 ARG B C 1
ATOM 2974 O O . ARG B 1 46 ? -4.613 -19.828 -19.609 1 96.5 46 ARG B O 1
ATOM 2981 N N . ARG B 1 47 ? -4.953 -18.938 -21.625 1 95.81 47 ARG B N 1
ATOM 2982 C CA . ARG B 1 47 ? -6.312 -18.484 -21.344 1 95.81 47 ARG B CA 1
ATOM 2983 C C . ARG B 1 47 ? -7.219 -19.641 -20.953 1 95.81 47 ARG B C 1
ATOM 2985 O O . ARG B 1 47 ? -8.055 -19.5 -20.047 1 95.81 47 ARG B O 1
ATOM 2992 N N . PRO B 1 48 ? -7.012 -20.812 -21.547 1 96.75 48 PRO B N 1
ATOM 2993 C CA . PRO B 1 48 ? -7.836 -21.938 -21.109 1 96.75 48 PRO B CA 1
ATOM 2994 C C . PRO B 1 48 ? -7.594 -22.312 -19.656 1 96.75 48 PRO B C 1
ATOM 2996 O O . PRO B 1 48 ? -8.414 -23.016 -19.047 1 96.75 48 PRO B O 1
ATOM 2999 N N . ILE B 1 49 ? -6.477 -21.797 -19.062 1 96.5 49 ILE B N 1
ATOM 3000 C CA . ILE B 1 49 ? -6.047 -22.219 -17.734 1 96.5 49 ILE B CA 1
ATOM 3001 C C . ILE B 1 49 ? -6.344 -21.094 -16.734 1 96.5 49 ILE B C 1
ATOM 3003 O O . ILE B 1 49 ? -6.578 -21.359 -15.555 1 96.5 49 ILE B O 1
ATOM 3007 N N . ASP B 1 50 ? -6.402 -19.875 -17.172 1 97.06 50 ASP B N 1
ATOM 3008 C CA . ASP B 1 50 ? -6.469 -18.781 -16.219 1 97.06 50 ASP B CA 1
ATOM 3009 C C . ASP B 1 50 ? -7.715 -17.922 -16.453 1 97.06 50 ASP B C 1
ATOM 3011 O O . ASP B 1 50 ? -7.969 -16.969 -15.703 1 97.06 50 ASP B O 1
ATOM 3015 N N . GLY B 1 51 ? -8.5 -18.188 -17.453 1 96.06 51 GLY B N 1
ATOM 3016 C CA . GLY B 1 51 ? -9.789 -17.547 -17.688 1 96.06 51 GLY B CA 1
ATOM 3017 C C . GLY B 1 51 ? -9.664 -16.078 -18.047 1 96.06 51 GLY B C 1
ATOM 3018 O O . GLY B 1 51 ? -10.625 -15.312 -17.906 1 96.06 51 GLY B O 1
ATOM 3019 N N . GLY B 1 52 ? -8.516 -15.625 -18.391 1 95.94 52 GLY B N 1
ATOM 3020 C CA . GLY B 1 52 ? -8.328 -14.234 -18.797 1 95.94 52 GLY B CA 1
ATOM 3021 C C . GLY B 1 52 ? -7.359 -13.484 -17.906 1 95.94 52 GLY B C 1
ATOM 3022 O O . GLY B 1 52 ? -7.023 -12.328 -18.172 1 95.94 52 GLY B O 1
ATOM 3023 N N . TYR B 1 53 ? -6.887 -14.117 -16.859 1 97.25 53 TYR B N 1
ATOM 3024 C CA . TYR B 1 53 ? -6.012 -13.469 -15.883 1 97.25 53 TYR B CA 1
ATOM 3025 C C . TYR B 1 53 ? -4.738 -12.969 -16.547 1 97.25 53 TYR B C 1
ATOM 3027 O O . TYR B 1 53 ? -3.926 -13.766 -17.031 1 97.25 53 TYR B O 1
ATOM 3035 N N . ARG B 1 54 ? -4.547 -11.727 -16.578 1 95.5 54 ARG B N 1
ATOM 3036 C CA . ARG B 1 54 ? -3.463 -11.102 -17.328 1 95.5 54 ARG B CA 1
ATOM 3037 C C . ARG B 1 54 ? -2.156 -11.148 -16.547 1 95.5 54 ARG B C 1
ATOM 3039 O O . ARG B 1 54 ? -1.075 -11.234 -17.125 1 95.5 54 ARG B O 1
ATOM 3046 N N . LYS B 1 55 ? -2.232 -11.055 -15.242 1 96.06 55 LYS B N 1
ATOM 3047 C CA . LYS B 1 55 ? -1.026 -10.969 -14.422 1 96.06 55 LYS B CA 1
ATOM 3048 C C . LYS B 1 55 ? -0.283 -12.305 -14.398 1 96.06 55 LYS B C 1
ATOM 3050 O O . LYS B 1 55 ? -0.803 -13.32 -14.859 1 96.06 55 LYS B O 1
ATOM 3055 N N . THR B 1 56 ? 0.918 -12.312 -14.008 1 96 56 THR B N 1
ATOM 3056 C CA . THR B 1 56 ? 1.821 -13.453 -13.906 1 96 56 THR B CA 1
ATOM 3057 C C . THR B 1 56 ? 2.553 -13.445 -12.562 1 96 56 THR B C 1
ATOM 3059 O O . THR B 1 56 ? 2.787 -12.383 -11.984 1 96 56 THR B O 1
ATOM 3062 N N . PRO B 1 57 ? 2.875 -14.523 -11.984 1 97.94 57 PRO B N 1
ATOM 3063 C CA . PRO B 1 57 ? 2.711 -15.883 -12.5 1 97.94 57 PRO B CA 1
ATOM 3064 C C . PRO B 1 57 ? 1.357 -16.5 -12.141 1 97.94 57 PRO B C 1
ATOM 3066 O O . PRO B 1 57 ? 0.562 -15.867 -11.438 1 97.94 57 PRO B O 1
ATOM 3069 N N . ILE B 1 58 ? 1.067 -17.625 -12.688 1 98.75 58 ILE B N 1
ATOM 3070 C CA . ILE B 1 58 ? 0.054 -18.516 -12.125 1 98.75 58 ILE B CA 1
ATOM 3071 C C . ILE B 1 58 ? 0.684 -19.859 -11.758 1 98.75 58 ILE B C 1
ATOM 3073 O O . ILE B 1 58 ? 1.729 -20.219 -12.297 1 98.75 58 ILE B O 1
ATOM 3077 N N . LEU B 1 59 ? 0.098 -20.516 -10.82 1 98.88 59 LEU B N 1
ATOM 3078 C CA . LEU B 1 59 ? 0.476 -21.875 -10.445 1 98.88 59 LEU B CA 1
ATOM 3079 C C . LEU B 1 59 ? -0.65 -22.844 -10.75 1 98.88 59 LEU B C 1
ATOM 3081 O O . LEU B 1 59 ? -1.758 -22.719 -10.227 1 98.88 59 LEU B O 1
ATOM 3085 N N . GLN B 1 60 ? -0.366 -23.781 -11.594 1 98.75 60 GLN B N 1
ATOM 3086 C CA . GLN B 1 60 ? -1.32 -24.812 -11.977 1 98.75 60 GLN B CA 1
ATOM 3087 C C . GLN B 1 60 ? -1.061 -26.109 -11.219 1 98.75 60 GLN B C 1
ATOM 3089 O O . GLN B 1 60 ? 0.079 -26.578 -11.141 1 98.75 60 GLN B O 1
ATOM 3094 N N . ILE B 1 61 ? -2.016 -26.672 -10.594 1 98.31 61 ILE B N 1
ATOM 3095 C CA . ILE B 1 61 ? -1.982 -27.984 -9.953 1 98.31 61 ILE B CA 1
ATOM 3096 C C . ILE B 1 61 ? -3.139 -28.844 -10.469 1 98.31 61 ILE B C 1
ATOM 3098 O O . ILE B 1 61 ? -4.266 -28.719 -9.984 1 98.31 61 ILE B O 1
ATOM 3102 N N . GLY B 1 62 ? -2.814 -29.781 -11.406 1 97.12 62 GLY B N 1
ATOM 3103 C CA . GLY B 1 62 ? -3.891 -30.438 -12.125 1 97.12 62 GLY B CA 1
ATOM 3104 C C . GLY B 1 62 ? -4.816 -29.469 -12.836 1 97.12 62 GLY B C 1
ATOM 3105 O O . GLY B 1 62 ? -4.367 -28.641 -13.617 1 97.12 62 GLY B O 1
ATOM 3106 N N . ASN B 1 63 ? -6.094 -29.625 -12.539 1 97.25 63 ASN B N 1
ATOM 3107 C CA . ASN B 1 63 ? -7.062 -28.719 -13.156 1 97.25 63 ASN B CA 1
ATOM 3108 C C . ASN B 1 63 ? -7.379 -27.531 -12.25 1 97.25 63 ASN B C 1
ATOM 3110 O O . ASN B 1 63 ? -8.398 -26.859 -12.438 1 97.25 63 ASN B O 1
ATOM 3114 N N . HIS B 1 64 ? -6.578 -27.219 -11.242 1 98.12 64 HIS B N 1
ATOM 3115 C CA . HIS B 1 64 ? -6.676 -26.016 -10.406 1 98.12 64 HIS B CA 1
ATOM 3116 C C . HIS B 1 64 ? -5.598 -25 -10.773 1 98.12 64 HIS B C 1
ATOM 3118 O O . HIS B 1 64 ? -4.438 -25.375 -10.969 1 98.12 64 HIS B O 1
ATOM 3124 N N . THR B 1 65 ? -6.02 -23.812 -10.914 1 98.62 65 THR B N 1
ATOM 3125 C CA . THR B 1 65 ? -5.098 -22.719 -11.18 1 98.62 65 THR B CA 1
ATOM 3126 C C . THR B 1 65 ? -5.172 -21.672 -10.07 1 98.62 65 THR B C 1
ATOM 3128 O O . THR B 1 65 ? -6.262 -21.203 -9.719 1 98.62 65 THR B O 1
ATOM 3131 N N . PHE B 1 66 ? -4.043 -21.328 -9.531 1 98.75 66 PHE B N 1
ATOM 3132 C CA . PHE B 1 66 ? -3.961 -20.281 -8.508 1 98.75 66 PHE B CA 1
ATO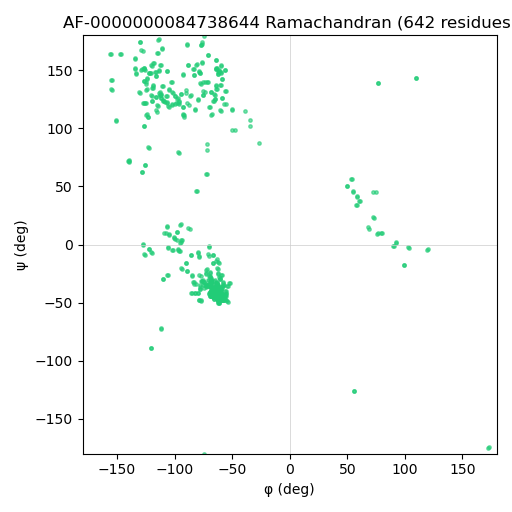M 3133 C C . PHE B 1 66 ? -3.381 -19 -9.094 1 98.75 66 PHE B C 1
ATOM 3135 O O . PHE B 1 66 ? -2.244 -18.984 -9.57 1 98.75 66 PHE B O 1
ATOM 3142 N N . CYS B 1 67 ? -4.211 -17.984 -9.031 1 98.5 67 CYS B N 1
ATOM 3143 C CA . CYS B 1 67 ? -3.826 -16.672 -9.555 1 98.5 67 CYS B CA 1
ATOM 3144 C C . CYS B 1 67 ? -3.443 -15.727 -8.43 1 98.5 67 CYS B C 1
ATOM 3146 O O . CYS B 1 67 ? -4.105 -15.695 -7.387 1 98.5 67 CYS B O 1
ATOM 3148 N N . ASP B 1 68 ? -2.369 -14.938 -8.688 1 97.75 68 ASP B N 1
ATOM 3149 C CA . ASP B 1 68 ? -1.829 -14.008 -7.703 1 97.75 68 ASP B CA 1
ATOM 3150 C C . ASP B 1 68 ? -1.007 -14.75 -6.648 1 97.75 68 ASP B C 1
ATOM 3152 O O . ASP B 1 68 ? -1.408 -15.812 -6.172 1 97.75 68 ASP B O 1
ATOM 3156 N N . SER B 1 69 ? 0.109 -14.141 -6.285 1 98.06 69 SER B N 1
ATOM 3157 C CA . SER B 1 69 ? 1.044 -14.797 -5.379 1 98.06 69 SER B CA 1
ATOM 3158 C C . SER B 1 69 ? 0.388 -15.102 -4.035 1 98.06 69 SER B C 1
ATOM 3160 O O . SER B 1 69 ? 0.724 -16.094 -3.387 1 98.06 69 SER B O 1
ATOM 3162 N N . LYS B 1 70 ? -0.567 -14.336 -3.592 1 97.94 70 LYS B N 1
ATOM 3163 C CA . LYS B 1 70 ? -1.225 -14.57 -2.311 1 97.94 70 LYS B CA 1
ATOM 3164 C C . LYS B 1 70 ? -1.947 -15.914 -2.301 1 97.94 70 LYS B C 1
ATOM 3166 O O . LYS B 1 70 ? -1.788 -16.703 -1.366 1 97.94 70 LYS B O 1
ATOM 3171 N N . ALA B 1 71 ? -2.713 -16.172 -3.363 1 98.25 71 ALA B N 1
ATOM 3172 C CA . ALA B 1 71 ? -3.404 -17.469 -3.453 1 98.25 71 ALA B CA 1
ATOM 3173 C C . ALA B 1 71 ? -2.41 -18.609 -3.59 1 98.25 71 ALA B C 1
ATOM 3175 O O . ALA B 1 71 ? -2.619 -19.688 -3.031 1 98.25 71 ALA B O 1
ATOM 3176 N N . ILE B 1 72 ? -1.371 -18.359 -4.332 1 98.81 72 ILE B N 1
ATOM 3177 C CA . ILE B 1 72 ? -0.344 -19.375 -4.531 1 98.81 72 ILE B CA 1
ATOM 3178 C C . ILE B 1 72 ? 0.297 -19.734 -3.191 1 98.81 72 ILE B C 1
ATOM 3180 O O . ILE B 1 72 ? 0.412 -20.906 -2.846 1 98.81 72 ILE B O 1
ATOM 3184 N N . PHE B 1 73 ? 0.706 -18.75 -2.412 1 98.81 73 PHE B N 1
ATOM 3185 C CA . PHE B 1 73 ? 1.377 -19 -1.142 1 98.81 73 PHE B CA 1
ATOM 3186 C C . PHE B 1 73 ? 0.438 -19.688 -0.16 1 98.81 73 PHE B C 1
ATOM 3188 O O . PHE B 1 73 ? 0.866 -20.547 0.619 1 98.81 73 PHE B O 1
ATOM 3195 N N . ALA B 1 74 ? -0.859 -19.266 -0.164 1 98.12 74 ALA B N 1
ATOM 3196 C CA . ALA B 1 74 ? -1.824 -19.938 0.702 1 98.12 74 ALA B CA 1
ATOM 3197 C C . ALA B 1 74 ? -1.911 -21.422 0.373 1 98.12 74 ALA B C 1
ATOM 3199 O O . ALA B 1 74 ? -1.907 -22.266 1.273 1 98.12 74 ALA B O 1
ATOM 3200 N N . GLU B 1 75 ? -1.927 -21.766 -0.898 1 97.69 75 GLU B N 1
ATOM 3201 C CA . GLU B 1 75 ? -2.023 -23.156 -1.32 1 97.69 75 GLU B CA 1
ATOM 3202 C C . GLU B 1 75 ? -0.745 -23.922 -0.989 1 97.69 75 GLU B C 1
ATOM 3204 O O . GLU B 1 75 ? -0.801 -25.047 -0.514 1 97.69 75 GLU B O 1
ATOM 3209 N N . LEU B 1 76 ? 0.387 -23.328 -1.251 1 98.5 76 LEU B N 1
ATOM 3210 C CA . LEU B 1 76 ? 1.654 -23.984 -0.967 1 98.5 76 LEU B CA 1
ATOM 3211 C C . LEU B 1 76 ? 1.794 -24.281 0.524 1 98.5 76 LEU B C 1
ATOM 3213 O O . LEU B 1 76 ? 2.32 -25.312 0.912 1 98.5 76 LEU B O 1
ATOM 3217 N N . GLU B 1 77 ? 1.352 -23.297 1.364 1 98.44 77 GLU B N 1
ATOM 3218 C CA . GLU B 1 77 ? 1.395 -23.516 2.807 1 98.44 77 GLU B CA 1
ATOM 3219 C C . GLU B 1 77 ? 0.494 -24.688 3.213 1 98.44 77 GLU B C 1
ATOM 3221 O O . GLU B 1 77 ? 0.839 -25.453 4.109 1 98.44 77 GLU B O 1
ATOM 3226 N N . ARG B 1 78 ? -0.612 -24.766 2.602 1 96.38 78 ARG B N 1
ATOM 3227 C CA . ARG B 1 78 ? -1.555 -25.844 2.898 1 96.38 78 ARG B CA 1
ATOM 3228 C C . ARG B 1 78 ? -0.997 -27.203 2.467 1 96.38 78 ARG B C 1
ATOM 3230 O O . ARG B 1 78 ? -1.05 -28.172 3.225 1 96.38 78 ARG B O 1
ATOM 3237 N N . ARG B 1 79 ? -0.433 -27.297 1.308 1 96.19 79 ARG B N 1
ATOM 3238 C CA . ARG B 1 79 ? 0.033 -28.547 0.719 1 96.19 79 ARG B CA 1
ATOM 3239 C C . ARG B 1 79 ? 1.359 -28.984 1.333 1 96.19 79 ARG B C 1
ATOM 3241 O O . ARG B 1 79 ? 1.627 -30.172 1.466 1 96.19 79 ARG B O 1
ATOM 3248 N N . PHE B 1 80 ? 2.17 -27.984 1.57 1 97.44 80 PHE B N 1
ATOM 3249 C CA . PHE B 1 80 ? 3.49 -28.219 2.148 1 97.44 80 PHE B CA 1
ATOM 3250 C C . PHE B 1 80 ? 3.654 -27.422 3.443 1 97.44 80 PHE B C 1
ATOM 3252 O O . PHE B 1 80 ? 4.375 -26.422 3.482 1 97.44 80 PHE B O 1
ATOM 3259 N N . PRO B 1 81 ? 3.193 -27.938 4.531 1 97.62 81 PRO B N 1
ATOM 3260 C CA . PRO B 1 81 ? 3.156 -27.172 5.777 1 97.62 81 PRO B CA 1
ATOM 3261 C C . PRO B 1 81 ? 4.539 -26.969 6.395 1 97.62 81 PRO B C 1
ATOM 3263 O O . PRO B 1 81 ? 4.75 -26.047 7.176 1 97.62 81 PRO B O 1
ATOM 3266 N N . GLU B 1 82 ? 5.512 -27.891 5.988 1 97.38 82 GLU B N 1
ATOM 3267 C CA . GLU B 1 82 ? 6.879 -27.766 6.48 1 97.38 82 GLU B CA 1
ATOM 3268 C C . GLU B 1 82 ? 7.879 -27.688 5.332 1 97.38 82 GLU B C 1
ATOM 3270 O O . GLU B 1 82 ? 7.805 -28.484 4.391 1 97.38 82 GLU B O 1
ATOM 3275 N N . PRO B 1 83 ? 8.805 -26.906 5.359 1 97.81 83 PRO B N 1
ATOM 3276 C CA . PRO B 1 83 ? 8.883 -25.797 6.32 1 97.81 83 PRO B CA 1
ATOM 3277 C C . PRO B 1 83 ? 7.77 -24.781 6.141 1 97.81 83 PRO B C 1
ATOM 3279 O O . PRO B 1 83 ? 7.254 -24.609 5.031 1 97.81 83 PRO B O 1
ATOM 3282 N N . SER B 1 84 ? 7.395 -24.094 7.246 1 98.56 84 SER B N 1
ATOM 3283 C CA . SER B 1 84 ? 6.293 -23.141 7.188 1 98.56 84 SER B CA 1
ATOM 3284 C C . SER B 1 84 ? 6.762 -21.781 6.66 1 98.56 84 SER B C 1
ATOM 3286 O O . SER B 1 84 ? 7.867 -21.344 6.973 1 98.56 84 SER B O 1
ATOM 3288 N N . PHE B 1 85 ? 5.902 -21.141 5.945 1 98.75 85 PHE B N 1
ATOM 3289 C CA . PHE B 1 85 ? 6.133 -19.75 5.539 1 98.75 85 PHE B CA 1
ATOM 3290 C C . PHE B 1 85 ? 6.117 -18.828 6.746 1 98.75 85 PHE B C 1
ATOM 3292 O O . PHE B 1 85 ? 6.559 -17.672 6.656 1 98.75 85 PHE B O 1
ATOM 3299 N N . TYR B 1 86 ? 5.594 -19.359 7.816 1 98.62 86 TYR B N 1
ATOM 3300 C CA . TYR B 1 86 ? 5.328 -18.531 8.984 1 98.62 86 TYR B CA 1
ATOM 3301 C C . TYR B 1 86 ? 5.926 -19.141 10.242 1 98.62 86 TYR B C 1
ATOM 3303 O O . TYR B 1 86 ? 5.203 -19.469 11.188 1 98.62 86 TYR B O 1
ATOM 3311 N N . PRO B 1 87 ? 7.223 -19.266 10.266 1 98.31 87 PRO B N 1
ATOM 3312 C CA . PRO B 1 87 ? 7.84 -19.766 11.5 1 98.31 87 PRO B CA 1
ATOM 3313 C C . PRO B 1 87 ? 7.555 -18.875 12.703 1 98.31 87 PRO B C 1
ATOM 3315 O O . PRO B 1 87 ? 7.312 -17.672 12.539 1 98.31 87 PRO B O 1
ATOM 3318 N N . ALA B 1 88 ? 7.594 -19.484 13.867 1 96.81 88 ALA B N 1
ATOM 3319 C CA . ALA B 1 88 ? 7.328 -18.719 15.094 1 96.81 88 ALA B CA 1
ATOM 3320 C C . ALA B 1 88 ? 8.367 -17.625 15.297 1 96.81 88 ALA B C 1
ATOM 3322 O O . ALA B 1 88 ? 9.547 -17.797 14.969 1 96.81 88 ALA B O 1
ATOM 3323 N N . GLY B 1 89 ? 7.91 -16.516 15.875 1 94.12 89 GLY B N 1
ATOM 3324 C CA . GLY B 1 89 ? 8.805 -15.414 16.188 1 94.12 89 GLY B CA 1
ATOM 3325 C C . GLY B 1 89 ? 9.695 -15.688 17.375 1 94.12 89 GLY B C 1
ATOM 3326 O O . GLY B 1 89 ? 9.656 -16.781 17.953 1 94.12 89 GLY B O 1
ATOM 3327 N N . PRO B 1 90 ? 10.508 -14.703 17.672 1 91.5 90 PRO B N 1
ATOM 3328 C CA . PRO B 1 90 ? 11.5 -14.891 18.734 1 91.5 90 PRO B CA 1
ATOM 3329 C C . PRO B 1 90 ? 10.859 -15.219 20.094 1 91.5 90 PRO B C 1
ATOM 3331 O O . PRO B 1 90 ? 11.484 -15.867 20.922 1 91.5 90 PRO B O 1
ATOM 3334 N N . GLN B 1 91 ? 9.664 -14.805 20.281 1 90.44 91 GLN B N 1
ATOM 3335 C CA . GLN B 1 91 ? 8.961 -15.086 21.531 1 90.44 91 GLN B CA 1
ATOM 3336 C C . GLN B 1 91 ? 7.879 -16.156 21.312 1 90.44 91 GLN B C 1
ATOM 3338 O O . GLN B 1 91 ? 6.906 -16.203 22.078 1 90.44 91 GLN B O 1
ATOM 3343 N N . ASN B 1 92 ? 7.957 -16.828 20.234 1 93.88 92 ASN B N 1
ATOM 3344 C CA . ASN B 1 92 ? 7.059 -17.922 19.859 1 93.88 92 ASN B CA 1
ATOM 3345 C C . ASN B 1 92 ? 5.688 -17.391 19.453 1 93.88 92 ASN B C 1
ATOM 3347 O O . ASN B 1 92 ? 4.684 -18.094 19.578 1 93.88 92 ASN B O 1
ATOM 3351 N N . GLU B 1 93 ? 5.582 -16.156 19.047 1 92.75 93 GLU B N 1
ATOM 3352 C CA . GLU B 1 93 ? 4.328 -15.578 18.578 1 92.75 93 GLU B CA 1
ATOM 3353 C C . GLU B 1 93 ? 4.07 -15.914 17.109 1 92.75 93 GLU B C 1
ATOM 3355 O O . GLU B 1 93 ? 5.004 -16.172 16.359 1 92.75 93 GLU B O 1
ATOM 3360 N N . PRO B 1 94 ? 2.801 -15.977 16.766 1 96 94 PRO B N 1
ATOM 3361 C CA . PRO B 1 94 ? 2.512 -16.172 15.352 1 96 94 PRO B CA 1
ATOM 3362 C C . PRO B 1 94 ? 3.037 -15.047 14.477 1 96 94 PRO B C 1
ATOM 3364 O O . PRO B 1 94 ? 3.113 -13.898 14.922 1 96 94 PRO B O 1
ATOM 3367 N N . THR B 1 95 ? 3.41 -15.344 13.219 1 97.31 95 THR B N 1
ATOM 3368 C CA . THR B 1 95 ? 4.035 -14.352 12.359 1 97.31 95 THR B CA 1
ATOM 3369 C C . THR B 1 95 ? 3.199 -14.117 11.102 1 97.31 95 THR B C 1
ATOM 3371 O O . THR B 1 95 ? 3.455 -13.18 10.344 1 97.31 95 THR B O 1
ATOM 3374 N N . GLU B 1 96 ? 2.164 -14.914 10.898 1 98.25 96 GLU B N 1
ATOM 3375 C CA . GLU B 1 96 ? 1.439 -14.914 9.633 1 98.25 96 GLU B CA 1
ATOM 3376 C C . GLU B 1 96 ? 0.815 -13.555 9.344 1 98.25 96 GLU B C 1
ATOM 3378 O O . GLU B 1 96 ? 1.003 -12.992 8.258 1 98.25 96 GLU B O 1
ATOM 3383 N N . ALA B 1 97 ? 0.09 -13 10.289 1 97.19 97 ALA B N 1
ATOM 3384 C CA . ALA B 1 97 ? -0.579 -11.719 10.078 1 97.19 97 ALA B CA 1
ATOM 3385 C C . ALA B 1 97 ? 0.435 -10.609 9.82 1 97.19 97 ALA B C 1
ATOM 3387 O O . ALA B 1 97 ? 0.194 -9.711 9.008 1 97.19 97 ALA B O 1
ATOM 3388 N N . LYS B 1 98 ? 1.575 -10.656 10.508 1 96.19 98 LYS B N 1
ATOM 3389 C CA . LYS B 1 98 ? 2.641 -9.68 10.32 1 96.19 98 LYS B CA 1
ATOM 3390 C C . LYS B 1 98 ? 3.23 -9.766 8.914 1 96.19 98 LYS B C 1
ATOM 3392 O O . LYS B 1 98 ? 3.42 -8.75 8.25 1 96.19 98 LYS B O 1
ATOM 3397 N N . VAL B 1 99 ? 3.486 -10.961 8.477 1 98.38 99 VAL B N 1
ATOM 3398 C CA . VAL B 1 99 ? 4.031 -11.195 7.141 1 98.38 99 VAL B CA 1
ATOM 3399 C C . VAL B 1 99 ? 3.061 -10.672 6.086 1 98.38 99 VAL B C 1
ATOM 3401 O O . VAL B 1 99 ? 3.459 -9.938 5.18 1 98.38 99 VAL B O 1
ATOM 3404 N N . LYS B 1 100 ? 1.798 -11 6.254 1 98.06 100 LYS B N 1
ATOM 3405 C CA . LYS B 1 100 ? 0.786 -10.609 5.277 1 98.06 100 LYS B CA 1
ATOM 3406 C C . LYS B 1 100 ? 0.601 -9.102 5.242 1 98.06 100 LYS B C 1
ATOM 3408 O O . LYS B 1 100 ? 0.407 -8.516 4.172 1 98.06 100 LYS B O 1
ATOM 3413 N N . SER B 1 101 ? 0.669 -8.445 6.375 1 97.44 101 SER B N 1
ATOM 3414 C CA . SER B 1 101 ? 0.49 -6.996 6.418 1 97.44 101 SER B CA 1
ATOM 3415 C C . SER B 1 101 ? 1.671 -6.273 5.777 1 97.44 101 SER B C 1
ATOM 3417 O O . SER B 1 101 ? 1.484 -5.312 5.027 1 97.44 101 SER B O 1
ATOM 3419 N N . LEU B 1 102 ? 2.936 -6.707 6.027 1 98 102 LEU B N 1
ATOM 3420 C CA . LEU B 1 102 ? 4.113 -6.086 5.434 1 98 102 LEU B CA 1
ATOM 3421 C C . LEU B 1 102 ? 4.168 -6.344 3.932 1 98 102 LEU B C 1
ATOM 3423 O O . LEU B 1 102 ? 4.637 -5.496 3.168 1 98 102 LEU B O 1
ATOM 3427 N N . ALA B 1 103 ? 3.613 -7.477 3.543 1 98.19 103 ALA B N 1
ATOM 3428 C CA . ALA B 1 103 ? 3.555 -7.812 2.123 1 98.19 103 ALA B CA 1
ATOM 3429 C C . ALA B 1 103 ? 2.658 -6.836 1.366 1 98.19 103 ALA B C 1
ATOM 3431 O O . ALA B 1 103 ? 2.889 -6.559 0.187 1 98.19 103 ALA B O 1
ATOM 3432 N N . ARG B 1 104 ? 1.6 -6.297 2.064 1 97.38 104 ARG B N 1
ATOM 3433 C CA . ARG B 1 104 ? 0.721 -5.312 1.436 1 97.38 104 ARG B CA 1
ATOM 3434 C C . ARG B 1 104 ? 1.509 -4.094 0.967 1 97.38 104 ARG B C 1
ATOM 3436 O O . ARG B 1 104 ? 1.202 -3.514 -0.077 1 97.38 104 ARG B O 1
ATOM 3443 N N . TRP B 1 105 ? 2.49 -3.729 1.714 1 97.56 105 TRP B N 1
ATOM 3444 C CA . TRP B 1 105 ? 3.369 -2.609 1.386 1 97.56 105 TRP B CA 1
ATOM 3445 C C . TRP B 1 105 ? 4.406 -3.02 0.344 1 97.56 105 TRP B C 1
ATOM 3447 O O . TRP B 1 105 ? 4.504 -2.4 -0.718 1 97.56 105 TRP B O 1
ATOM 3457 N N . LEU B 1 106 ? 5.07 -4.117 0.51 1 98.44 106 LEU B N 1
ATOM 3458 C CA . LEU B 1 106 ? 6.227 -4.531 -0.276 1 98.44 106 LEU B CA 1
ATOM 3459 C C . LEU B 1 106 ? 5.812 -4.91 -1.694 1 98.44 106 LEU B C 1
ATOM 3461 O O . LEU B 1 106 ? 6.566 -4.688 -2.645 1 98.44 106 LEU B O 1
ATOM 3465 N N . ASP B 1 107 ? 4.566 -5.426 -1.842 1 97.62 107 ASP B N 1
ATOM 3466 C CA . ASP B 1 107 ? 4.125 -5.93 -3.139 1 97.62 107 ASP B CA 1
ATOM 3467 C C . ASP B 1 107 ? 3.32 -4.875 -3.893 1 97.62 107 ASP B C 1
ATOM 3469 O O . ASP B 1 107 ? 2.916 -5.094 -5.035 1 97.62 107 ASP B O 1
ATOM 3473 N N . SER B 1 108 ? 3.055 -3.713 -3.256 1 95.25 108 SER B N 1
ATOM 3474 C CA . SER B 1 108 ? 2.219 -2.709 -3.906 1 95.25 108 SER B CA 1
ATOM 3475 C C . SER B 1 108 ? 2.973 -1.397 -4.09 1 95.25 108 SER B C 1
ATOM 3477 O O . SER B 1 108 ? 3.766 -1.256 -5.023 1 95.25 108 SER B O 1
ATOM 3479 N N . THR B 1 109 ? 2.928 -0.482 -3.086 1 94.31 109 THR B N 1
ATOM 3480 C CA . THR B 1 109 ? 3.502 0.846 -3.27 1 94.31 109 THR B CA 1
ATOM 3481 C C . THR B 1 109 ? 5.023 0.771 -3.352 1 94.31 109 THR B C 1
ATOM 3483 O O . THR B 1 109 ? 5.645 1.483 -4.145 1 94.31 109 THR B O 1
ATOM 3486 N N . PHE B 1 110 ? 5.621 -0.051 -2.518 1 97.56 110 PHE B N 1
ATOM 3487 C CA . PHE B 1 110 ? 7.066 -0.226 -2.574 1 97.56 110 PHE B CA 1
ATOM 3488 C C . PHE B 1 110 ? 7.496 -0.743 -3.941 1 97.56 110 PHE B C 1
ATOM 3490 O O . PHE B 1 110 ? 8.398 -0.185 -4.566 1 97.56 110 PHE B O 1
ATOM 3497 N N . PHE B 1 111 ? 6.809 -1.759 -4.418 1 97.12 111 PHE B N 1
ATOM 3498 C CA . PHE B 1 111 ? 7.152 -2.387 -5.688 1 97.12 111 PHE B CA 1
ATOM 3499 C C . PHE B 1 111 ? 6.973 -1.406 -6.844 1 97.12 111 PHE B C 1
ATOM 3501 O O . PHE B 1 111 ? 7.75 -1.422 -7.801 1 97.12 111 PHE B O 1
ATOM 3508 N N . MET B 1 112 ? 5.934 -0.626 -6.789 1 92.75 112 MET B N 1
ATOM 3509 C CA . MET B 1 112 ? 5.715 0.36 -7.844 1 92.75 112 MET B CA 1
ATOM 3510 C C . MET B 1 112 ? 6.887 1.333 -7.926 1 92.75 112 MET B C 1
ATOM 3512 O O . MET B 1 112 ? 7.266 1.761 -9.016 1 92.75 112 MET B O 1
ATOM 3516 N N . THR B 1 113 ? 7.41 1.721 -6.785 1 94.56 113 THR B N 1
ATOM 3517 C CA . THR B 1 113 ? 8.57 2.602 -6.773 1 94.56 113 THR B CA 1
ATOM 3518 C C . THR B 1 113 ? 9.781 1.906 -7.391 1 94.56 113 THR B C 1
ATOM 3520 O O . THR B 1 113 ? 10.547 2.523 -8.141 1 94.56 113 THR B O 1
ATOM 3523 N N . VAL B 1 114 ? 9.938 0.625 -7.109 1 96.38 114 VAL B N 1
ATOM 3524 C CA . VAL B 1 114 ? 11 -0.158 -7.73 1 96.38 114 VAL B CA 1
ATOM 3525 C C . VAL B 1 114 ? 10.789 -0.201 -9.242 1 96.38 114 VAL B C 1
ATOM 3527 O O . VAL B 1 114 ? 11.734 0.013 -10.008 1 96.38 114 VAL B O 1
ATOM 3530 N N . GLY B 1 115 ? 9.531 -0.425 -9.68 1 91.56 115 GLY B N 1
ATOM 3531 C CA . GLY B 1 115 ? 9.188 -0.515 -11.086 1 91.56 115 GLY B CA 1
ATOM 3532 C C . GLY B 1 115 ? 9.469 0.766 -11.852 1 91.56 115 GLY B C 1
ATOM 3533 O O . GLY B 1 115 ? 9.664 0.738 -13.07 1 91.56 115 GLY B O 1
ATOM 3534 N N . SER B 1 116 ? 9.477 1.901 -11.148 1 90.81 116 SER B N 1
ATOM 3535 C CA . SER B 1 116 ? 9.734 3.191 -11.781 1 90.81 116 SER B CA 1
ATOM 3536 C C . SER B 1 116 ? 11.164 3.279 -12.305 1 90.81 116 SER B C 1
ATOM 3538 O O . SER B 1 116 ? 11.492 4.184 -13.07 1 90.81 116 SER B O 1
ATOM 3540 N N . GLN B 1 117 ? 12.016 2.275 -11.953 1 93.62 117 GLN B N 1
ATOM 3541 C CA . GLN B 1 117 ? 13.43 2.318 -12.328 1 93.62 117 GLN B CA 1
ATOM 3542 C C . GLN B 1 117 ? 13.703 1.442 -13.547 1 93.62 117 GLN B C 1
ATOM 3544 O O . GLN B 1 117 ? 14.852 1.256 -13.938 1 93.62 117 GLN B O 1
ATOM 3549 N N . VAL B 1 118 ? 12.656 0.896 -14.141 1 89.38 118 VAL B N 1
ATOM 3550 C CA . VAL B 1 118 ? 12.836 0.094 -15.352 1 89.38 118 VAL B CA 1
ATOM 3551 C C . VAL B 1 118 ? 13.492 0.937 -16.438 1 89.38 118 VAL B C 1
ATOM 3553 O O . VAL B 1 118 ? 13.008 2.02 -16.766 1 89.38 118 VAL B O 1
ATOM 3556 N N . PRO B 1 119 ? 14.547 0.472 -16.969 1 86.81 119 PRO B N 1
ATOM 3557 C CA . PRO B 1 119 ? 15.211 1.234 -18.031 1 86.81 119 PRO B CA 1
ATOM 3558 C C . PRO B 1 119 ? 14.352 1.353 -19.281 1 86.81 119 PRO B C 1
ATOM 3560 O O . PRO B 1 119 ? 13.922 0.338 -19.844 1 86.81 119 PRO B O 1
ATOM 3563 N N . VAL B 1 120 ? 14.117 2.537 -19.734 1 79 120 VAL B N 1
ATOM 3564 C CA . VAL B 1 120 ? 13.195 2.805 -20.828 1 79 120 VAL B CA 1
ATOM 3565 C C . VAL B 1 120 ? 13.852 2.424 -22.156 1 79 120 VAL B C 1
ATOM 3567 O O . VAL B 1 120 ? 13.164 2.117 -23.141 1 79 120 VAL B O 1
ATOM 3570 N N . ASP B 1 121 ? 15.102 2.574 -22.141 1 77.62 121 ASP B N 1
ATOM 3571 C CA . ASP B 1 121 ? 15.82 2.342 -23.391 1 77.62 121 ASP B CA 1
ATOM 3572 C C . ASP B 1 121 ? 15.664 0.895 -23.859 1 77.62 121 ASP B C 1
ATOM 3574 O O . ASP B 1 121 ? 15.82 0.594 -25.047 1 77.62 121 ASP B O 1
ATOM 3578 N N . VAL B 1 122 ? 15.328 0.038 -22.969 1 72.75 122 VAL B N 1
ATOM 3579 C CA . VAL B 1 122 ? 15.211 -1.371 -23.328 1 72.75 122 VAL B CA 1
ATOM 3580 C C . VAL B 1 122 ? 13.758 -1.7 -23.641 1 72.75 122 VAL B C 1
ATOM 3582 O O . VAL B 1 122 ? 13.461 -2.789 -24.141 1 72.75 122 VAL B O 1
ATOM 3585 N N . LEU B 1 123 ? 12.984 -0.706 -23.406 1 76.94 123 LEU B N 1
ATOM 3586 C CA . LEU B 1 123 ? 11.562 -0.938 -23.641 1 76.94 123 LEU B CA 1
ATOM 3587 C C . LEU B 1 123 ? 11.172 -0.523 -25.062 1 76.94 123 LEU B C 1
ATOM 3589 O O . LEU B 1 123 ? 11.344 0.638 -25.438 1 76.94 123 LEU B O 1
ATOM 3593 N N . ASP B 1 124 ? 10.867 -1.459 -25.812 1 82.38 124 ASP B N 1
ATOM 3594 C CA . ASP B 1 124 ? 10.375 -1.103 -27.141 1 82.38 124 ASP B CA 1
ATOM 3595 C C . ASP B 1 124 ? 8.93 -0.613 -27.078 1 82.38 124 ASP B C 1
ATOM 3597 O O . ASP B 1 124 ? 8.328 -0.576 -26 1 82.38 124 ASP B O 1
ATOM 3601 N N . ASP B 1 125 ? 8.461 -0.156 -28.219 1 82.94 125 ASP B N 1
ATOM 3602 C CA . ASP B 1 125 ? 7.141 0.463 -28.281 1 82.94 125 ASP B CA 1
ATOM 3603 C C . ASP B 1 125 ? 6.047 -0.526 -27.891 1 82.94 125 ASP B C 1
ATOM 3605 O O . ASP B 1 125 ? 5.062 -0.147 -27.25 1 82.94 125 ASP B O 1
ATOM 3609 N N . ALA B 1 126 ? 6.301 -1.691 -28.281 1 83.62 126 ALA B N 1
ATOM 3610 C CA . ALA B 1 126 ? 5.309 -2.713 -27.953 1 83.62 126 ALA B CA 1
ATOM 3611 C C . ALA B 1 126 ? 5.234 -2.941 -26.453 1 83.62 126 ALA B C 1
ATOM 3613 O O . ALA B 1 126 ? 4.145 -3.094 -25.891 1 83.62 126 ALA B O 1
ATOM 3614 N N . PHE B 1 127 ? 6.32 -2.881 -25.906 1 84.62 127 PHE B N 1
ATOM 3615 C CA . PHE B 1 127 ? 6.391 -3.057 -24.453 1 84.62 127 PHE B CA 1
ATOM 3616 C C . PHE B 1 127 ? 5.738 -1.882 -23.734 1 84.62 127 PHE B C 1
ATOM 3618 O O . PHE B 1 127 ? 4.961 -2.076 -22.797 1 84.62 127 PHE B O 1
ATOM 3625 N N . LEU B 1 128 ? 6.023 -0.759 -24.188 1 84.56 128 LEU B N 1
ATOM 3626 C CA . LEU B 1 128 ? 5.465 0.446 -23.578 1 84.56 128 LEU B CA 1
ATOM 3627 C C . LEU B 1 128 ? 3.943 0.453 -23.688 1 84.56 128 LEU B C 1
ATOM 3629 O O . LEU B 1 128 ? 3.25 0.791 -22.719 1 84.56 128 LEU B O 1
ATOM 3633 N N . LYS B 1 129 ? 3.564 0.092 -24.781 1 85.44 129 LYS B N 1
ATOM 3634 C CA . LYS B 1 129 ? 2.121 0.043 -25 1 85.44 129 LYS B CA 1
ATOM 3635 C C . LYS B 1 129 ? 1.467 -0.991 -24.078 1 85.44 129 LYS B C 1
ATOM 3637 O O . LYS B 1 129 ? 0.41 -0.734 -23.5 1 85.44 129 LYS B O 1
ATOM 3642 N N . ASP B 1 130 ? 2.055 -2.059 -23.984 1 86.31 130 ASP B N 1
ATOM 3643 C CA . ASP B 1 130 ? 1.544 -3.133 -23.141 1 86.31 130 ASP B CA 1
ATOM 3644 C C . ASP B 1 130 ? 1.484 -2.701 -21.672 1 86.31 130 ASP B C 1
ATOM 3646 O O . ASP B 1 130 ? 0.498 -2.965 -20.984 1 86.31 130 ASP B O 1
ATOM 3650 N N . ARG B 1 131 ? 2.516 -2.008 -21.266 1 83.69 131 ARG B N 1
ATOM 3651 C CA . ARG B 1 131 ? 2.596 -1.578 -19.859 1 83.69 131 ARG B CA 1
ATOM 3652 C C . ARG B 1 131 ? 1.598 -0.461 -19.578 1 83.69 131 ARG B C 1
ATOM 3654 O O . ARG B 1 131 ? 1.061 -0.371 -18.469 1 83.69 131 ARG B O 1
ATOM 3661 N N . GLN B 1 132 ? 1.434 0.311 -20.562 1 84.06 132 GLN B N 1
ATOM 3662 C CA . GLN B 1 132 ? 0.405 1.339 -20.438 1 84.06 132 GLN B CA 1
ATOM 3663 C C . GLN B 1 132 ? -0.972 0.717 -20.234 1 84.06 132 GLN B C 1
ATOM 3665 O O . GLN B 1 132 ? -1.732 1.158 -19.375 1 84.06 132 GLN B O 1
ATOM 3670 N N . GLU B 1 133 ? -1.247 -0.278 -20.984 1 83.25 133 GLU B N 1
ATOM 3671 C CA . GLU B 1 133 ? -2.516 -0.986 -20.844 1 83.25 133 GLU B CA 1
ATOM 3672 C C . GLU B 1 133 ? -2.596 -1.711 -19.5 1 83.25 133 GLU B C 1
ATOM 3674 O O . GLU B 1 133 ? -3.65 -1.731 -18.875 1 83.25 133 GLU B O 1
ATOM 3679 N N . PHE B 1 134 ? -1.529 -2.229 -19.172 1 83.88 134 PHE B N 1
ATOM 3680 C CA . PHE B 1 134 ? -1.447 -2.998 -17.938 1 83.88 134 PHE B CA 1
ATOM 3681 C C . PHE B 1 134 ? -1.685 -2.104 -16.719 1 83.88 134 PHE B C 1
ATOM 3683 O O . PHE B 1 134 ? -2.43 -2.469 -15.805 1 83.88 134 PHE B O 1
ATOM 3690 N N . SER B 1 135 ? -1.12 -0.918 -16.672 1 81.38 135 SER B N 1
ATOM 3691 C CA . SER B 1 135 ? -1.178 -0.024 -15.523 1 81.38 135 SER B CA 1
ATOM 3692 C C . SER B 1 135 ? -2.4 0.886 -15.586 1 81.38 135 SER B C 1
ATOM 3694 O O . SER B 1 135 ? -2.809 1.46 -14.578 1 81.38 135 SER B O 1
ATOM 3696 N N . GLY B 1 136 ? -2.943 1.088 -16.797 1 76 136 GLY B N 1
ATOM 3697 C CA . GLY B 1 136 ? -4.062 1.997 -16.984 1 76 136 GLY B CA 1
ATOM 3698 C C . GLY B 1 136 ? -3.658 3.459 -16.953 1 76 136 GLY B C 1
ATOM 3699 O O . GLY B 1 136 ? -4.504 4.34 -16.766 1 76 136 GLY B O 1
ATOM 3700 N N . ARG B 1 137 ? -2.359 3.77 -16.953 1 76.88 137 ARG B N 1
ATOM 3701 C CA . ARG B 1 137 ? -1.84 5.133 -16.938 1 76.88 137 ARG B CA 1
ATOM 3702 C C . ARG B 1 137 ? -0.938 5.395 -18.141 1 76.88 137 ARG B C 1
ATOM 3704 O O . ARG B 1 137 ? -0.276 4.48 -18.641 1 76.88 137 ARG B O 1
ATOM 3711 N N . PRO B 1 138 ? -0.988 6.652 -18.578 1 78.12 138 PRO B N 1
ATOM 3712 C CA . PRO B 1 138 ? -0.099 6.965 -19.703 1 78.12 138 PRO B CA 1
ATOM 3713 C C . PRO B 1 138 ? 1.378 6.816 -19.344 1 78.12 138 PRO B C 1
ATOM 3715 O O . PRO B 1 138 ? 1.786 7.176 -18.234 1 78.12 138 PRO B O 1
ATOM 3718 N N . LEU B 1 139 ? 2.061 6.16 -20.25 1 81.88 139 LEU B N 1
ATOM 3719 C CA . LEU B 1 139 ? 3.5 5.98 -20.094 1 81.88 139 LEU B CA 1
ATOM 3720 C C . LEU B 1 139 ? 4.246 6.547 -21.312 1 81.88 139 LEU B C 1
ATOM 3722 O O . LEU B 1 139 ? 4.023 6.109 -22.438 1 81.88 139 LEU B O 1
ATOM 3726 N N . GLU B 1 140 ? 4.902 7.598 -21.062 1 84.06 140 GLU B N 1
ATOM 3727 C CA . GLU B 1 140 ? 5.73 8.195 -22.094 1 84.06 140 GLU B CA 1
ATOM 3728 C C . GLU B 1 140 ? 7.215 7.957 -21.828 1 84.06 140 GLU B C 1
ATOM 3730 O O . GLU B 1 140 ? 7.711 8.289 -20.75 1 84.06 140 GLU B O 1
ATOM 3735 N N . LYS B 1 141 ? 7.828 7.438 -22.859 1 85.38 141 LYS B N 1
ATOM 3736 C CA . LYS B 1 141 ? 9.227 7.059 -22.719 1 85.38 141 LYS B CA 1
ATOM 3737 C C . LYS B 1 141 ? 10.07 8.227 -22.219 1 85.38 141 LYS B C 1
ATOM 3739 O O . LYS B 1 141 ? 10.852 8.07 -21.281 1 85.38 141 LYS B O 1
ATOM 3744 N N . GLN B 1 142 ? 9.898 9.289 -22.828 1 85.75 142 GLN B N 1
ATOM 3745 C CA . GLN B 1 142 ? 10.703 10.461 -22.484 1 85.75 142 GLN B CA 1
ATOM 3746 C C . GLN B 1 142 ? 10.43 10.906 -21.047 1 85.75 142 GLN B C 1
ATOM 3748 O O . GLN B 1 142 ? 11.352 11.297 -20.328 1 85.75 142 GLN B O 1
ATOM 3753 N N . LYS B 1 143 ? 9.227 10.836 -20.656 1 86.5 143 LYS B N 1
ATOM 3754 C CA . LYS B 1 143 ? 8.859 11.227 -19.297 1 86.5 143 LYS B CA 1
ATOM 3755 C C . LYS B 1 143 ? 9.43 10.258 -18.266 1 86.5 143 LYS B C 1
ATOM 3757 O O . LYS B 1 143 ? 9.922 10.672 -17.219 1 86.5 143 LYS B O 1
ATOM 3762 N N . LEU B 1 144 ? 9.352 9.047 -18.656 1 87.06 144 LEU B N 1
ATOM 3763 C CA . LEU B 1 144 ? 9.875 8.023 -17.766 1 87.06 144 LEU B CA 1
ATOM 3764 C C . LEU B 1 144 ? 11.383 8.164 -17.594 1 87.06 144 LEU B C 1
ATOM 3766 O O . LEU B 1 144 ? 11.906 8.078 -16.484 1 87.06 144 LEU B O 1
ATOM 3770 N N . LYS B 1 145 ? 12 8.375 -18.656 1 88.25 145 LYS B N 1
ATOM 3771 C CA . LYS B 1 145 ? 13.445 8.578 -18.625 1 88.25 145 LYS B CA 1
ATOM 3772 C C . LYS B 1 145 ? 13.812 9.812 -17.812 1 88.25 145 LYS B C 1
ATOM 3774 O O . LYS B 1 145 ? 14.773 9.797 -17.047 1 88.25 145 LYS B O 1
ATOM 3779 N N . PHE B 1 146 ? 13.07 10.805 -18.031 1 89.94 146 PHE B N 1
ATOM 3780 C CA . PHE B 1 146 ? 13.32 12.07 -17.359 1 89.94 146 PHE B CA 1
ATOM 3781 C C . PHE B 1 146 ? 13.141 11.93 -15.844 1 89.94 146 PHE B C 1
ATOM 3783 O O . PHE B 1 146 ? 13.938 12.453 -15.062 1 89.94 146 PHE B O 1
ATOM 3790 N N . THR B 1 147 ? 12.164 11.172 -15.398 1 92.06 147 THR B N 1
ATOM 3791 C CA . THR B 1 147 ? 11.773 11.172 -13.992 1 92.06 147 THR B CA 1
ATOM 3792 C C . THR B 1 147 ? 12.562 10.117 -13.219 1 92.06 147 THR B C 1
ATOM 3794 O O . THR B 1 147 ? 12.625 10.172 -11.984 1 92.06 147 THR B O 1
ATOM 3797 N N . ALA B 1 148 ? 13.18 9.203 -13.898 1 92 148 ALA B N 1
ATOM 3798 C CA . ALA B 1 148 ? 13.805 8.039 -13.266 1 92 148 ALA B CA 1
ATOM 3799 C C . ALA B 1 148 ? 14.805 8.461 -12.195 1 92 148 ALA B C 1
ATOM 3801 O O . ALA B 1 148 ? 14.758 7.969 -11.07 1 92 148 ALA B O 1
ATOM 3802 N N . PRO B 1 149 ? 15.648 9.453 -12.477 1 93.56 149 PRO B N 1
ATOM 3803 C CA . PRO B 1 149 ? 16.625 9.82 -11.445 1 93.56 149 PRO B CA 1
ATOM 3804 C C . PRO B 1 149 ? 15.969 10.461 -10.219 1 93.56 149 PRO B C 1
ATOM 3806 O O . PRO B 1 149 ? 16.469 10.297 -9.102 1 93.56 149 PRO B O 1
ATOM 3809 N N . TYR B 1 150 ? 14.922 11.172 -10.414 1 96.38 150 TYR B N 1
ATOM 3810 C CA . TYR B 1 150 ? 14.234 11.828 -9.312 1 96.38 150 TYR B CA 1
ATOM 3811 C C . TYR B 1 150 ? 13.445 10.82 -8.484 1 96.38 150 TYR B C 1
ATOM 3813 O O . TYR B 1 150 ? 13.359 10.945 -7.262 1 96.38 150 TYR B O 1
ATOM 3821 N N . MET B 1 151 ? 12.969 9.781 -9.227 1 95.88 151 MET B N 1
ATOM 3822 C CA . MET B 1 151 ? 12.25 8.719 -8.523 1 95.88 151 MET B CA 1
ATOM 3823 C C . MET B 1 151 ? 13.219 7.859 -7.715 1 95.88 151 MET B C 1
ATOM 3825 O O . MET B 1 151 ? 12.82 7.242 -6.723 1 95.88 151 MET B O 1
ATOM 3829 N N . ARG B 1 152 ? 14.461 7.82 -8.109 1 95.81 152 ARG B N 1
ATOM 3830 C CA . ARG B 1 152 ? 15.469 7.07 -7.359 1 95.81 152 ARG B CA 1
ATOM 3831 C C . ARG B 1 152 ? 15.641 7.645 -5.957 1 95.81 152 ARG B C 1
ATOM 3833 O O . ARG B 1 152 ? 15.891 6.898 -5.004 1 95.81 152 ARG B O 1
ATOM 3840 N N . HIS B 1 153 ? 15.484 8.906 -5.848 1 96.62 153 HIS B N 1
ATOM 3841 C CA . HIS B 1 153 ? 15.516 9.586 -4.555 1 96.62 153 HIS B CA 1
ATOM 3842 C C . HIS B 1 153 ? 14.43 9.055 -3.629 1 96.62 153 HIS B C 1
ATOM 3844 O O . HIS B 1 153 ? 14.695 8.742 -2.467 1 96.62 153 HIS B O 1
ATOM 3850 N N . THR B 1 154 ? 13.258 8.898 -4.141 1 95.62 154 THR B N 1
ATOM 3851 C CA . THR B 1 154 ? 12.125 8.359 -3.398 1 95.62 154 THR B CA 1
ATOM 3852 C C . THR B 1 154 ? 12.359 6.895 -3.043 1 95.62 154 THR B C 1
ATOM 3854 O O . THR B 1 154 ? 12.055 6.461 -1.93 1 95.62 154 THR B O 1
ATOM 3857 N N . LEU B 1 155 ? 12.867 6.195 -3.98 1 96.81 155 LEU B N 1
ATOM 3858 C CA . LEU B 1 155 ? 13.172 4.781 -3.787 1 96.81 155 LEU B CA 1
ATOM 3859 C C . LEU B 1 155 ? 14.172 4.594 -2.648 1 96.81 155 LEU B C 1
ATOM 3861 O O . LEU B 1 155 ? 14.023 3.682 -1.833 1 96.81 155 LEU B O 1
ATOM 3865 N N . LYS B 1 156 ? 15.203 5.438 -2.617 1 97.12 156 LYS B N 1
ATOM 3866 C CA . LYS B 1 156 ? 16.203 5.367 -1.56 1 97.12 156 LYS B CA 1
ATOM 3867 C C . LYS B 1 156 ? 15.57 5.523 -0.183 1 97.12 156 LYS B C 1
ATOM 3869 O O . LYS B 1 156 ? 15.906 4.793 0.75 1 97.12 156 LYS B O 1
ATOM 3874 N N . SER B 1 157 ? 14.68 6.453 -0.096 1 96.88 157 SER B N 1
ATOM 3875 C CA . SER B 1 157 ? 13.969 6.672 1.158 1 96.88 157 SER B CA 1
ATOM 3876 C C . SER B 1 157 ? 13.203 5.426 1.586 1 96.88 157 SER B C 1
ATOM 3878 O O . SER B 1 157 ? 13.227 5.047 2.76 1 96.88 157 SER B O 1
ATOM 3880 N N . GLU B 1 158 ? 12.531 4.746 0.68 1 96.88 158 GLU B N 1
ATOM 3881 C CA . GLU B 1 158 ? 11.773 3.533 0.96 1 96.88 158 GLU B CA 1
ATOM 3882 C C . GLU B 1 158 ? 12.695 2.396 1.396 1 96.88 158 GLU B C 1
ATOM 3884 O O . GLU B 1 158 ? 12.391 1.676 2.35 1 96.88 158 GLU B O 1
ATOM 3889 N N . PHE B 1 159 ? 13.805 2.271 0.741 1 98.19 159 PHE B N 1
ATOM 3890 C CA . PHE B 1 159 ? 14.75 1.21 1.078 1 98.19 159 PHE B CA 1
ATOM 3891 C C . PHE B 1 159 ? 15.383 1.459 2.443 1 98.19 159 PHE B C 1
ATOM 3893 O O . PHE B 1 159 ? 15.711 0.513 3.162 1 98.19 159 PHE B O 1
ATOM 3900 N N . GLU B 1 160 ? 15.547 2.732 2.811 1 97.94 160 GLU B N 1
ATOM 3901 C CA . GLU B 1 160 ? 16.062 3.043 4.137 1 97.94 160 GLU B CA 1
ATOM 3902 C C . GLU B 1 160 ? 15.133 2.539 5.23 1 97.94 160 GLU B C 1
ATOM 3904 O O . GLU B 1 160 ? 15.586 1.959 6.223 1 97.94 160 GLU B O 1
ATOM 3909 N N . LEU B 1 161 ? 13.883 2.744 5.035 1 97.81 161 LEU B N 1
ATOM 3910 C CA . LEU B 1 161 ? 12.922 2.232 6 1 97.81 161 LEU B CA 1
ATOM 3911 C C . LEU B 1 161 ? 12.953 0.709 6.047 1 97.81 161 LEU B C 1
ATOM 3913 O O . LEU B 1 161 ? 12.953 0.119 7.129 1 97.81 161 LEU B O 1
ATOM 3917 N N . LEU B 1 162 ? 12.992 0.077 4.875 1 98.25 162 LEU B N 1
ATOM 3918 C CA . LEU B 1 162 ? 13.023 -1.38 4.805 1 98.25 162 LEU B CA 1
ATOM 3919 C C . LEU B 1 162 ? 14.266 -1.932 5.504 1 98.25 162 LEU B C 1
ATOM 3921 O O . LEU B 1 162 ? 14.172 -2.896 6.266 1 98.25 162 LEU B O 1
ATOM 3925 N N . GLN B 1 163 ? 15.414 -1.304 5.254 1 98.19 163 GLN B N 1
ATOM 3926 C CA . GLN B 1 163 ? 16.641 -1.755 5.898 1 98.19 163 GLN B CA 1
ATOM 3927 C C . GLN B 1 163 ? 16.547 -1.616 7.418 1 98.19 163 GLN B C 1
ATOM 3929 O O . GLN B 1 163 ? 17.047 -2.465 8.156 1 98.19 163 GLN B O 1
ATOM 3934 N N . THR B 1 164 ? 15.945 -0.542 7.883 1 97.44 164 THR B N 1
ATOM 3935 C CA . THR B 1 164 ? 15.766 -0.347 9.32 1 97.44 164 THR B CA 1
ATOM 3936 C C . THR B 1 164 ? 14.922 -1.469 9.914 1 97.44 164 THR B C 1
ATOM 3938 O O . THR B 1 164 ? 15.258 -2.02 10.969 1 97.44 164 THR B O 1
ATOM 3941 N N . ILE B 1 165 ? 13.891 -1.876 9.234 1 96.19 165 ILE B N 1
ATOM 3942 C CA . ILE B 1 165 ? 13 -2.945 9.68 1 96.19 165 ILE B CA 1
ATOM 3943 C C . ILE B 1 165 ? 13.781 -4.254 9.773 1 96.19 165 ILE B C 1
ATOM 3945 O O . ILE B 1 165 ? 13.711 -4.957 10.789 1 96.19 165 ILE B O 1
ATOM 3949 N N . VAL B 1 166 ? 14.547 -4.508 8.742 1 97.06 166 VAL B N 1
ATOM 3950 C CA . VAL B 1 166 ? 15.297 -5.758 8.688 1 97.06 166 VAL B CA 1
ATOM 3951 C C . VAL B 1 166 ? 16.391 -5.746 9.75 1 97.06 166 VAL B C 1
ATOM 3953 O O . VAL B 1 166 ? 16.625 -6.75 10.43 1 97.06 166 VAL B O 1
ATOM 3956 N N . ALA B 1 167 ? 17.031 -4.598 9.906 1 97 167 ALA B N 1
ATOM 3957 C CA . ALA B 1 167 ? 18.094 -4.477 10.906 1 97 167 ALA B CA 1
ATOM 3958 C C . ALA B 1 167 ? 17.547 -4.734 12.312 1 97 167 ALA B C 1
ATOM 3960 O O . ALA B 1 167 ? 18.125 -5.504 13.078 1 97 167 ALA B O 1
ATOM 3961 N N . GLU B 1 168 ? 16.422 -4.18 12.648 1 93.94 168 GLU B N 1
ATOM 3962 C CA . GLU B 1 168 ? 15.82 -4.309 13.969 1 93.94 168 GLU B CA 1
ATOM 3963 C C . GLU B 1 168 ? 15.305 -5.727 14.203 1 93.94 168 GLU B C 1
ATOM 3965 O O . GLU B 1 168 ? 15.359 -6.234 15.32 1 93.94 168 GLU B O 1
ATOM 3970 N N . GLY B 1 169 ? 14.82 -6.34 13.125 1 91.25 169 GLY B N 1
ATOM 3971 C CA . GLY B 1 169 ? 14.227 -7.656 13.266 1 91.25 169 GLY B CA 1
ATOM 3972 C C . GLY B 1 169 ? 15.234 -8.789 13.219 1 91.25 169 GLY B C 1
ATOM 3973 O O . GLY B 1 169 ? 15.023 -9.852 13.797 1 91.25 169 GLY B O 1
ATOM 3974 N N . SER B 1 170 ? 16.359 -8.578 12.539 1 92.5 170 SER B N 1
ATOM 3975 C CA . SER B 1 170 ? 17.266 -9.68 12.211 1 92.5 170 SER B CA 1
ATOM 3976 C C . SER B 1 170 ? 18.531 -9.625 13.039 1 92.5 170 SER B C 1
ATOM 3978 O O . SER B 1 170 ? 19.469 -10.398 12.812 1 92.5 170 SER B O 1
ATOM 3980 N N . GLU B 1 171 ? 18.578 -8.805 14.008 1 89.94 171 GLU B N 1
ATOM 3981 C CA . GLU B 1 171 ? 19.828 -8.586 14.719 1 89.94 171 GLU B CA 1
ATOM 3982 C C . GLU B 1 171 ? 20.984 -8.297 13.75 1 89.94 171 GLU B C 1
ATOM 3984 O O . GLU B 1 171 ? 22.016 -8.969 13.789 1 89.94 171 GLU B O 1
ATOM 3989 N N . ASN B 1 172 ? 20.734 -7.363 12.867 1 88.5 172 ASN B N 1
ATOM 3990 C CA . ASN B 1 172 ? 21.656 -6.852 11.867 1 88.5 172 ASN B CA 1
ATOM 3991 C C . ASN B 1 172 ? 22.125 -7.949 10.922 1 88.5 172 ASN B C 1
ATOM 3993 O O . ASN B 1 172 ? 23.312 -8.047 10.609 1 88.5 172 ASN B O 1
ATOM 3997 N N . GLY B 1 173 ? 21.25 -8.82 10.602 1 88.06 173 GLY B N 1
ATOM 3998 C CA . GLY B 1 173 ? 21.5 -9.797 9.555 1 88.06 173 GLY B CA 1
ATOM 3999 C C . GLY B 1 173 ? 21.828 -11.18 10.102 1 88.06 173 GLY B C 1
ATOM 4000 O O . GLY B 1 173 ? 21.953 -12.133 9.336 1 88.06 173 GLY B O 1
ATOM 4001 N N . LYS B 1 174 ? 21.906 -11.352 11.344 1 91.38 174 LYS B N 1
ATOM 4002 C CA . LYS B 1 174 ? 22.203 -12.648 11.945 1 91.38 174 LYS B CA 1
ATOM 4003 C C . LYS B 1 174 ? 21 -13.586 11.852 1 91.38 174 LYS B C 1
ATOM 4005 O O . LYS B 1 174 ? 21.172 -14.797 11.703 1 91.38 174 LYS B O 1
ATOM 4010 N N . ARG B 1 175 ? 19.875 -13.039 11.953 1 95.69 175 ARG B N 1
ATOM 4011 C CA . ARG B 1 175 ? 18.609 -13.781 11.836 1 95.69 175 ARG B CA 1
ATOM 4012 C C . ARG B 1 175 ? 17.828 -13.344 10.602 1 95.69 175 ARG B C 1
ATOM 4014 O O . ARG B 1 175 ? 18.312 -12.531 9.805 1 95.69 175 ARG B O 1
ATOM 4021 N N . TRP B 1 176 ? 16.797 -13.984 10.414 1 98 176 TRP B N 1
ATOM 4022 C CA . TRP B 1 176 ? 15.93 -13.594 9.305 1 98 176 TRP B CA 1
ATOM 4023 C C . TRP B 1 176 ? 15.117 -12.352 9.664 1 98 176 TRP B C 1
ATOM 4025 O O . TRP B 1 176 ? 15.18 -11.875 10.797 1 98 176 TRP B O 1
ATOM 4035 N N . ALA B 1 177 ? 14.438 -11.781 8.797 1 97.31 177 ALA B N 1
ATOM 4036 C CA . ALA B 1 177 ? 13.906 -10.414 8.836 1 97.31 177 ALA B CA 1
ATOM 4037 C C . ALA B 1 177 ? 13.008 -10.219 10.047 1 97.31 177 ALA B C 1
ATOM 4039 O O . ALA B 1 177 ? 12.945 -9.117 10.609 1 97.31 177 ALA B O 1
ATOM 4040 N N . LEU B 1 178 ? 12.258 -11.312 10.523 1 95.44 178 LEU B N 1
ATOM 4041 C CA . LEU B 1 178 ? 11.344 -11.195 11.648 1 95.44 178 LEU B CA 1
ATOM 4042 C C . LEU B 1 178 ? 12 -11.68 12.938 1 95.44 178 LEU B C 1
ATOM 4044 O O . LEU B 1 178 ? 11.32 -11.875 13.953 1 95.44 178 LEU B O 1
ATOM 4048 N N . GLY B 1 179 ? 13.227 -11.875 12.859 1 95.75 179 GLY B N 1
ATOM 4049 C CA . GLY B 1 179 ? 13.945 -12.414 14 1 95.75 179 GLY B CA 1
ATOM 4050 C C . GLY B 1 179 ? 13.789 -13.922 14.141 1 95.75 179 GLY B C 1
ATOM 4051 O O . GLY B 1 179 ? 14.125 -14.492 15.18 1 95.75 179 GLY B O 1
ATOM 4052 N N . THR B 1 180 ? 13.211 -14.539 13.109 1 97 180 THR B N 1
ATOM 4053 C CA . THR B 1 180 ? 12.977 -15.984 13.133 1 97 180 THR B CA 1
ATOM 4054 C C . THR B 1 180 ? 14.273 -16.734 12.875 1 97 180 THR B C 1
ATOM 4056 O O . THR B 1 180 ? 15.188 -16.219 12.227 1 97 180 THR B O 1
ATOM 4059 N N . ASP B 1 181 ? 14.297 -17.938 13.32 1 95.81 181 ASP B N 1
ATOM 4060 C CA . ASP B 1 181 ? 15.445 -18.797 13.062 1 95.81 181 ASP B CA 1
ATOM 4061 C C . ASP B 1 181 ? 15.398 -19.359 11.648 1 95.81 181 ASP B C 1
ATOM 4063 O O . ASP B 1 181 ? 16.438 -19.656 11.062 1 95.81 181 ASP B O 1
ATOM 4067 N N . GLN B 1 182 ? 14.203 -19.438 11.164 1 96.88 182 GLN B N 1
ATOM 4068 C CA . GLN B 1 182 ? 14.008 -19.969 9.82 1 96.88 182 GLN B CA 1
ATOM 4069 C C . GLN B 1 182 ? 13.523 -18.891 8.859 1 96.88 182 GLN B C 1
ATOM 4071 O O . GLN B 1 182 ? 12.922 -17.906 9.289 1 96.88 182 GLN B O 1
ATOM 4076 N N . LEU B 1 183 ? 13.836 -19.125 7.59 1 98.12 183 LEU B N 1
ATOM 4077 C CA . LEU B 1 183 ? 13.328 -18.25 6.527 1 98.12 183 LEU B CA 1
ATOM 4078 C C . LEU B 1 183 ? 11.812 -18.156 6.578 1 98.12 183 LEU B C 1
ATOM 4080 O O . LEU B 1 183 ? 11.125 -19.172 6.77 1 98.12 183 LEU B O 1
ATOM 4084 N N . SER B 1 184 ? 11.289 -16.984 6.516 1 98.5 184 SER B N 1
ATOM 4085 C CA . SER B 1 184 ? 9.852 -16.766 6.422 1 98.5 184 SER B CA 1
ATOM 4086 C C . SER B 1 184 ? 9.461 -16.219 5.055 1 98.5 184 SER B C 1
ATOM 4088 O O . SER B 1 184 ? 10.32 -15.789 4.281 1 98.5 184 SER B O 1
ATOM 4090 N N . LEU B 1 185 ? 8.18 -16.203 4.77 1 98.88 185 LEU B N 1
ATOM 4091 C CA . LEU B 1 185 ? 7.676 -15.633 3.523 1 98.88 185 LEU B CA 1
ATOM 4092 C C . LEU B 1 185 ? 8.031 -14.156 3.412 1 98.88 185 LEU B C 1
ATOM 4094 O O . LEU B 1 185 ? 8.172 -13.625 2.307 1 98.88 185 LEU B O 1
ATOM 4098 N N . LEU B 1 186 ? 8.172 -13.453 4.547 1 98.75 186 LEU B N 1
ATOM 4099 C CA . LEU B 1 186 ? 8.578 -12.055 4.504 1 98.75 186 LEU B CA 1
ATOM 4100 C C . LEU B 1 186 ? 9.938 -11.898 3.83 1 98.75 186 LEU B C 1
ATOM 4102 O O . LEU B 1 186 ? 10.156 -10.938 3.094 1 98.75 186 LEU B O 1
ATOM 4106 N N . ASP B 1 187 ? 10.828 -12.766 4.117 1 98.88 187 ASP B N 1
ATOM 4107 C CA . ASP B 1 187 ? 12.156 -12.719 3.516 1 98.88 187 ASP B CA 1
ATOM 4108 C C . ASP B 1 187 ? 12.078 -12.805 1.994 1 98.88 187 ASP B C 1
ATOM 4110 O O . ASP B 1 187 ? 12.852 -12.164 1.286 1 98.88 187 ASP B O 1
ATOM 4114 N N . LEU B 1 188 ? 11.172 -13.602 1.486 1 98.88 188 LEU B N 1
ATOM 4115 C CA . LEU B 1 188 ? 11 -13.703 0.042 1 98.88 188 LEU B CA 1
ATOM 4116 C C . LEU B 1 188 ? 10.453 -12.406 -0.536 1 98.88 188 LEU B C 1
ATOM 4118 O O . LEU B 1 188 ? 10.875 -11.969 -1.611 1 98.88 188 LEU B O 1
ATOM 4122 N N . HIS B 1 189 ? 9.484 -11.805 0.168 1 98.88 189 HIS B N 1
ATOM 4123 C CA . HIS B 1 189 ? 8.953 -10.516 -0.264 1 98.88 189 HIS B CA 1
ATOM 4124 C C . HIS B 1 189 ? 10.047 -9.461 -0.326 1 98.88 189 HIS B C 1
ATOM 4126 O O . HIS B 1 189 ? 10.117 -8.695 -1.287 1 98.88 189 HIS B O 1
ATOM 4132 N N . ILE B 1 190 ? 10.883 -9.422 0.698 1 98.88 190 ILE B N 1
ATOM 4133 C CA . ILE B 1 190 ? 11.977 -8.453 0.77 1 98.88 190 ILE B CA 1
ATOM 4134 C C . ILE B 1 190 ? 12.984 -8.727 -0.342 1 98.88 190 ILE B C 1
ATOM 4136 O O . ILE B 1 190 ? 13.367 -7.82 -1.084 1 98.88 190 ILE B O 1
ATOM 4140 N N . ALA B 1 191 ? 13.344 -9.953 -0.496 1 98.81 191 ALA B N 1
ATOM 4141 C CA . ALA B 1 191 ? 14.359 -10.352 -1.467 1 98.81 191 ALA B CA 1
ATOM 4142 C C . ALA B 1 191 ? 13.906 -10.055 -2.893 1 98.81 191 ALA B C 1
ATOM 4144 O O . ALA B 1 191 ? 14.719 -9.695 -3.746 1 98.81 191 ALA B O 1
ATOM 4145 N N . MET B 1 192 ? 12.648 -10.258 -3.178 1 98.75 192 MET B N 1
ATOM 4146 C CA . MET B 1 192 ? 12.133 -10 -4.52 1 98.75 192 MET B CA 1
ATOM 4147 C C . MET B 1 192 ? 12.414 -8.555 -4.938 1 98.75 192 MET B C 1
ATOM 4149 O O . MET B 1 192 ? 12.891 -8.312 -6.047 1 98.75 192 MET B O 1
ATOM 4153 N N . ASN B 1 193 ? 12.125 -7.625 -4.047 1 98.75 193 ASN B N 1
ATOM 4154 C CA . ASN B 1 193 ? 12.336 -6.215 -4.359 1 98.75 193 ASN B CA 1
ATOM 4155 C C . ASN B 1 193 ? 13.82 -5.891 -4.508 1 98.75 193 ASN B C 1
ATOM 4157 O O . ASN B 1 193 ? 14.203 -5.148 -5.414 1 98.75 193 ASN B O 1
ATOM 4161 N N . SER B 1 194 ? 14.633 -6.465 -3.604 1 98.75 194 SER B N 1
ATOM 4162 C CA . SER B 1 194 ? 16.078 -6.273 -3.701 1 98.75 194 SER B CA 1
ATOM 4163 C C . SER B 1 194 ? 16.625 -6.883 -4.984 1 98.75 194 SER B C 1
ATOM 4165 O O . SER B 1 194 ? 17.5 -6.293 -5.637 1 98.75 194 SER B O 1
ATOM 4167 N N . TRP B 1 195 ? 16.125 -8.039 -5.32 1 98.44 195 TRP B N 1
ATOM 4168 C CA . TRP B 1 195 ? 16.547 -8.711 -6.543 1 98.44 195 TRP B CA 1
ATOM 4169 C C . TRP B 1 195 ? 16.172 -7.898 -7.773 1 98.44 195 TRP B C 1
ATOM 4171 O O . TRP B 1 195 ? 17 -7.695 -8.672 1 98.44 195 TRP B O 1
ATOM 4181 N N . PHE B 1 196 ? 15 -7.426 -7.844 1 98.38 196 PHE B N 1
ATOM 4182 C CA . PHE B 1 196 ? 14.5 -6.738 -9.031 1 98.38 196 PHE B CA 1
ATOM 4183 C C . PHE B 1 196 ? 15.227 -5.414 -9.227 1 98.38 196 PHE B C 1
ATOM 4185 O O . PHE B 1 196 ? 15.602 -5.066 -10.352 1 98.38 196 PHE B O 1
ATOM 4192 N N . ILE B 1 197 ? 15.406 -4.633 -8.133 1 97.81 197 ILE B N 1
ATOM 4193 C CA . ILE B 1 197 ? 16.109 -3.359 -8.266 1 97.81 197 ILE B CA 1
ATOM 4194 C C . ILE B 1 197 ? 17.531 -3.605 -8.734 1 97.81 197 ILE B C 1
ATOM 4196 O O . ILE B 1 197 ? 18.078 -2.824 -9.516 1 97.81 197 ILE B O 1
ATOM 4200 N N . SER B 1 198 ? 18.156 -4.711 -8.227 1 97.25 198 SER B N 1
ATOM 4201 C CA . SER B 1 198 ? 19.484 -5.086 -8.68 1 97.25 198 SER B CA 1
ATOM 4202 C C . SER B 1 198 ? 19.5 -5.379 -10.18 1 97.25 198 SER B C 1
ATOM 4204 O O . SER B 1 198 ? 20.453 -5.016 -10.875 1 97.25 198 SER B O 1
ATOM 4206 N N . ALA B 1 199 ? 18.484 -6.02 -10.641 1 94.75 199 ALA B N 1
ATOM 4207 C CA . ALA B 1 199 ? 18.375 -6.344 -12.055 1 94.75 199 ALA B CA 1
ATOM 4208 C C . ALA B 1 199 ? 18.172 -5.082 -12.898 1 94.75 199 ALA B C 1
ATOM 4210 O O . ALA B 1 199 ? 18.625 -5.012 -14.039 1 94.75 199 ALA B O 1
ATOM 4211 N N . LEU B 1 200 ? 17.516 -4.105 -12.375 1 94.06 200 LEU B N 1
ATOM 4212 C CA . LEU B 1 200 ? 17.125 -2.918 -13.133 1 94.06 200 LEU B CA 1
ATOM 4213 C C . LEU B 1 200 ? 18.281 -1.924 -13.211 1 94.06 200 LEU B C 1
ATOM 4215 O O . LEU B 1 200 ? 18.547 -1.346 -14.266 1 94.06 200 LEU B O 1
ATOM 4219 N N . ILE B 1 201 ? 19 -1.729 -12.086 1 93.44 201 ILE B N 1
ATOM 4220 C CA . ILE B 1 201 ? 19.938 -0.621 -12.109 1 93.44 201 ILE B CA 1
ATOM 4221 C C . ILE B 1 201 ? 21.328 -1.117 -11.695 1 93.44 201 ILE B C 1
ATOM 4223 O O . ILE B 1 201 ? 22.266 -0.329 -11.586 1 93.44 201 ILE B O 1
ATOM 4227 N N . GLY B 1 202 ? 21.453 -2.402 -11.383 1 94.88 202 GLY B N 1
ATOM 4228 C CA . GLY B 1 202 ? 22.75 -2.996 -11.039 1 94.88 202 GLY B CA 1
ATOM 4229 C C . GLY B 1 202 ? 22.859 -3.367 -9.578 1 94.88 202 GLY B C 1
ATOM 4230 O O . GLY B 1 202 ? 22.375 -2.643 -8.703 1 94.88 202 GLY B O 1
ATOM 4231 N N . SER B 1 203 ? 23.516 -4.457 -9.32 1 96.12 203 SER B N 1
ATOM 4232 C CA . SER B 1 203 ? 23.656 -4.969 -7.961 1 96.12 203 SER B CA 1
ATOM 4233 C C . SER B 1 203 ? 24.547 -4.066 -7.117 1 96.12 203 SER B C 1
ATOM 4235 O O . SER B 1 203 ? 24.453 -4.062 -5.887 1 96.12 203 SER B O 1
ATOM 4237 N N . GLU B 1 204 ? 25.406 -3.324 -7.738 1 96.88 204 GLU B N 1
ATOM 4238 C CA . GLU B 1 204 ? 26.312 -2.443 -7.023 1 96.88 204 GLU B CA 1
ATOM 4239 C C . GLU B 1 204 ? 25.562 -1.373 -6.242 1 96.88 204 GLU B C 1
ATOM 4241 O O . GLU B 1 204 ? 26 -0.965 -5.164 1 96.88 204 GLU B O 1
ATOM 4246 N N . TRP B 1 205 ? 24.484 -0.959 -6.812 1 95.81 205 TRP B N 1
ATOM 4247 C CA . TRP B 1 205 ? 23.734 0.11 -6.176 1 95.81 205 TRP B CA 1
ATOM 4248 C C . TRP B 1 205 ? 23.219 -0.325 -4.801 1 95.81 205 TRP B C 1
ATOM 4250 O O . TRP B 1 205 ? 23.438 0.365 -3.805 1 95.81 205 TRP B O 1
ATOM 4260 N N . ILE B 1 206 ? 22.594 -1.475 -4.723 1 97.12 206 ILE B N 1
ATOM 4261 C CA . ILE B 1 206 ? 22.031 -1.926 -3.459 1 97.12 206 ILE B CA 1
ATOM 4262 C C . ILE B 1 206 ? 23.156 -2.328 -2.506 1 97.12 206 ILE B C 1
ATOM 4264 O O . ILE B 1 206 ? 23.047 -2.135 -1.292 1 97.12 206 ILE B O 1
ATOM 4268 N N . GLN B 1 207 ? 24.219 -2.895 -3.037 1 97.88 207 GLN B N 1
ATOM 4269 C CA . GLN B 1 207 ? 25.359 -3.266 -2.207 1 97.88 207 GLN B CA 1
ATOM 4270 C C . GLN B 1 207 ? 25.969 -2.041 -1.524 1 97.88 207 GLN B C 1
ATOM 4272 O O . GLN B 1 207 ? 26.344 -2.1 -0.351 1 97.88 207 GLN B O 1
ATOM 4277 N N . LYS B 1 208 ? 26.031 -1.027 -2.258 1 97.31 208 LYS B N 1
ATOM 4278 C CA . LYS B 1 208 ? 26.641 0.198 -1.743 1 97.31 208 LYS B CA 1
ATOM 4279 C C . LYS B 1 208 ? 25.688 0.932 -0.808 1 97.31 208 LYS B C 1
ATOM 4281 O O . LYS B 1 208 ? 26.062 1.324 0.296 1 97.31 208 LYS B O 1
ATOM 4286 N N . GLU B 1 209 ? 24.484 1.119 -1.176 1 96.88 209 GLU B N 1
ATOM 4287 C CA . GLU B 1 209 ? 23.531 1.97 -0.461 1 96.88 209 GLU B CA 1
ATOM 4288 C C . GLU B 1 209 ? 22.891 1.22 0.699 1 96.88 209 GLU B C 1
ATOM 4290 O O . GLU B 1 209 ? 22.562 1.816 1.73 1 96.88 209 GLU B O 1
ATOM 4295 N N . PHE B 1 210 ? 22.703 -0.083 0.496 1 98 210 PHE B N 1
ATOM 4296 C CA . PHE B 1 210 ? 21.969 -0.881 1.472 1 98 210 PHE B CA 1
ATOM 4297 C C . PHE B 1 210 ? 22.625 -2.246 1.655 1 98 210 PHE B C 1
ATOM 4299 O O . PHE B 1 210 ? 22.031 -3.275 1.35 1 98 210 PHE B O 1
ATOM 4306 N N . PRO B 1 211 ? 23.766 -2.301 2.287 1 97.81 211 PRO B N 1
ATOM 4307 C CA . PRO B 1 211 ? 24.547 -3.537 2.389 1 97.81 211 PRO B CA 1
ATOM 4308 C C . PRO B 1 211 ? 23.812 -4.633 3.168 1 97.81 211 PRO B C 1
ATOM 4310 O O . PRO B 1 211 ? 23.984 -5.816 2.869 1 97.81 211 PRO B O 1
ATOM 4313 N N . LEU B 1 212 ? 23.062 -4.254 4.121 1 98.19 212 LEU B N 1
ATOM 4314 C CA . LEU B 1 212 ? 22.344 -5.258 4.887 1 98.19 212 LEU B CA 1
ATOM 4315 C C . LEU B 1 212 ? 21.312 -5.973 4.008 1 98.19 212 LEU B C 1
ATOM 4317 O O . LEU B 1 212 ? 21.172 -7.195 4.09 1 98.19 212 LEU B O 1
ATOM 4321 N N . LEU B 1 213 ? 20.578 -5.23 3.199 1 98.5 213 LEU B N 1
ATOM 4322 C CA . LEU B 1 213 ? 19.578 -5.82 2.311 1 98.5 213 LEU B CA 1
ATOM 4323 C C . LEU B 1 213 ? 20.25 -6.648 1.221 1 98.5 213 LEU B C 1
ATOM 4325 O O . LEU B 1 213 ? 19.719 -7.68 0.802 1 98.5 213 LEU B O 1
ATOM 4329 N N . ALA B 1 214 ? 21.406 -6.168 0.762 1 98.19 214 ALA B N 1
ATOM 4330 C CA . ALA B 1 214 ? 22.172 -6.949 -0.202 1 98.19 214 ALA B CA 1
ATOM 4331 C C . ALA B 1 214 ? 22.594 -8.297 0.388 1 98.19 214 ALA B C 1
ATOM 4333 O O . ALA B 1 214 ? 22.484 -9.328 -0.276 1 98.19 214 ALA B O 1
ATOM 4334 N N . GLY B 1 215 ? 23.094 -8.227 1.598 1 97.94 215 GLY B N 1
ATOM 4335 C CA . GLY B 1 215 ? 23.422 -9.469 2.283 1 97.94 215 GLY B CA 1
ATOM 4336 C C . GLY B 1 215 ? 22.234 -10.375 2.5 1 97.94 215 GLY B C 1
ATOM 4337 O O . GLY B 1 215 ? 22.328 -11.594 2.318 1 97.94 215 GLY B O 1
ATOM 4338 N N . HIS B 1 216 ? 21.125 -9.781 2.879 1 98.44 216 HIS B N 1
ATOM 4339 C CA . HIS B 1 216 ? 19.891 -10.531 3.072 1 98.44 216 HIS B CA 1
ATOM 4340 C C . HIS B 1 216 ? 19.453 -11.211 1.783 1 98.44 216 HIS B C 1
ATOM 4342 O O . HIS B 1 216 ? 18.984 -12.352 1.81 1 98.44 216 HIS B O 1
ATOM 4348 N N . LEU B 1 217 ? 19.547 -10.516 0.667 1 98.31 217 LEU B N 1
ATOM 4349 C CA . LEU B 1 217 ? 19.219 -11.094 -0.632 1 98.31 217 LEU B CA 1
ATOM 4350 C C . LEU B 1 217 ? 20.078 -12.32 -0.913 1 98.31 217 LEU B C 1
ATOM 4352 O O . LEU B 1 217 ? 19.547 -13.375 -1.281 1 98.31 217 LEU B O 1
ATOM 4356 N N . GLN B 1 218 ? 21.344 -12.227 -0.707 1 97.25 218 GLN B N 1
ATOM 4357 C CA . GLN B 1 218 ? 22.25 -13.336 -0.957 1 97.25 218 GLN B CA 1
ATOM 4358 C C . GLN B 1 218 ? 21.906 -14.531 -0.072 1 97.25 218 GLN B C 1
ATOM 4360 O O . GLN B 1 218 ? 21.891 -15.672 -0.542 1 97.25 218 GLN B O 1
ATOM 4365 N N . LYS B 1 219 ? 21.719 -14.219 1.148 1 97.31 219 LYS B N 1
ATOM 4366 C CA . LYS B 1 219 ? 21.344 -15.258 2.104 1 97.31 219 LYS B CA 1
ATOM 4367 C C . LYS B 1 219 ? 20.062 -15.969 1.661 1 97.31 219 LYS B C 1
ATOM 4369 O O . LYS B 1 219 ? 19.969 -17.188 1.729 1 97.31 219 LYS B O 1
ATOM 4374 N N . THR B 1 220 ? 19.062 -15.195 1.216 1 98.25 220 THR B N 1
ATOM 4375 C CA . THR B 1 220 ? 17.766 -15.734 0.797 1 98.25 220 THR B CA 1
ATOM 4376 C C . THR B 1 220 ? 17.922 -16.578 -0.467 1 98.25 220 THR B C 1
ATOM 4378 O O . THR B 1 220 ? 17.391 -17.688 -0.543 1 98.25 220 THR B O 1
ATOM 4381 N N . LEU B 1 221 ? 18.672 -16.078 -1.425 1 97.31 221 LEU B N 1
ATOM 4382 C CA . LEU B 1 221 ? 18.859 -16.797 -2.682 1 97.31 221 LEU B CA 1
ATOM 4383 C C . LEU B 1 221 ? 19.594 -18.109 -2.449 1 97.31 221 LEU B C 1
ATOM 4385 O O . LEU B 1 221 ? 19.297 -19.109 -3.109 1 97.31 221 LEU B O 1
ATOM 4389 N N . ALA B 1 222 ? 20.516 -18.141 -1.525 1 96.5 222 ALA B N 1
ATOM 4390 C CA . ALA B 1 222 ? 21.203 -19.375 -1.167 1 96.5 222 ALA B CA 1
ATOM 4391 C C . ALA B 1 222 ? 20.25 -20.375 -0.534 1 96.5 222 ALA B C 1
ATOM 4393 O O . ALA B 1 222 ? 20.281 -21.562 -0.845 1 96.5 222 ALA B O 1
ATOM 4394 N N . ALA B 1 223 ? 19.391 -19.859 0.298 1 96.75 223 ALA B N 1
ATOM 4395 C CA . ALA B 1 223 ? 18.469 -20.703 1.049 1 96.75 223 ALA B CA 1
ATOM 4396 C C . ALA B 1 223 ? 17.438 -21.344 0.125 1 96.75 223 ALA B C 1
ATOM 4398 O O . ALA B 1 223 ? 16.938 -22.438 0.408 1 96.75 223 ALA B O 1
ATOM 4399 N N . VAL B 1 224 ? 17.078 -20.703 -1.007 1 96.5 224 VAL B N 1
ATOM 4400 C CA . VAL B 1 224 ? 16.016 -21.203 -1.871 1 96.5 224 VAL B CA 1
ATOM 4401 C C . VAL B 1 224 ? 16.625 -21.844 -3.123 1 96.5 224 VAL B C 1
ATOM 4403 O O . VAL B 1 224 ? 15.922 -22.094 -4.102 1 96.5 224 VAL B O 1
ATOM 4406 N N . ASN B 1 225 ? 17.922 -22.031 -3.174 1 91.56 225 ASN B N 1
ATOM 4407 C CA . ASN B 1 225 ? 18.625 -22.641 -4.293 1 91.56 225 ASN B CA 1
ATOM 4408 C C . ASN B 1 225 ? 18.297 -21.953 -5.613 1 91.56 225 ASN B C 1
ATOM 4410 O O . ASN B 1 225 ? 17.875 -22.609 -6.57 1 91.56 225 ASN B O 1
ATOM 4414 N N . PHE B 1 226 ? 18.5 -20.703 -5.699 1 88.81 226 PHE B N 1
ATOM 4415 C CA . PHE B 1 226 ? 18.141 -19.828 -6.805 1 88.81 226 PHE B CA 1
ATOM 4416 C C . PHE B 1 226 ? 18.656 -20.391 -8.125 1 88.81 226 PHE B C 1
ATOM 4418 O O . PHE B 1 226 ? 17.984 -20.266 -9.156 1 88.81 226 PHE B O 1
ATOM 4425 N N . ASP B 1 227 ? 19.734 -21.047 -8.242 1 82 227 ASP B N 1
ATOM 4426 C CA . ASP B 1 227 ? 20.406 -21.453 -9.477 1 82 227 ASP B CA 1
ATOM 4427 C C . ASP B 1 227 ? 19.875 -22.781 -9.992 1 82 227 ASP B C 1
ATOM 4429 O O . ASP B 1 227 ? 20.359 -23.312 -10.992 1 82 227 ASP B O 1
ATOM 4433 N N . ASP B 1 228 ? 18.812 -23.188 -9.461 1 77.5 228 ASP B N 1
ATOM 4434 C CA . ASP B 1 228 ? 18.328 -24.516 -9.812 1 77.5 228 ASP B CA 1
ATOM 4435 C C . ASP B 1 228 ? 17.328 -24.453 -10.961 1 77.5 228 ASP B C 1
ATOM 4437 O O . ASP B 1 228 ? 16.766 -25.484 -11.352 1 77.5 228 ASP B O 1
ATOM 4441 N N . ALA B 1 229 ? 17.047 -23.328 -11.57 1 67.62 229 ALA B N 1
ATOM 4442 C CA . ALA B 1 229 ? 15.984 -23.188 -12.555 1 67.62 229 ALA B CA 1
ATOM 4443 C C . ALA B 1 229 ? 16.25 -24.047 -13.789 1 67.62 229 ALA B C 1
ATOM 4445 O O . ALA B 1 229 ? 15.328 -24.656 -14.336 1 67.62 229 ALA B O 1
ATOM 4446 N N . ASP B 1 230 ? 17.375 -24.094 -14.109 1 70.94 230 ASP B N 1
ATOM 4447 C CA . ASP B 1 230 ? 17.719 -24.766 -15.359 1 70.94 230 ASP B CA 1
ATOM 4448 C C . ASP B 1 230 ? 17.531 -26.281 -15.234 1 70.94 230 ASP B C 1
ATOM 4450 O O . ASP B 1 230 ? 17.438 -26.984 -16.25 1 70.94 230 ASP B O 1
ATOM 4454 N N . SER B 1 231 ? 17.297 -26.625 -14.094 1 78.75 231 SER B N 1
ATOM 4455 C CA . SER B 1 231 ? 17.234 -28.078 -13.898 1 78.75 231 SER B CA 1
ATOM 4456 C C . SER B 1 231 ? 15.781 -28.562 -13.867 1 78.75 231 SER B C 1
ATOM 4458 O O . SER B 1 231 ? 15.523 -29.766 -13.844 1 78.75 231 SER B O 1
ATOM 4460 N N . ARG B 1 232 ? 14.906 -27.719 -14.102 1 87.12 232 ARG B N 1
ATOM 4461 C CA . ARG B 1 232 ? 13.508 -28.109 -14.008 1 87.12 232 ARG B CA 1
ATOM 4462 C C . ARG B 1 232 ? 12.969 -28.562 -15.359 1 87.12 232 ARG B C 1
ATOM 4464 O O . ARG B 1 232 ? 13.383 -28.047 -16.406 1 87.12 232 ARG B O 1
ATOM 4471 N N . ASP B 1 233 ? 12.086 -29.5 -15.305 1 92.62 233 ASP B N 1
ATOM 4472 C CA . ASP B 1 233 ? 11.414 -29.922 -16.531 1 92.62 233 ASP B CA 1
ATOM 4473 C C . ASP B 1 233 ? 10.57 -28.781 -17.109 1 92.62 233 ASP B C 1
ATOM 4475 O O . ASP B 1 233 ? 9.883 -28.078 -16.375 1 92.62 233 ASP B O 1
ATOM 4479 N N . LYS B 1 234 ? 10.695 -28.703 -18.375 1 95.62 234 LYS B N 1
ATOM 4480 C CA . LYS B 1 234 ? 9.938 -27.672 -19.094 1 95.62 234 LYS B CA 1
ATOM 4481 C C . LYS B 1 234 ? 8.852 -28.312 -19.953 1 95.62 234 LYS B C 1
ATOM 4483 O O . LYS B 1 234 ? 9.07 -29.344 -20.578 1 95.62 234 LYS B O 1
ATOM 4488 N N . LEU B 1 235 ? 7.691 -27.656 -19.859 1 97.12 235 LEU B N 1
ATOM 4489 C CA . LEU B 1 235 ? 6.559 -28.062 -20.688 1 97.12 235 LEU B CA 1
ATOM 4490 C C . LEU B 1 235 ? 6.211 -26.984 -21.703 1 97.12 235 LEU B C 1
ATOM 4492 O O . LEU B 1 235 ? 6.457 -25.797 -21.453 1 97.12 235 LEU B O 1
ATOM 4496 N N . VAL B 1 236 ? 5.695 -27.422 -22.828 1 96.62 236 VAL B N 1
ATOM 4497 C CA . VAL B 1 236 ? 5.066 -26.453 -23.734 1 96.62 236 VAL B CA 1
ATOM 4498 C C . VAL B 1 236 ? 3.645 -26.156 -23.266 1 96.62 236 VAL B C 1
ATOM 4500 O O . VAL B 1 236 ? 3.018 -27 -22.594 1 96.62 236 VAL B O 1
ATOM 4503 N N . PRO B 1 237 ? 3.111 -25.047 -23.562 1 96.31 237 PRO B N 1
ATOM 4504 C CA . PRO B 1 237 ? 1.799 -24.641 -23.062 1 96.31 237 PRO B CA 1
ATOM 4505 C C . PRO B 1 237 ? 0.708 -25.672 -23.344 1 96.31 237 PRO B C 1
ATOM 4507 O O . PRO B 1 237 ? -0.159 -25.891 -22.484 1 96.31 237 PRO B O 1
ATOM 4510 N N . GLU B 1 238 ? 0.762 -26.344 -24.469 1 95.88 238 GLU B N 1
ATOM 4511 C CA . GLU B 1 238 ? -0.246 -27.344 -24.828 1 95.88 238 GLU B CA 1
ATOM 4512 C C . GLU B 1 238 ? -0.235 -28.531 -23.875 1 95.88 238 GLU B C 1
ATOM 4514 O O . GLU B 1 238 ? -1.283 -29.109 -23.578 1 95.88 238 GLU B O 1
ATOM 4519 N N . GLU B 1 239 ? 0.895 -28.875 -23.453 1 97.56 239 GLU B N 1
ATOM 4520 C CA . GLU B 1 239 ? 1.016 -29.969 -22.5 1 97.56 239 GLU B CA 1
ATOM 4521 C C . GLU B 1 239 ? 0.361 -29.609 -21.172 1 97.56 239 GLU B C 1
ATOM 4523 O O . GLU B 1 239 ? -0.212 -30.469 -20.5 1 97.56 239 GLU B O 1
ATOM 4528 N N . ALA B 1 240 ? 0.488 -28.359 -20.75 1 97.81 240 ALA B N 1
ATOM 4529 C CA . ALA B 1 240 ? -0.154 -27.906 -19.531 1 97.81 240 ALA B CA 1
ATOM 4530 C C . ALA B 1 240 ? -1.671 -28.047 -19.609 1 97.81 240 ALA B C 1
ATOM 4532 O O . ALA B 1 240 ? -2.324 -28.438 -18.641 1 97.81 240 ALA B O 1
ATOM 4533 N N . ILE B 1 241 ? -2.207 -27.703 -20.766 1 97.56 241 ILE B N 1
ATOM 4534 C CA . ILE B 1 241 ? -3.643 -27.828 -20.984 1 97.56 241 ILE B CA 1
ATOM 4535 C C . ILE B 1 241 ? -4.051 -29.297 -20.906 1 97.56 241 ILE B C 1
ATOM 4537 O O . ILE B 1 241 ? -5.066 -29.625 -20.281 1 97.56 241 ILE B O 1
ATOM 4541 N N . GLU B 1 242 ? -3.268 -30.156 -21.5 1 97.19 242 GLU B N 1
ATOM 4542 C CA . GLU B 1 242 ? -3.559 -31.594 -21.484 1 97.19 242 GLU B CA 1
ATOM 4543 C C . GLU B 1 242 ? -3.518 -32.125 -20.062 1 97.19 242 GLU B C 1
ATOM 4545 O O . GLU B 1 242 ? -4.324 -33 -19.688 1 97.19 242 GLU B O 1
ATOM 4550 N N . ILE B 1 243 ? -2.594 -31.672 -19.312 1 97.25 243 ILE B N 1
ATOM 4551 C CA . ILE B 1 243 ? -2.486 -32.094 -17.922 1 97.25 243 ILE B CA 1
ATOM 4552 C C . ILE B 1 243 ? -3.732 -31.656 -17.156 1 97.25 243 ILE B C 1
ATOM 4554 O O . ILE B 1 243 ? -4.262 -32.438 -16.328 1 97.25 243 ILE B O 1
ATOM 4558 N N . ALA B 1 244 ? -4.203 -30.438 -17.359 1 96.75 244 ALA B N 1
ATOM 4559 C CA . ALA B 1 244 ? -5.434 -29.984 -16.719 1 96.75 244 ALA B CA 1
ATOM 4560 C C . ALA B 1 244 ? -6.609 -30.891 -17.062 1 96.75 244 ALA B C 1
ATOM 4562 O O . ALA B 1 244 ? -7.48 -31.141 -16.234 1 96.75 244 ALA B O 1
ATOM 4563 N N . LYS B 1 245 ? -6.656 -31.438 -18.266 1 95.81 245 LYS B N 1
ATOM 4564 C CA . LYS B 1 245 ? -7.734 -32.312 -18.719 1 95.81 245 LYS B CA 1
ATOM 4565 C C . LYS B 1 245 ? -7.617 -33.688 -18.078 1 95.81 245 LYS B C 1
ATOM 4567 O O . LYS B 1 245 ? -8.625 -34.312 -17.734 1 95.81 245 LYS B O 1
ATOM 4572 N N . LYS B 1 246 ? -6.453 -34.094 -17.938 1 95.44 246 LYS B N 1
ATOM 4573 C CA . LYS B 1 246 ? -6.199 -35.469 -17.516 1 95.44 246 LYS B CA 1
ATOM 4574 C C . LYS B 1 246 ? -6.238 -35.594 -16 1 95.44 246 LYS B C 1
ATOM 4576 O O . LYS B 1 246 ? -6.734 -36.594 -15.461 1 95.44 246 LYS B O 1
ATOM 4581 N N . GLU B 1 247 ? -5.66 -34.625 -15.336 1 95.69 247 GLU B N 1
ATOM 4582 C CA . GLU B 1 247 ? -5.566 -34.656 -13.883 1 95.69 247 GLU B CA 1
ATOM 4583 C C . GLU B 1 247 ? -6.688 -33.844 -13.234 1 95.69 247 GLU B C 1
ATOM 4585 O O . GLU B 1 247 ? -6.441 -32.781 -12.656 1 95.69 247 GLU B O 1
ATOM 4590 N N . LYS B 1 248 ? -7.805 -34.469 -13.188 1 92.69 248 LYS B N 1
ATOM 4591 C CA . LYS B 1 248 ? -8.977 -33.781 -12.625 1 92.69 248 LYS B CA 1
ATOM 4592 C C . LYS B 1 248 ? -9.062 -34 -11.117 1 92.69 248 LYS B C 1
ATOM 4594 O O . LYS B 1 248 ? -9.078 -35.156 -10.648 1 92.69 248 LYS B O 1
ATOM 4599 N N . ILE B 1 249 ? -9.055 -32.906 -10.453 1 92.12 249 ILE B N 1
ATOM 4600 C CA . ILE B 1 249 ? -9.203 -32.875 -9 1 92.12 249 ILE B CA 1
ATOM 4601 C C . ILE B 1 249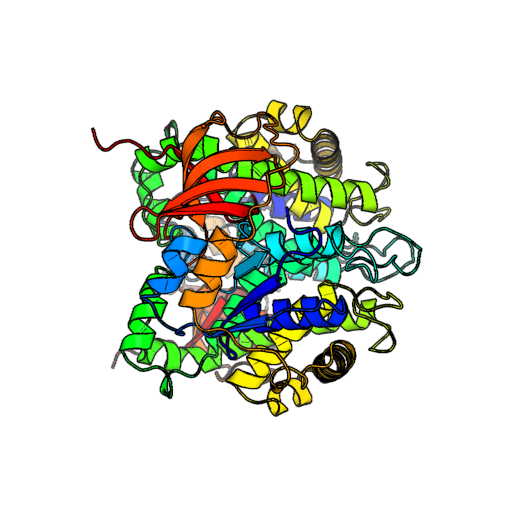 ? -10.484 -32.156 -8.617 1 92.12 249 ILE B C 1
ATOM 4603 O O . ILE B 1 249 ? -10.719 -31.016 -9.047 1 92.12 249 ILE B O 1
ATOM 4607 N N . GLU B 1 250 ? -11.305 -32.75 -7.836 1 89.31 250 GLU B N 1
ATOM 4608 C CA . GLU B 1 250 ? -12.562 -32.156 -7.414 1 89.31 250 GLU B CA 1
ATOM 4609 C C . GLU B 1 250 ? -12.312 -31.016 -6.422 1 89.31 250 GLU B C 1
ATOM 4611 O O . GLU B 1 250 ? -11.406 -31.094 -5.594 1 89.31 250 GLU B O 1
ATOM 4616 N N . LEU B 1 251 ? -13.086 -29.984 -6.594 1 89.5 251 LEU B N 1
ATOM 4617 C CA . LEU B 1 251 ? -13.047 -28.906 -5.602 1 89.5 251 LEU B CA 1
ATOM 4618 C C . LEU B 1 251 ? -13.625 -29.391 -4.27 1 89.5 251 LEU B C 1
ATOM 4620 O O . LEU B 1 251 ? -14.789 -29.781 -4.203 1 89.5 251 LEU B O 1
ATOM 4624 N N . VAL B 1 252 ? -12.828 -29.516 -3.322 1 79.62 252 VAL B N 1
ATOM 4625 C CA . VAL B 1 252 ? -13.281 -29.969 -2.014 1 79.62 252 VAL B CA 1
ATOM 4626 C C . VAL B 1 252 ? -13.695 -28.766 -1.164 1 79.62 252 VAL B C 1
ATOM 4628 O O . VAL B 1 252 ? -13.047 -27.719 -1.198 1 79.62 252 VAL B O 1
ATOM 4631 N N . GLU B 1 253 ? -14.891 -28.797 -0.532 1 82.5 253 GLU B N 1
ATOM 4632 C CA . GLU B 1 253 ? -15.352 -27.875 0.505 1 82.5 253 GLU B CA 1
ATOM 4633 C C . GLU B 1 253 ? -15.742 -26.531 -0.088 1 82.5 253 GLU B C 1
ATOM 4635 O O . GLU B 1 253 ? -15.25 -25.484 0.353 1 82.5 253 GLU B O 1
ATOM 4640 N N . ALA B 1 254 ? -16.5 -26.578 -1.201 1 87.25 254 ALA B N 1
ATOM 4641 C CA . ALA B 1 254 ? -17.141 -25.344 -1.689 1 87.25 254 ALA B CA 1
ATOM 4642 C C . ALA B 1 254 ? -17.891 -24.641 -0.571 1 87.25 254 ALA B C 1
ATOM 4644 O O . ALA B 1 254 ? -18.766 -25.234 0.069 1 87.25 254 ALA B O 1
ATOM 4645 N N . LYS B 1 255 ? -17.484 -23.516 -0.238 1 94.31 255 LYS B N 1
ATOM 4646 C CA . LYS B 1 255 ? -18.094 -22.734 0.83 1 94.31 255 LYS B CA 1
ATOM 4647 C C . LYS B 1 255 ? -18.531 -21.359 0.326 1 94.31 255 LYS B C 1
ATOM 4649 O O . LYS B 1 255 ? -17.953 -20.844 -0.628 1 94.31 255 LYS B O 1
ATOM 4654 N N . HIS B 1 256 ? -19.594 -20.875 0.786 1 96.94 256 HIS B N 1
ATOM 4655 C CA . HIS B 1 256 ? -20.062 -19.5 0.666 1 96.94 256 HIS B CA 1
ATOM 4656 C C . HIS B 1 256 ? -20.344 -18.891 2.035 1 96.94 256 HIS B C 1
ATOM 4658 O O . HIS B 1 256 ? -21.344 -19.25 2.68 1 96.94 256 HIS B O 1
ATOM 4664 N N . ASP B 1 257 ? -19.625 -17.984 2.484 1 95.31 257 ASP B N 1
ATOM 4665 C CA . ASP B 1 257 ? -19.75 -17.516 3.863 1 95.31 257 ASP B CA 1
ATOM 4666 C C . ASP B 1 257 ? -20.672 -16.312 3.961 1 95.31 257 ASP B C 1
ATOM 4668 O O . ASP B 1 257 ? -20.812 -15.719 5.031 1 95.31 257 ASP B O 1
ATOM 4672 N N . GLY B 1 258 ? -21.25 -15.898 2.809 1 95.19 258 GLY B N 1
ATOM 4673 C CA . GLY B 1 258 ? -22.25 -14.844 2.801 1 95.19 258 GLY B CA 1
ATOM 4674 C C . GLY B 1 258 ? -21.656 -13.453 2.652 1 95.19 258 GLY B C 1
ATOM 4675 O O . GLY B 1 258 ? -22.391 -12.469 2.537 1 95.19 258 GLY B O 1
ATOM 4676 N N . SER B 1 259 ? -20.375 -13.328 2.576 1 94.94 259 SER B N 1
ATOM 4677 C CA . SER B 1 259 ? -19.719 -12.023 2.518 1 94.94 259 SER B CA 1
ATOM 4678 C C . SER B 1 259 ? -19.859 -11.398 1.13 1 94.94 259 SER B C 1
ATOM 4680 O O . SER B 1 259 ? -19.812 -10.18 0.984 1 94.94 259 SER B O 1
ATOM 4682 N N . LEU B 1 260 ? -19.906 -12.195 0.165 1 96.81 260 LEU B N 1
ATOM 4683 C CA . LEU B 1 260 ? -20.141 -11.75 -1.205 1 96.81 260 LEU B CA 1
ATOM 4684 C C . LEU B 1 260 ? -21.609 -11.93 -1.588 1 96.81 260 LEU B C 1
ATOM 4686 O O . LEU B 1 260 ? -22.172 -13.008 -1.425 1 96.81 260 LEU B O 1
ATOM 4690 N N . PRO B 1 261 ? -22.281 -10.82 -2.055 1 96.5 261 PRO B N 1
ATOM 4691 C CA . PRO B 1 261 ? -23.703 -10.93 -2.385 1 96.5 261 PRO B CA 1
ATOM 4692 C C . PRO B 1 261 ? -23.938 -11.539 -3.766 1 96.5 261 PRO B C 1
ATOM 4694 O O . PRO B 1 261 ? -24.719 -11.008 -4.551 1 96.5 261 PRO B O 1
ATOM 4697 N N . ILE B 1 262 ? -23.266 -12.609 -4.082 1 97.44 262 ILE B N 1
ATOM 4698 C CA . ILE B 1 262 ? -23.453 -13.398 -5.297 1 97.44 262 ILE B CA 1
ATOM 4699 C C . ILE B 1 262 ? -23.578 -14.875 -4.934 1 97.44 262 ILE B C 1
ATOM 4701 O O . ILE B 1 262 ? -22.75 -15.414 -4.195 1 97.44 262 ILE B O 1
ATOM 4705 N N . GLU B 1 263 ? -24.516 -15.555 -5.414 1 96.75 263 GLU B N 1
ATOM 4706 C CA . GLU B 1 263 ? -24.75 -16.969 -5.086 1 96.75 263 GLU B CA 1
ATOM 4707 C C . GLU B 1 263 ? -23.781 -17.875 -5.859 1 96.75 263 GLU B C 1
ATOM 4709 O O . GLU B 1 263 ? -23.422 -17.562 -6.992 1 96.75 263 GLU B O 1
ATOM 4714 N N . LEU B 1 264 ? -23.438 -19 -5.191 1 97.31 264 LEU B N 1
ATOM 4715 C CA . LEU B 1 264 ? -22.672 -20 -5.926 1 97.31 264 LEU B CA 1
ATOM 4716 C C . LEU B 1 264 ? -23.438 -20.469 -7.156 1 97.31 264 LEU B C 1
ATOM 4718 O O . LEU B 1 264 ? -24.672 -20.594 -7.121 1 97.31 264 LEU B O 1
ATOM 4722 N N . GLY B 1 265 ? -22.719 -20.688 -8.203 1 96.69 265 GLY B N 1
ATOM 4723 C CA . GLY B 1 265 ? -23.328 -21.141 -9.438 1 96.69 265 GLY B CA 1
ATOM 4724 C C . GLY B 1 265 ? -23.547 -20.016 -10.445 1 96.69 265 GLY B C 1
ATOM 4725 O O . GLY B 1 265 ? -23.75 -20.266 -11.633 1 96.69 265 GLY B O 1
ATOM 4726 N N . GLU B 1 266 ? -23.516 -18.797 -9.992 1 97.12 266 GLU B N 1
ATOM 4727 C CA . GLU B 1 266 ? -23.688 -17.656 -10.883 1 97.12 266 GLU B CA 1
ATOM 4728 C C . GLU B 1 266 ? -22.406 -17.359 -11.664 1 97.12 266 GLU B C 1
ATOM 4730 O O . GLU B 1 266 ? -21.297 -17.578 -11.156 1 97.12 266 GLU B O 1
ATOM 4735 N N . SER B 1 267 ? -22.609 -16.844 -12.938 1 97.94 267 SER B N 1
ATOM 4736 C CA . SER B 1 267 ? -21.469 -16.406 -13.742 1 97.94 267 SER B CA 1
ATOM 4737 C C . SER B 1 267 ? -20.922 -15.07 -13.25 1 97.94 267 SER B C 1
ATOM 4739 O O . SER B 1 267 ? -21.688 -14.125 -13.039 1 97.94 267 SER B O 1
ATOM 4741 N N . VAL B 1 268 ? -19.625 -15.055 -13.039 1 98.38 268 VAL B N 1
ATOM 4742 C CA . VAL B 1 268 ? -19.047 -13.852 -12.469 1 98.38 268 VAL B CA 1
ATOM 4743 C C . VAL B 1 268 ? -17.766 -13.477 -13.234 1 98.38 268 VAL B C 1
ATOM 4745 O O . VAL B 1 268 ? -17.266 -14.281 -14.023 1 98.38 268 VAL B O 1
ATOM 4748 N N . ALA B 1 269 ? -17.359 -12.266 -13.117 1 97.94 269 ALA B N 1
ATOM 4749 C CA . ALA B 1 269 ? -16.047 -11.75 -13.5 1 97.94 269 ALA B CA 1
ATOM 4750 C C . ALA B 1 269 ? -15.211 -11.406 -12.258 1 97.94 269 ALA B C 1
ATOM 4752 O O . ALA B 1 269 ? -15.695 -10.75 -11.336 1 97.94 269 ALA B O 1
ATOM 4753 N N . VAL B 1 270 ? -14.062 -11.992 -12.172 1 98.19 270 VAL B N 1
ATOM 4754 C CA . VAL B 1 270 ? -13.086 -11.617 -11.148 1 98.19 270 VAL B CA 1
ATOM 4755 C C . VAL B 1 270 ? -12.07 -10.641 -11.734 1 98.19 270 VAL B C 1
ATOM 4757 O O . VAL B 1 270 ? -11.383 -10.961 -12.711 1 98.19 270 VAL B O 1
ATOM 4760 N N . ILE B 1 271 ? -11.953 -9.469 -11.164 1 96.81 271 ILE B N 1
ATOM 4761 C CA . ILE B 1 271 ? -11.18 -8.391 -11.773 1 96.81 271 ILE B CA 1
ATOM 4762 C C . ILE B 1 271 ? -10.164 -7.855 -10.766 1 96.81 271 ILE B C 1
ATOM 4764 O O . ILE B 1 271 ? -10.523 -7.492 -9.641 1 96.81 271 ILE B O 1
ATOM 4768 N N . PRO B 1 272 ? -8.828 -7.902 -11.117 1 95.88 272 PRO B N 1
ATOM 4769 C CA . PRO B 1 272 ? -7.883 -7.191 -10.242 1 95.88 272 PRO B CA 1
ATOM 4770 C C . PRO B 1 272 ? -8.234 -5.715 -10.07 1 95.88 272 PRO B C 1
ATOM 4772 O O . PRO B 1 272 ? -8.75 -5.09 -11 1 95.88 272 PRO B O 1
ATOM 4775 N N . THR B 1 273 ? -7.902 -5.105 -8.938 1 91.75 273 THR B N 1
ATOM 4776 C CA . THR B 1 273 ? -8.312 -3.732 -8.672 1 91.75 273 THR B CA 1
ATOM 4777 C C . THR B 1 273 ? -7.133 -2.777 -8.805 1 91.75 273 THR B C 1
ATOM 4779 O O . THR B 1 273 ? -7.289 -1.562 -8.672 1 91.75 273 THR B O 1
ATOM 4782 N N . ASP B 1 274 ? -5.965 -3.25 -9.07 1 89.19 274 ASP B N 1
ATOM 4783 C CA . ASP B 1 274 ? -4.762 -2.426 -9.148 1 89.19 274 ASP B CA 1
ATOM 4784 C C . ASP B 1 274 ? -4.242 -2.35 -10.586 1 89.19 274 ASP B C 1
ATOM 4786 O O . ASP B 1 274 ? -4.441 -1.344 -11.273 1 89.19 274 ASP B O 1
ATOM 4790 N N . THR B 1 275 ? -3.676 -3.375 -11.148 1 86.25 275 THR B N 1
ATOM 4791 C CA . THR B 1 275 ? -3.162 -3.447 -12.508 1 86.25 275 THR B CA 1
ATOM 4792 C C . THR B 1 275 ? -3.713 -4.672 -13.227 1 86.25 275 THR B C 1
ATOM 4794 O O . THR B 1 275 ? -4.309 -5.555 -12.602 1 86.25 275 THR B O 1
ATOM 4797 N N . GLY B 1 276 ? -3.518 -4.672 -14.516 1 88.38 276 GLY B N 1
ATOM 4798 C CA . GLY B 1 276 ? -4.016 -5.805 -15.281 1 88.38 276 GLY B CA 1
ATOM 4799 C C . GLY B 1 276 ? -5.512 -6.012 -15.133 1 88.38 276 GLY B C 1
ATOM 4800 O O . GLY B 1 276 ? -5.965 -7.129 -14.883 1 88.38 276 GLY B O 1
ATOM 4801 N N . VAL B 1 277 ? -6.238 -4.965 -15.156 1 90.06 277 VAL B N 1
ATOM 4802 C CA . VAL B 1 277 ? -7.664 -4.961 -14.859 1 90.06 277 VAL B CA 1
ATOM 4803 C C . VAL B 1 277 ? -8.438 -5.605 -16 1 90.06 277 VAL B C 1
ATOM 4805 O O . VAL B 1 277 ? -9.266 -4.953 -16.656 1 90.06 277 VAL B O 1
ATOM 4808 N N . ILE B 1 278 ? -8.172 -6.848 -16.297 1 93.44 278 ILE B N 1
ATOM 4809 C CA . ILE B 1 278 ? -8.844 -7.715 -17.25 1 93.44 278 ILE B CA 1
ATOM 4810 C C . ILE B 1 278 ? -9.578 -8.828 -16.5 1 93.44 278 ILE B C 1
ATOM 4812 O O . ILE B 1 278 ? -9 -9.5 -15.648 1 93.44 278 ILE B O 1
ATOM 4816 N N . PRO B 1 279 ? -10.797 -9.055 -16.766 1 96 279 PRO B N 1
ATOM 4817 C CA . PRO B 1 279 ? -11.594 -10.008 -15.992 1 96 279 PRO B CA 1
ATOM 4818 C C . PRO B 1 279 ? -11.25 -11.461 -16.328 1 96 279 PRO B C 1
ATOM 4820 O O . PRO B 1 279 ? -10.953 -11.781 -17.469 1 96 279 PRO B O 1
ATOM 4823 N N . SER B 1 280 ? -11.195 -12.297 -15.328 1 97.94 280 SER B N 1
ATOM 4824 C CA . SER B 1 280 ? -11.344 -13.742 -15.461 1 97.94 280 SER B CA 1
ATOM 4825 C C . SER B 1 280 ? -12.781 -14.18 -15.227 1 97.94 280 SER B C 1
ATOM 4827 O O . SER B 1 280 ? -13.391 -13.805 -14.219 1 97.94 280 SER B O 1
ATOM 4829 N N . THR B 1 281 ? -13.312 -14.953 -16.141 1 97.44 281 THR B N 1
ATOM 4830 C CA . THR B 1 281 ? -14.742 -15.227 -16.062 1 97.44 281 THR B CA 1
ATOM 4831 C C . THR B 1 281 ? -15 -16.703 -15.82 1 97.44 281 THR B C 1
ATOM 4833 O O . THR B 1 281 ? -14.219 -17.562 -16.25 1 97.44 281 THR B O 1
ATOM 4836 N N . GLY B 1 282 ? -16.047 -16.984 -15.141 1 97.69 282 GLY B N 1
ATOM 4837 C CA . GLY B 1 282 ? -16.484 -18.328 -14.844 1 97.69 282 GLY B CA 1
ATOM 4838 C C . GLY B 1 282 ? -17.656 -18.391 -13.875 1 97.69 282 GLY B C 1
ATOM 4839 O O . GLY B 1 282 ? -18.25 -17.359 -13.57 1 97.69 282 GLY B O 1
ATOM 4840 N N . LYS B 1 283 ? -18 -19.578 -13.484 1 97.56 283 LYS B N 1
ATOM 4841 C CA . LYS B 1 283 ? -19.047 -19.797 -12.484 1 97.56 283 LYS B CA 1
ATOM 4842 C C . LYS B 1 283 ? -18.484 -19.75 -11.07 1 97.56 283 LYS B C 1
ATOM 4844 O O . LYS B 1 283 ? -17.5 -20.438 -10.773 1 97.56 283 LYS B O 1
ATOM 4849 N N . LEU B 1 284 ? -19.109 -18.906 -10.211 1 98.25 284 LEU B N 1
ATOM 4850 C CA . LEU B 1 284 ? -18.656 -18.844 -8.82 1 98.25 284 LEU B CA 1
ATOM 4851 C C . LEU B 1 284 ? -18.922 -20.172 -8.109 1 98.25 284 LEU B C 1
ATOM 4853 O O . LEU B 1 284 ? -20.062 -20.625 -8.031 1 98.25 284 LEU B O 1
ATOM 4857 N N . VAL B 1 285 ? -17.844 -20.781 -7.547 1 98.31 285 VAL B N 1
ATOM 4858 C CA . VAL B 1 285 ? -18.078 -22.094 -6.957 1 98.31 285 VAL B CA 1
ATOM 4859 C C . VAL B 1 285 ? -17.594 -22.094 -5.512 1 98.31 285 VAL B C 1
ATOM 4861 O O . VAL B 1 285 ? -17.828 -23.062 -4.773 1 98.31 285 VAL B O 1
ATOM 4864 N N . HIS B 1 286 ? -16.938 -21.125 -5.074 1 98.38 286 HIS B N 1
ATOM 4865 C CA . HIS B 1 286 ? -16.453 -20.938 -3.707 1 98.38 286 HIS B CA 1
ATOM 4866 C C . HIS B 1 286 ? -16.266 -19.453 -3.391 1 98.38 286 HIS B C 1
ATOM 4868 O O . HIS B 1 286 ? -15.734 -18.703 -4.215 1 98.38 286 HIS B O 1
ATOM 4874 N N . SER B 1 287 ? -16.734 -18.984 -2.258 1 97.81 287 SER B N 1
ATOM 4875 C CA . SER B 1 287 ? -16.609 -17.578 -1.899 1 97.81 287 SER B CA 1
ATOM 4876 C C . SER B 1 287 ? -16.547 -17.391 -0.387 1 97.81 287 SER B C 1
ATOM 4878 O O . SER B 1 287 ? -17.547 -17.578 0.312 1 97.81 287 SER B O 1
ATOM 4880 N N . THR B 1 288 ? -15.398 -17.078 0.094 1 97.19 288 THR B N 1
ATOM 4881 C CA . THR B 1 288 ? -15.164 -16.703 1.481 1 97.19 288 THR B CA 1
ATOM 4882 C C . THR B 1 288 ? -14.352 -15.406 1.555 1 97.19 288 THR B C 1
ATOM 4884 O O . THR B 1 288 ? -13.906 -14.891 0.529 1 97.19 288 THR B O 1
ATOM 4887 N N . THR B 1 289 ? -14.164 -14.883 2.744 1 95.69 289 THR B N 1
ATOM 4888 C CA . THR B 1 289 ? -13.359 -13.672 2.898 1 95.69 289 THR B CA 1
ATOM 4889 C C . THR B 1 289 ? -11.891 -13.961 2.627 1 95.69 289 THR B C 1
ATOM 4891 O O . THR B 1 289 ? -11.078 -13.039 2.531 1 95.69 289 THR B O 1
ATOM 4894 N N . SER B 1 290 ? -11.508 -15.227 2.33 1 94.81 290 SER B N 1
ATOM 4895 C CA . SER B 1 290 ? -10.117 -15.594 2.1 1 94.81 290 SER B CA 1
ATOM 4896 C C . SER B 1 290 ? -9.867 -15.93 0.632 1 94.81 290 SER B C 1
ATOM 4898 O O . SER B 1 290 ? -8.758 -15.734 0.128 1 94.81 290 SER B O 1
ATOM 4900 N N . GLU B 1 291 ? -10.969 -16.453 -0 1 97.12 291 GLU B N 1
ATOM 4901 C CA . GLU B 1 291 ? -10.703 -17 -1.331 1 97.12 291 GLU B CA 1
ATOM 4902 C C . GLU B 1 291 ? -11.961 -16.969 -2.195 1 97.12 291 GLU B C 1
ATOM 4904 O O . GLU B 1 291 ? -13.062 -17.219 -1.704 1 97.12 291 GLU B O 1
ATOM 4909 N N . THR B 1 292 ? -11.719 -16.656 -3.428 1 98.38 292 THR B N 1
ATOM 4910 C CA . THR B 1 292 ? -12.711 -16.812 -4.484 1 98.38 292 THR B CA 1
ATOM 4911 C C . THR B 1 292 ? -12.281 -17.891 -5.469 1 98.38 292 THR B C 1
ATOM 4913 O O . THR B 1 292 ? -11.125 -17.922 -5.91 1 98.38 292 THR B O 1
ATOM 4916 N N . VAL B 1 293 ? -13.195 -18.828 -5.785 1 98.69 293 VAL B N 1
ATOM 4917 C CA . VAL B 1 293 ? -12.906 -19.828 -6.809 1 98.69 293 VAL B CA 1
ATOM 4918 C C . VAL B 1 293 ? -13.992 -19.797 -7.883 1 98.69 293 VAL B C 1
ATOM 4920 O O . VAL B 1 293 ? -15.18 -19.766 -7.57 1 98.69 293 VAL B O 1
ATOM 4923 N N . ILE B 1 294 ? -13.562 -19.797 -9.094 1 98.38 294 ILE B N 1
ATOM 4924 C CA . ILE B 1 294 ? -14.508 -19.891 -10.195 1 98.38 294 ILE B CA 1
ATOM 4925 C C . ILE B 1 294 ? -14.211 -21.141 -11.031 1 98.38 294 ILE B C 1
ATOM 4927 O O . ILE B 1 294 ? -13.062 -21.594 -11.094 1 98.38 294 ILE B O 1
ATOM 4931 N N . GLU B 1 295 ? -15.188 -21.703 -11.57 1 98 295 GLU B N 1
ATOM 4932 C CA . GLU B 1 295 ? -15.078 -22.75 -12.578 1 98 295 GLU B CA 1
ATOM 4933 C C . GLU B 1 295 ? -15.102 -22.172 -13.992 1 98 295 GLU B C 1
ATOM 4935 O O . GLU B 1 295 ? -16.047 -21.484 -14.375 1 98 295 GLU B O 1
ATOM 4940 N N . HIS B 1 296 ? -14.062 -22.375 -14.672 1 97.94 296 HIS B N 1
ATOM 4941 C CA . HIS B 1 296 ? -13.922 -21.859 -16.031 1 97.94 296 HIS B CA 1
ATOM 4942 C C . HIS B 1 296 ? -13.906 -23 -17.047 1 97.94 296 HIS B C 1
ATOM 4944 O O . HIS B 1 296 ? -13.125 -23.938 -16.922 1 97.94 296 HIS B O 1
ATOM 4950 N N . GLN B 1 297 ? -14.727 -22.875 -18.031 1 96.31 297 GLN B N 1
ATOM 4951 C CA . GLN B 1 297 ? -14.789 -23.844 -19.109 1 96.31 297 GLN B CA 1
ATOM 4952 C C . GLN B 1 297 ? -14.297 -23.25 -20.422 1 96.31 297 GLN B C 1
ATOM 4954 O O . GLN B 1 297 ? -14.695 -22.141 -20.812 1 96.31 297 GLN B O 1
ATOM 4959 N N . ASP B 1 298 ? -13.375 -23.938 -20.953 1 95.06 298 ASP B N 1
ATOM 4960 C CA . ASP B 1 298 ? -12.883 -23.562 -22.266 1 95.06 298 ASP B CA 1
ATOM 4961 C C . ASP B 1 298 ? -13.461 -24.484 -23.344 1 95.06 298 ASP B C 1
ATOM 4963 O O . ASP B 1 298 ? -13.133 -25.672 -23.406 1 95.06 298 ASP B O 1
ATOM 4967 N N . GLU B 1 299 ? -14.156 -23.938 -24.281 1 92.5 299 GLU B N 1
ATOM 4968 C CA . GLU B 1 299 ? -14.852 -24.734 -25.297 1 92.5 299 GLU B CA 1
ATOM 4969 C C . GLU B 1 299 ? -13.891 -25.234 -26.359 1 92.5 299 GLU B C 1
ATOM 4971 O O . GLU B 1 299 ? -14.07 -26.328 -26.891 1 92.5 299 GLU B O 1
ATOM 4976 N N . THR B 1 300 ? -12.977 -24.438 -26.656 1 93.56 300 THR B N 1
ATOM 4977 C CA . THR B 1 300 ? -12.031 -24.781 -27.719 1 93.56 300 THR B CA 1
ATOM 4978 C C . THR B 1 300 ? -11.227 -26.016 -27.344 1 93.56 300 THR B C 1
ATOM 4980 O O . THR B 1 300 ? -11.078 -26.938 -28.156 1 93.56 300 THR B O 1
ATOM 4983 N N . HIS B 1 301 ? -10.781 -26.078 -26.094 1 93.56 301 HIS B N 1
ATOM 4984 C CA . HIS B 1 301 ? -9.93 -27.172 -25.641 1 93.56 301 HIS B CA 1
ATOM 4985 C C . HIS B 1 301 ? -10.727 -28.203 -24.844 1 93.56 301 HIS B C 1
ATOM 4987 O O . HIS B 1 301 ? -10.188 -29.234 -24.438 1 93.56 301 HIS B O 1
ATOM 4993 N N . LYS B 1 302 ? -12 -27.891 -24.625 1 92.06 302 LYS B N 1
ATOM 4994 C CA . LYS B 1 302 ? -12.875 -28.766 -23.844 1 92.06 302 LYS B CA 1
ATOM 4995 C C . LYS B 1 302 ? -12.273 -29.062 -22.469 1 92.06 302 LYS B C 1
ATOM 4997 O O . LYS B 1 302 ? -12.164 -30.219 -22.078 1 92.06 302 LYS B O 1
ATOM 5002 N N . SER B 1 303 ? -11.773 -28.109 -21.781 1 92.56 303 SER B N 1
ATOM 5003 C CA . SER B 1 303 ? -11.195 -28.219 -20.453 1 92.56 303 SER B CA 1
ATOM 5004 C C . SER B 1 303 ? -12.008 -27.422 -19.438 1 92.56 303 SER B C 1
ATOM 5006 O O . SER B 1 303 ? -12.68 -26.453 -19.797 1 92.56 303 SER B O 1
ATOM 5008 N N . THR B 1 304 ? -12.078 -27.953 -18.266 1 95.81 304 THR B N 1
ATOM 5009 C CA . THR B 1 304 ? -12.664 -27.281 -17.109 1 95.81 304 THR B CA 1
ATOM 5010 C C . THR B 1 304 ? -11.633 -27.125 -16 1 95.81 304 THR B C 1
ATOM 5012 O O . THR B 1 304 ? -11.016 -28.094 -15.57 1 95.81 304 THR B O 1
ATOM 5015 N N . VAL B 1 305 ? -11.469 -25.891 -15.633 1 97.94 305 VAL B N 1
ATOM 5016 C CA . VAL B 1 305 ? -10.5 -25.656 -14.57 1 97.94 305 VAL B CA 1
ATOM 5017 C C . VAL B 1 305 ? -11.156 -24.844 -13.445 1 97.94 305 VAL B C 1
ATOM 5019 O O . VAL B 1 305 ? -12.148 -24.156 -13.672 1 97.94 305 VAL B O 1
ATOM 5022 N N . TYR B 1 306 ? -10.68 -25.016 -12.242 1 98.31 306 TYR B N 1
ATOM 5023 C CA . TYR B 1 306 ? -10.992 -24.172 -11.094 1 98.31 306 TYR B CA 1
ATOM 5024 C C . TYR B 1 306 ? -9.914 -23.109 -10.891 1 98.31 306 TYR B C 1
ATOM 5026 O O . TYR B 1 306 ? -8.734 -23.438 -10.758 1 98.31 306 TYR B O 1
ATOM 5034 N N . ILE B 1 307 ? -10.312 -21.906 -10.898 1 98.75 307 ILE B N 1
ATOM 5035 C CA . ILE B 1 307 ? -9.359 -20.812 -10.766 1 98.75 307 ILE B CA 1
ATOM 5036 C C . ILE B 1 307 ? -9.547 -20.141 -9.406 1 98.75 307 ILE B C 1
ATOM 5038 O O . ILE B 1 307 ? -10.648 -19.703 -9.062 1 98.75 307 ILE B O 1
ATOM 5042 N N . HIS B 1 308 ? -8.469 -20.094 -8.695 1 98.62 308 HIS B N 1
ATOM 5043 C CA . HIS B 1 308 ? -8.445 -19.578 -7.332 1 98.62 308 HIS B CA 1
ATOM 5044 C C . HIS B 1 308 ? -7.863 -18.156 -7.297 1 98.62 308 HIS B C 1
ATOM 5046 O O . HIS B 1 308 ? -6.809 -17.906 -7.883 1 98.62 308 HIS B O 1
ATOM 5052 N N . PHE B 1 309 ? -8.578 -17.266 -6.621 1 98.62 309 PHE B N 1
ATOM 5053 C CA . PHE B 1 309 ? -8.133 -15.898 -6.422 1 98.62 309 PHE B CA 1
ATOM 5054 C C . PHE B 1 309 ? -8.156 -15.531 -4.941 1 98.62 309 PHE B C 1
ATOM 5056 O O . PHE B 1 309 ? -9.031 -15.977 -4.199 1 98.62 309 PHE B O 1
ATOM 5063 N N . PRO B 1 310 ? -7.148 -14.789 -4.477 1 98 310 PRO B N 1
ATOM 5064 C CA . PRO B 1 310 ? -7.375 -14.125 -3.189 1 98 310 PRO B CA 1
ATOM 5065 C C . PRO B 1 310 ? -8.5 -13.102 -3.246 1 98 310 PRO B C 1
ATOM 5067 O O . PRO B 1 310 ? -8.891 -12.656 -4.332 1 98 310 PRO B O 1
ATOM 5070 N N . VAL B 1 311 ? -9.047 -12.781 -2.127 1 97.44 311 VAL B N 1
ATOM 5071 C CA . VAL B 1 311 ? -10.109 -11.781 -2.07 1 97.44 311 VAL B CA 1
ATOM 5072 C C . VAL B 1 311 ? -9.5 -10.383 -2.115 1 97.44 311 VAL B C 1
ATOM 5074 O O . VAL B 1 311 ? -10 -9.5 -2.816 1 97.44 311 VAL B O 1
ATOM 5077 N N . ASN B 1 312 ? -8.406 -10.242 -1.369 1 94.44 312 ASN B N 1
ATOM 5078 C CA . ASN B 1 312 ? -7.711 -8.961 -1.392 1 94.44 312 ASN B CA 1
ATOM 5079 C C . ASN B 1 312 ? -7.125 -8.656 -2.77 1 94.44 312 ASN B C 1
ATOM 5081 O O . ASN B 1 312 ? -6.434 -9.5 -3.35 1 94.44 312 ASN B O 1
ATOM 5085 N N . GLY B 1 313 ? -7.43 -7.465 -3.281 1 94.62 313 GLY B N 1
ATOM 5086 C CA . GLY B 1 313 ? -6.879 -7.035 -4.559 1 94.62 313 GLY B CA 1
ATOM 5087 C C . GLY B 1 313 ? -7.777 -7.367 -5.734 1 94.62 313 GLY B C 1
ATOM 5088 O O . GLY B 1 313 ? -7.445 -7.055 -6.879 1 94.62 313 GLY B O 1
ATOM 5089 N N . PHE B 1 314 ? -8.961 -7.965 -5.488 1 97.06 314 PHE B N 1
ATOM 5090 C CA . PHE B 1 314 ? -9.875 -8.328 -6.562 1 97.06 314 PHE B CA 1
ATOM 5091 C C . PHE B 1 314 ? -11.305 -7.926 -6.223 1 97.06 314 PHE B C 1
ATOM 5093 O O . PHE B 1 314 ? -11.656 -7.809 -5.051 1 97.06 314 PHE B O 1
ATOM 5100 N N . VAL B 1 315 ? -12.055 -7.66 -7.219 1 96.62 315 VAL B N 1
ATOM 5101 C CA . VAL B 1 315 ? -13.5 -7.508 -7.078 1 96.62 315 VAL B CA 1
ATOM 5102 C C . VAL B 1 315 ? -14.219 -8.555 -7.93 1 96.62 315 VAL B C 1
ATOM 5104 O O . VAL B 1 315 ? -13.773 -8.867 -9.039 1 96.62 315 VAL B O 1
ATOM 5107 N N . VAL B 1 316 ? -15.195 -9.156 -7.34 1 98.12 316 VAL B N 1
ATOM 5108 C CA . VAL B 1 316 ? -16.031 -10.141 -8.031 1 98.12 316 VAL B CA 1
ATOM 5109 C C . VAL B 1 316 ? -17.406 -9.539 -8.32 1 98.12 316 VAL B C 1
ATOM 5111 O O . VAL B 1 316 ? -18.094 -9.078 -7.41 1 98.12 316 VAL B O 1
ATOM 5114 N N . ILE B 1 317 ? -17.766 -9.516 -9.586 1 97.44 317 ILE B N 1
ATOM 5115 C CA . ILE B 1 317 ? -19.062 -8.953 -9.961 1 97.44 317 ILE B CA 1
ATOM 5116 C C . ILE B 1 317 ? -19.828 -9.953 -10.836 1 97.44 317 ILE B C 1
ATOM 5118 O O . ILE B 1 317 ? -19.219 -10.797 -11.5 1 97.44 317 ILE B O 1
ATOM 5122 N N . PRO B 1 318 ? -21.141 -9.883 -10.766 1 96.88 318 PRO B N 1
ATOM 5123 C CA . PRO B 1 318 ? -21.891 -10.727 -11.695 1 96.88 318 PRO B CA 1
ATOM 5124 C C . PRO B 1 318 ? -21.594 -10.398 -13.156 1 96.88 318 PRO B C 1
ATOM 5126 O O . PRO B 1 318 ? -21.406 -9.234 -13.508 1 96.88 318 PRO B O 1
ATOM 5129 N N . LEU B 1 319 ? -21.453 -11.43 -13.859 1 92.25 319 LEU B N 1
ATOM 5130 C CA . LEU B 1 319 ? -21.266 -11.234 -15.297 1 92.25 319 LEU B CA 1
ATOM 5131 C C . LEU B 1 319 ? -22.547 -10.789 -15.961 1 92.25 319 LEU B C 1
ATOM 5133 O O . LEU B 1 319 ? -23.609 -11.406 -15.773 1 92.25 319 LEU B O 1
ATOM 5137 N N . GLN B 1 320 ? -22.969 -9.438 -16.062 1 73.88 320 GLN B N 1
ATOM 5138 C CA . GLN B 1 320 ? -24.203 -8.953 -16.672 1 73.88 320 GLN B CA 1
ATOM 5139 C C . GLN B 1 320 ? -24.391 -9.539 -18.078 1 73.88 320 GLN B C 1
ATOM 5141 O O . GLN B 1 320 ? -23.453 -9.617 -18.859 1 73.88 320 GLN B O 1
ATOM 5146 N N . ASN B 1 321 ? -25.188 -10.57 -18.172 1 50.03 321 ASN B N 1
ATOM 5147 C CA . ASN B 1 321 ? -25.625 -10.922 -19.531 1 50.03 321 ASN B CA 1
ATOM 5148 C C . ASN B 1 321 ? -25.906 -9.68 -20.375 1 50.03 321 ASN B C 1
ATOM 5150 O O . ASN B 1 321 ? -26.453 -8.695 -19.859 1 50.03 321 ASN B O 1
ATOM 5154 N N . LYS B 1 322 ? -25.203 -9.383 -21.422 1 37.09 322 LYS B N 1
ATOM 5155 C CA . LYS B 1 322 ? -25.859 -8.555 -22.438 1 37.09 322 LYS B CA 1
ATOM 5156 C C . LYS B 1 322 ? -27.359 -8.898 -22.531 1 37.09 322 LYS B C 1
ATOM 5158 O O . LYS B 1 322 ? -27.719 -10.039 -22.828 1 37.09 322 LYS B O 1
ATOM 5163 N N . LEU B 1 323 ? -28.391 -8.039 -21.906 1 22.64 323 LEU B N 1
ATOM 5164 C CA . LEU B 1 323 ? -29.5 -7.863 -22.828 1 22.64 323 LEU B CA 1
ATOM 5165 C C . LEU B 1 323 ? -29.016 -7.688 -24.25 1 22.64 323 LEU B C 1
ATOM 5167 O O . LEU B 1 323 ? -28.031 -6.98 -24.5 1 22.64 323 LEU B O 1
#

pLDDT: mean 93.57, std 8.82, range [21.3, 98.88]

Radius of gyration: 25.18 Å; Cα contacts (8 Å, |Δi|>4): 1203; chains: 2; bounding box: 56×78×56 Å